Protein AF-0000000083255395 (afdb_homodimer)

Foldseek 3Di:
DAAEEEQEPCVDLQNVLLQVLVVVVVRHHYQAEYCDADVVSNYHYDQLLPLVVLLVRCAVHQEYEYDDADPCVQVLPPGLVNGLLNSLVSNLVSCLVRVHQEYEYAAAPQQQWAAFQVDADFQPPDGDHDGSNSVSSVSSLVVLVCCLVPRVRAYEYEHAYDEDNVQAAQAPLSQQRGAGSNLSNLVVVLRSQFDSVRSYYYDYRGAPEPNHSYDPPCVCVRRNRHHDDYNVVVVVVCVVVVNDHHYQDARTSNRPHHD/DAAEEEQEPCVDLQNVLLQVLVVVVVRHHYAAEYCDADVVSNYHYDQLLPLVVLLVRCAVHQEYEYPDADPCVQVLPPGLVNGLLNSLVSNLVSCLVRVHQEYEYAAAPQQQWAAFQVDADFQPPDGDHDGSNSVSSVSSLVVLVCCLVPRVRAYEYEHAYDEDNVQAAQAPLSQQRGAGSNLSNLVVVLVSQFDSVRSYYYDYRGAPEPNHSYDPPCVCVRRNRHHDDYNVVVVVVCVVVVNDHHYQDARTSNSPHDD

pLDDT: mean 96.07, std 6.2, range [46.38, 99.0]

Sequence (518 aa):
MKRKLLVTGASGVIGARVAEGLRELDRYEITAADLRPDERRGIVPLDVTDAERLLELTKGVDTVIHFAWAKDQDDFLGKVLPINVTGAYHLYEAARRNGVKRVVFASSNHATGYYKVGEHVEPASPYRPDSFYGLSKCYIELLGRLYADKHGISSFNIRIGNFPKDDRPHSDRAAHIWISERDMVQLAERCIEADPSIPFLSLYGTSANTDNYYDIGYLKDLIGYEPLDDAAQLMEAARRSHVPVKHDETDFQGGVPNSMKRKLLVTGASGVIGARVAEGLRELDRYEITAADLRPDERRGIVPLDVTDAERLLELTKGVDTVIHFAWAKDQDDFLGKVLPINVTGAYHLYEAARRNGVKRVVFASSNHATGYYKVGEHVEPASPYRPDSFYGLSKCYIELLGRLYADKHGISSFNIRIGNFPKDDRPHSDRAAHIWISERDMVQLAERCIEADPSIPFLSLYGTSANTDNYYDIGYLKDLIGYEPLDDAAQLMEAARRSHVPVKHDETDFQGGVPNS

Nearest PDB structures (foldseek):
  6mfh-assembly1_A  TM=8.570E-01  e=1.058E-23  Chromohalobacter israelensis
  3ay3-assembly2_D  TM=8.772E-01  e=2.194E-21  Chromohalobacter israelensis DSM 3043
  3ajr-assembly1_A  TM=7.574E-01  e=1.361E-13  Thermoplasma volcanium GSS1
  3a4v-assembly1_A  TM=7.232E-01  e=6.574E-14  Thermoplasma volcanium
  6wjb-assembly1_A  TM=6.384E-01  e=2.080E-13  Pseudomonas protegens Pf-5

InterPro domains:
  IPR001509 NAD-dependent epimerase/dehydratase [PF01370] (6-163)
  IPR036291 NAD(P)-binding domain superfamily [SSF51735] (1-237)

Solvent-accessible surface area (backbone atoms only — not comparable to full-atom values): 26575 Å² total; per-residue (Å²): 133,63,53,28,34,32,32,32,18,30,71,40,77,66,26,30,51,36,52,53,49,50,56,72,66,68,58,55,44,74,48,31,22,9,75,64,51,35,75,95,78,54,24,40,75,38,55,56,70,38,46,66,59,38,38,61,65,28,56,77,22,40,34,38,39,44,46,57,69,68,87,37,88,75,31,53,80,76,27,32,47,61,39,45,45,43,14,49,49,31,43,52,51,21,29,61,75,43,60,27,49,32,42,39,34,66,36,36,42,26,23,47,5,65,43,42,59,88,53,90,66,53,72,65,45,62,77,34,30,58,44,61,67,15,40,45,38,44,49,48,49,51,51,34,49,31,39,17,73,74,68,63,28,18,25,35,31,35,18,34,47,38,73,49,95,82,58,56,66,63,27,58,49,36,29,26,30,27,30,40,66,70,36,49,30,47,44,52,51,25,61,73,66,30,62,84,84,55,41,64,44,63,42,70,39,51,28,55,23,82,68,37,74,58,86,57,75,66,36,35,81,69,39,61,42,74,53,82,47,38,40,58,60,54,51,51,54,31,56,76,67,66,49,89,64,45,88,58,78,43,59,21,68,39,58,46,72,69,127,133,63,54,29,34,32,32,32,18,29,70,41,77,65,26,31,52,37,53,53,50,49,55,72,66,68,58,54,44,76,47,32,21,10,74,65,52,35,75,93,78,56,24,42,74,38,56,57,68,38,47,66,59,38,39,59,66,28,57,78,22,40,35,37,38,45,45,57,68,67,86,37,86,76,31,53,80,75,27,33,48,63,38,45,46,41,13,48,50,32,44,52,53,21,27,62,76,42,61,27,48,32,39,39,34,66,36,34,43,28,24,46,5,64,43,42,59,89,53,88,64,54,73,66,47,62,78,33,30,62,43,62,66,14,40,45,38,44,49,48,49,50,51,34,48,33,40,18,74,74,70,62,30,18,25,34,31,35,18,33,49,38,72,50,93,83,56,57,66,63,26,57,48,37,29,25,30,26,29,38,66,70,37,50,30,49,44,51,49,24,63,72,66,30,63,84,84,57,42,67,45,62,41,70,38,49,29,55,23,84,67,38,73,59,84,56,75,65,37,35,82,70,40,62,43,73,54,84,47,38,38,58,62,55,52,51,51,31,57,76,68,68,48,89,64,44,85,60,77,42,58,20,67,41,56,48,72,70,128

Structure (mmCIF, N/CA/C/O backbone):
data_AF-0000000083255395-model_v1
#
loop_
_entity.id
_entity.type
_entity.pdbx_description
1 polymer 'Uronate dehydrogenase'
#
loop_
_atom_site.group_PDB
_atom_site.id
_atom_site.type_symbol
_atom_site.label_atom_id
_atom_site.label_alt_id
_atom_site.label_comp_id
_atom_site.label_asym_id
_atom_site.label_entity_id
_atom_site.label_seq_id
_atom_site.pdbx_PDB_ins_code
_atom_site.Cartn_x
_atom_site.Cartn_y
_atom_site.Cartn_z
_atom_site.occupancy
_atom_site.B_iso_or_equiv
_atom_site.auth_seq_id
_atom_site.auth_comp_id
_atom_site.auth_asym_id
_atom_site.auth_atom_id
_atom_site.pdbx_PDB_model_num
ATOM 1 N N . MET A 1 1 ? 16.062 30.734 14.664 1 79.5 1 MET A N 1
ATOM 2 C CA . MET A 1 1 ? 15.469 30.828 13.336 1 79.5 1 MET A CA 1
ATOM 3 C C . MET A 1 1 ? 14.188 30 13.258 1 79.5 1 MET A C 1
ATOM 5 O O . MET A 1 1 ? 14.086 28.953 13.891 1 79.5 1 MET A O 1
ATOM 9 N N . LYS A 1 2 ? 13.086 30.609 12.641 1 93.75 2 LYS A N 1
ATOM 10 C CA . LYS A 1 2 ? 11.812 29.906 12.555 1 93.75 2 LYS A CA 1
ATOM 11 C C . LYS A 1 2 ? 11.906 28.688 11.633 1 93.75 2 LYS A C 1
ATOM 13 O O . LYS A 1 2 ? 12.625 28.719 10.633 1 93.75 2 LYS A O 1
ATOM 18 N N . ARG A 1 3 ? 11.258 27.672 12.047 1 96.88 3 ARG A N 1
ATOM 19 C CA . ARG A 1 3 ? 11.164 26.5 11.18 1 96.88 3 ARG A CA 1
ATOM 20 C C . ARG A 1 3 ? 10.43 26.844 9.883 1 96.88 3 ARG A C 1
ATOM 22 O O . ARG A 1 3 ? 9.422 27.562 9.906 1 96.88 3 ARG A O 1
ATOM 29 N N . LYS A 1 4 ? 10.945 26.453 8.734 1 98.69 4 LYS A N 1
ATOM 30 C CA . LYS A 1 4 ? 10.367 26.734 7.422 1 98.69 4 LYS A CA 1
ATOM 31 C C . LYS A 1 4 ? 9.453 25.594 6.969 1 98.69 4 LYS A C 1
ATOM 33 O O . LYS A 1 4 ? 9.891 24.453 6.871 1 98.69 4 LYS A O 1
ATOM 38 N N . LEU A 1 5 ? 8.211 25.938 6.672 1 98.88 5 LEU A N 1
ATOM 39 C CA . LEU A 1 5 ? 7.207 24.953 6.281 1 98.88 5 LEU A CA 1
ATOM 40 C C . LEU A 1 5 ? 6.738 25.203 4.852 1 98.88 5 LEU A C 1
ATOM 42 O O . LEU A 1 5 ? 6.625 26.344 4.414 1 98.88 5 LEU A O 1
ATOM 46 N N . LEU A 1 6 ? 6.539 24.156 4.133 1 98.94 6 LEU A N 1
ATOM 47 C CA . LEU A 1 6 ? 5.758 24.188 2.898 1 98.94 6 LEU A CA 1
ATOM 48 C C . LEU A 1 6 ? 4.414 23.5 3.092 1 98.94 6 LEU A C 1
ATOM 50 O O . LEU A 1 6 ? 4.363 22.328 3.496 1 98.94 6 LEU A O 1
ATOM 54 N N . VAL A 1 7 ? 3.332 24.188 2.881 1 98.94 7 VAL A N 1
ATOM 55 C CA . VAL A 1 7 ? 1.988 23.609 2.926 1 98.94 7 VAL A CA 1
ATOM 56 C C . VAL A 1 7 ? 1.415 23.531 1.513 1 98.94 7 VAL A C 1
ATOM 58 O O . VAL A 1 7 ? 1.172 24.562 0.875 1 98.94 7 VAL A O 1
ATOM 61 N N . THR A 1 8 ? 1.262 22.344 1.033 1 98.94 8 THR A N 1
ATOM 62 C CA . THR A 1 8 ? 0.6 22.188 -0.257 1 98.94 8 THR A CA 1
ATOM 63 C C . THR A 1 8 ? -0.904 22 -0.074 1 98.94 8 THR A C 1
ATOM 65 O O . THR A 1 8 ? -1.357 21.562 0.983 1 98.94 8 THR A O 1
ATOM 68 N N . GLY A 1 9 ? -1.666 22.297 -1.134 1 98.69 9 GLY A N 1
ATOM 69 C CA . GLY A 1 9 ? -3.113 22.25 -1.001 1 98.69 9 GLY A CA 1
ATOM 70 C C . GLY A 1 9 ? -3.668 23.359 -0.131 1 98.69 9 GLY A C 1
ATOM 71 O O . GLY A 1 9 ? -4.699 23.188 0.526 1 98.69 9 GLY A O 1
ATOM 72 N N . ALA A 1 10 ? -3.066 24.484 -0.118 1 98.69 10 ALA A N 1
ATOM 73 C CA . ALA A 1 10 ? -3.342 25.547 0.839 1 98.69 10 ALA A CA 1
ATOM 74 C C . ALA A 1 10 ? -4.637 26.281 0.491 1 98.69 10 ALA A C 1
ATOM 76 O O . ALA A 1 10 ? -5.16 27.047 1.302 1 98.69 10 ALA A O 1
ATOM 77 N N . SER A 1 11 ? -5.203 26.062 -0.674 1 97.75 11 SER A N 1
ATOM 78 C CA . SER A 1 11 ? -6.48 26.672 -1.036 1 97.75 11 SER A CA 1
ATOM 79 C C . SER A 1 11 ? -7.641 25.719 -0.779 1 97.75 11 SER A C 1
ATOM 81 O O . SER A 1 11 ? -8.805 26.078 -0.95 1 97.75 11 SER A O 1
ATOM 83 N N . GLY A 1 12 ? -7.32 24.5 -0.401 1 97.06 12 GLY A N 1
ATOM 84 C CA . GLY A 1 12 ? -8.352 23.516 -0.077 1 97.06 12 GLY A CA 1
ATOM 85 C C . GLY A 1 12 ? -8.961 23.734 1.296 1 97.06 12 GLY A C 1
ATOM 86 O O . GLY A 1 12 ? -8.516 24.594 2.053 1 97.06 12 GLY A O 1
ATOM 87 N N . VAL A 1 13 ? -9.898 22.891 1.669 1 96.62 13 VAL A N 1
ATOM 88 C CA . VAL A 1 13 ? -10.672 23.047 2.898 1 96.62 13 VAL A CA 1
ATOM 89 C C . VAL A 1 13 ? -9.758 22.844 4.105 1 96.62 13 VAL A C 1
ATOM 91 O O . VAL A 1 13 ? -9.641 23.734 4.949 1 96.62 13 VAL A O 1
ATOM 94 N N . ILE A 1 14 ? -9.062 21.734 4.16 1 98.25 14 ILE A N 1
ATOM 95 C CA . ILE A 1 14 ? -8.227 21.438 5.32 1 98.25 14 ILE A CA 1
ATOM 96 C C . ILE A 1 14 ? -6.934 22.234 5.25 1 98.25 14 ILE A C 1
ATOM 98 O O . ILE A 1 14 ? -6.512 22.844 6.242 1 98.25 14 ILE A O 1
ATOM 102 N N . GLY A 1 15 ? -6.293 22.266 4.051 1 98.19 15 GLY A N 1
ATOM 103 C CA . GLY A 1 15 ? -5.023 22.953 3.875 1 98.19 15 GLY A CA 1
ATOM 104 C C . GLY A 1 15 ? -5.086 24.438 4.223 1 98.19 15 GLY A C 1
ATOM 105 O O . GLY A 1 15 ? -4.16 24.969 4.832 1 98.19 15 GLY A O 1
ATOM 106 N N . ALA A 1 16 ? -6.215 25.062 3.875 1 97.5 16 ALA A N 1
ATOM 107 C CA . ALA A 1 16 ? -6.383 26.484 4.16 1 97.5 16 ALA A CA 1
ATOM 108 C C . ALA A 1 16 ? -6.457 26.734 5.664 1 97.5 16 ALA A C 1
ATOM 110 O O . ALA A 1 16 ? -5.828 27.672 6.18 1 97.5 16 ALA A O 1
ATOM 111 N N . ARG A 1 17 ? -7.207 25.906 6.355 1 97.88 17 ARG A N 1
ATOM 112 C CA . ARG A 1 17 ? -7.379 26.062 7.793 1 97.88 17 ARG A CA 1
ATOM 113 C C . ARG A 1 17 ? -6.07 25.812 8.539 1 97.88 17 ARG A C 1
ATOM 115 O O . ARG A 1 17 ? -5.73 26.547 9.469 1 97.88 17 ARG A O 1
ATOM 122 N N . VAL A 1 18 ? -5.348 24.797 8.141 1 98.56 18 VAL A N 1
ATOM 123 C CA . VAL A 1 18 ? -4.09 24.453 8.797 1 98.56 18 VAL A CA 1
ATOM 124 C C . VAL A 1 18 ? -3.057 25.547 8.547 1 98.56 18 VAL A C 1
ATOM 126 O O . VAL A 1 18 ? -2.371 25.984 9.469 1 98.56 18 VAL A O 1
ATOM 129 N N . ALA A 1 19 ? -2.967 26.016 7.277 1 98.25 19 ALA A N 1
ATOM 130 C CA . ALA A 1 19 ? -2.016 27.078 6.957 1 98.25 19 ALA A CA 1
ATOM 131 C C . ALA A 1 19 ? -2.303 28.344 7.773 1 98.25 19 ALA A C 1
ATOM 133 O O . ALA A 1 19 ? -1.392 28.922 8.359 1 98.25 19 ALA A O 1
ATOM 134 N N . GLU A 1 20 ? -3.566 28.734 7.816 1 97.31 20 GLU A N 1
ATOM 135 C CA . GLU A 1 20 ? -3.959 29.922 8.562 1 97.31 20 GLU A CA 1
ATOM 136 C C . GLU A 1 20 ? -3.695 29.75 10.055 1 97.31 20 GLU A C 1
ATOM 138 O O . GLU A 1 20 ? -3.154 30.656 10.703 1 97.31 20 GLU A O 1
ATOM 143 N N . GLY A 1 21 ? -4.105 28.625 10.602 1 98.12 21 GLY A N 1
ATOM 144 C CA . GLY A 1 21 ? -3.891 28.344 12.016 1 98.12 21 GLY A CA 1
ATOM 145 C C . GLY A 1 21 ? -2.424 28.344 12.406 1 98.12 21 GLY A C 1
ATOM 146 O O . GLY A 1 21 ? -2.061 28.875 13.453 1 98.12 21 GLY A O 1
ATOM 147 N N . LEU A 1 22 ? -1.56 27.75 11.594 1 98.12 22 LEU A N 1
ATOM 148 C CA . LEU A 1 22 ? -0.128 27.703 11.875 1 98.12 22 LEU A CA 1
ATOM 149 C C . LEU A 1 22 ? 0.478 29.109 11.789 1 98.12 22 LEU A C 1
ATOM 151 O O . LEU A 1 22 ? 1.392 29.438 12.547 1 98.12 22 LEU A O 1
ATOM 155 N N . ARG A 1 23 ? -0.016 29.938 10.844 1 97.25 23 ARG A N 1
ATOM 156 C CA . ARG A 1 23 ? 0.462 31.312 10.727 1 97.25 23 ARG A CA 1
ATOM 157 C C . ARG A 1 23 ? 0.184 32.094 12 1 97.25 23 ARG A C 1
ATOM 159 O O . ARG A 1 23 ? 1.001 32.938 12.414 1 97.25 23 ARG A O 1
ATOM 166 N N . GLU A 1 24 ? -0.903 31.844 12.578 1 96.94 24 GLU A N 1
ATOM 167 C CA . GLU A 1 24 ? -1.325 32.562 13.773 1 96.94 24 GLU A CA 1
ATOM 168 C C . GLU A 1 24 ? -0.406 32.281 14.953 1 96.94 24 GLU A C 1
ATOM 170 O O . GLU A 1 24 ? -0.295 33.094 15.883 1 96.94 24 GLU A O 1
ATOM 175 N N . LEU A 1 25 ? 0.217 31.125 14.969 1 95.62 25 LEU A N 1
ATOM 176 C CA . LEU A 1 25 ? 1.136 30.75 16.047 1 95.62 25 LEU A CA 1
ATOM 177 C C . LEU A 1 25 ? 2.396 31.609 16 1 95.62 25 LEU A C 1
ATOM 179 O O . LEU A 1 25 ? 3.115 31.719 16.984 1 95.62 25 LEU A O 1
ATOM 183 N N . ASP A 1 26 ? 2.791 32.156 14.867 1 94.12 26 ASP A N 1
ATOM 184 C CA . ASP A 1 26 ? 3.928 33.062 14.648 1 94.12 26 ASP A CA 1
ATOM 185 C C . ASP A 1 26 ? 5.238 32.375 15.031 1 94.12 26 ASP A C 1
ATOM 187 O O . ASP A 1 26 ? 6.082 32.969 15.703 1 94.12 26 ASP A O 1
ATOM 191 N N . ARG A 1 27 ? 5.367 31.109 14.742 1 95 27 ARG A N 1
ATOM 192 C CA . ARG A 1 27 ? 6.559 30.344 15.086 1 95 27 ARG A CA 1
ATOM 193 C C . ARG A 1 27 ? 7.195 29.734 13.836 1 95 27 ARG A C 1
ATOM 195 O O . ARG A 1 27 ? 8.305 29.203 13.891 1 95 27 ARG A O 1
ATOM 202 N N . TYR A 1 28 ? 6.52 29.906 12.734 1 98.12 28 TYR A N 1
ATOM 203 C CA . TYR A 1 28 ? 6.957 29.25 11.5 1 98.12 28 TYR A CA 1
ATOM 204 C C . TYR A 1 28 ? 7.082 30.266 10.367 1 98.12 28 TYR A C 1
ATOM 206 O O . TYR A 1 28 ? 6.414 31.297 10.375 1 98.12 28 TYR A O 1
ATOM 214 N N . GLU A 1 29 ? 7.996 30.062 9.461 1 98.19 29 GLU A N 1
ATOM 215 C CA . GLU A 1 29 ? 7.969 30.656 8.117 1 98.19 29 GLU A CA 1
ATOM 216 C C . GLU A 1 29 ? 7.246 29.734 7.137 1 98.19 29 GLU A C 1
ATOM 218 O O . GLU A 1 29 ? 7.727 28.641 6.828 1 98.19 29 GLU A O 1
ATOM 223 N N . ILE A 1 30 ? 6.109 30.203 6.656 1 98.31 30 ILE A N 1
ATOM 224 C CA . ILE A 1 30 ? 5.234 29.297 5.93 1 98.31 30 ILE A CA 1
ATOM 225 C C . ILE A 1 30 ? 5.141 29.719 4.469 1 98.31 30 ILE A C 1
ATOM 227 O O . ILE A 1 30 ? 4.785 30.859 4.172 1 98.31 30 ILE A O 1
ATOM 231 N N . THR A 1 31 ? 5.531 28.859 3.551 1 98.62 31 THR A N 1
ATOM 232 C CA . THR A 1 31 ? 5.16 28.938 2.143 1 98.62 31 THR A CA 1
ATOM 233 C C . THR A 1 31 ? 3.936 28.078 1.851 1 98.62 31 THR A C 1
ATOM 235 O O . THR A 1 31 ? 3.979 26.859 2.004 1 98.62 31 THR A O 1
ATOM 238 N N . ALA A 1 32 ? 2.865 28.703 1.482 1 98.81 32 ALA A N 1
ATOM 239 C CA . ALA A 1 32 ? 1.64 28.016 1.088 1 98.81 32 ALA A CA 1
ATOM 240 C C . ALA A 1 32 ? 1.525 27.922 -0.431 1 98.81 32 ALA A C 1
ATOM 242 O O . ALA A 1 32 ? 1.873 28.875 -1.143 1 98.81 32 ALA A O 1
ATOM 243 N N . ALA A 1 33 ? 1.129 26.766 -0.914 1 98.94 33 ALA A N 1
ATOM 244 C CA . ALA A 1 33 ? 1.085 26.562 -2.359 1 98.94 33 ALA A CA 1
ATOM 245 C C . ALA A 1 33 ? -0.158 25.766 -2.762 1 98.94 33 ALA A C 1
ATOM 247 O O . ALA A 1 33 ? -0.646 24.938 -1.996 1 98.94 33 ALA A O 1
ATOM 248 N N . ASP A 1 34 ? -0.622 26.016 -3.912 1 98.75 34 ASP A N 1
ATOM 249 C CA . ASP A 1 34 ? -1.804 25.344 -4.445 1 98.75 34 ASP A CA 1
ATOM 250 C C . ASP A 1 34 ? -1.88 25.484 -5.961 1 98.75 34 ASP A C 1
ATOM 252 O O . ASP A 1 34 ? -1.181 26.312 -6.551 1 98.75 34 ASP A O 1
ATOM 256 N N . LEU A 1 35 ? -2.717 24.547 -6.477 1 98.25 35 LEU A N 1
ATOM 257 C CA . LEU A 1 35 ? -3.027 24.688 -7.898 1 98.25 35 LEU A CA 1
ATOM 258 C C . LEU A 1 35 ? -3.721 26.016 -8.18 1 98.25 35 LEU A C 1
ATOM 260 O O . LEU A 1 35 ? -3.504 26.625 -9.227 1 98.25 35 LEU A O 1
ATOM 264 N N . ARG A 1 36 ? -4.633 26.578 -7.258 1 96.94 36 ARG A N 1
ATOM 265 C CA . ARG A 1 36 ? -5.301 27.875 -7.309 1 96.94 36 ARG A CA 1
ATOM 266 C C . ARG A 1 36 ? -4.602 28.891 -6.406 1 96.94 36 ARG A C 1
ATOM 268 O O . ARG A 1 36 ? -4.957 29.031 -5.234 1 96.94 36 ARG A O 1
ATOM 275 N N . PRO A 1 37 ? -3.645 29.531 -6.984 1 97.31 37 PRO A N 1
ATOM 276 C CA . PRO A 1 37 ? -2.922 30.5 -6.156 1 97.31 37 PRO A CA 1
ATOM 277 C C . PRO A 1 37 ? -3.814 31.641 -5.664 1 97.31 37 PRO A C 1
ATOM 279 O O . PRO A 1 37 ? -4.914 31.844 -6.188 1 97.31 37 PRO A O 1
ATOM 282 N N . ASP A 1 38 ? -3.432 32.25 -4.598 1 97.31 38 ASP A N 1
ATOM 283 C CA . ASP A 1 38 ? -4.102 33.406 -4.012 1 97.31 38 ASP A CA 1
ATOM 284 C C . ASP A 1 38 ? -3.088 34.406 -3.445 1 97.31 38 ASP A C 1
ATOM 286 O O . ASP A 1 38 ? -2.643 34.25 -2.305 1 97.31 38 ASP A O 1
ATOM 290 N N . GLU A 1 39 ? -2.775 35.438 -4.137 1 95.19 39 GLU A N 1
ATOM 291 C CA . GLU A 1 39 ? -1.751 36.406 -3.756 1 95.19 39 GLU A CA 1
ATOM 292 C C . GLU A 1 39 ? -2.09 37.062 -2.428 1 95.19 39 GLU A C 1
ATOM 294 O O . GLU A 1 39 ? -1.204 37.312 -1.609 1 95.19 39 GLU A O 1
ATOM 299 N N . ARG A 1 40 ? -3.371 37.406 -2.178 1 95.25 40 ARG A N 1
ATOM 300 C CA . ARG A 1 40 ? -3.807 38.094 -0.962 1 95.25 40 ARG A CA 1
ATOM 301 C C . ARG A 1 40 ? -3.539 37.219 0.271 1 95.25 40 ARG A C 1
ATOM 303 O O . ARG A 1 40 ? -3.246 37.75 1.347 1 95.25 40 ARG A O 1
ATOM 310 N N . ARG A 1 41 ? -3.561 35.938 0.081 1 94.56 41 ARG A N 1
ATOM 311 C CA . ARG A 1 41 ? -3.354 35 1.195 1 94.56 41 ARG A CA 1
ATOM 312 C C . ARG A 1 41 ? -1.925 34.469 1.204 1 94.56 41 ARG A C 1
ATOM 314 O O . ARG A 1 41 ? -1.582 33.625 2.023 1 94.56 41 ARG A O 1
ATOM 321 N N . GLY A 1 42 ? -1.14 34.938 0.184 1 95.44 42 GLY A N 1
ATOM 322 C CA . GLY A 1 42 ? 0.239 34.469 0.103 1 95.44 42 GLY A CA 1
ATOM 323 C C . GLY A 1 42 ? 0.366 33.031 -0.368 1 95.44 42 GLY A C 1
ATOM 324 O O . GLY A 1 42 ? 1.255 32.312 0.078 1 95.44 42 GLY A O 1
ATOM 325 N N . ILE A 1 43 ? -0.574 32.531 -1.192 1 98.44 43 ILE A N 1
ATOM 326 C CA . ILE A 1 43 ? -0.546 31.188 -1.741 1 98.44 43 ILE A CA 1
ATOM 327 C C . ILE A 1 43 ? 0.047 31.219 -3.148 1 98.44 43 ILE A C 1
ATOM 329 O O . ILE A 1 43 ? -0.508 31.844 -4.051 1 98.44 43 ILE A O 1
ATOM 333 N N . VAL A 1 44 ? 1.205 30.547 -3.377 1 98.75 44 VAL A N 1
ATOM 334 C CA . VAL A 1 44 ? 1.908 30.531 -4.652 1 98.75 44 VAL A CA 1
ATOM 335 C C . VAL A 1 44 ? 1.404 29.375 -5.508 1 98.75 44 VAL A C 1
ATOM 337 O O . VAL A 1 44 ? 0.823 28.422 -4.984 1 98.75 44 VAL A O 1
ATOM 340 N N . PRO A 1 45 ? 1.613 29.406 -6.797 1 98.75 45 PRO A N 1
ATOM 341 C CA . PRO A 1 45 ? 1.146 28.328 -7.68 1 98.75 45 PRO A CA 1
ATOM 342 C C . PRO A 1 45 ? 1.98 27.062 -7.559 1 98.75 45 PRO A C 1
ATOM 344 O O . PRO A 1 45 ? 3.211 27.125 -7.523 1 98.75 45 PRO A O 1
ATOM 347 N N . LEU A 1 46 ? 1.277 25.953 -7.496 1 98.88 46 LEU A N 1
ATOM 348 C CA . LEU A 1 46 ? 1.92 24.641 -7.492 1 98.88 46 LEU A CA 1
ATOM 349 C C . LEU A 1 46 ? 1.005 23.578 -8.102 1 98.88 46 LEU A C 1
ATOM 351 O O . LEU A 1 46 ? -0.122 23.391 -7.641 1 98.88 46 LEU A O 1
ATOM 355 N N . ASP A 1 47 ? 1.399 23.047 -9.172 1 98.81 47 ASP A N 1
ATOM 356 C CA . ASP A 1 47 ? 0.936 21.734 -9.641 1 98.81 47 ASP A CA 1
ATOM 357 C C . ASP A 1 47 ? 1.841 20.609 -9.141 1 98.81 47 ASP A C 1
ATOM 359 O O . ASP A 1 47 ? 3.023 20.562 -9.484 1 98.81 47 ASP A O 1
ATOM 363 N N . VAL A 1 48 ? 1.338 19.734 -8.32 1 98.69 48 VAL A N 1
ATOM 364 C CA . VAL A 1 48 ? 2.172 18.734 -7.66 1 98.69 48 VAL A CA 1
ATOM 365 C C . VAL A 1 48 ? 2.787 17.812 -8.703 1 98.69 48 VAL A C 1
ATOM 367 O O . VAL A 1 48 ? 3.725 17.062 -8.406 1 98.69 48 VAL A O 1
ATOM 370 N N . THR A 1 49 ? 2.264 17.766 -9.922 1 98.56 49 THR A N 1
ATOM 371 C CA . THR A 1 49 ? 2.854 16.938 -10.961 1 98.56 49 THR A CA 1
ATOM 372 C C . THR A 1 49 ? 4.051 17.641 -11.602 1 98.56 49 THR A C 1
ATOM 374 O O . THR A 1 49 ? 4.723 17.062 -12.461 1 98.56 49 THR A O 1
ATOM 377 N N . ASP A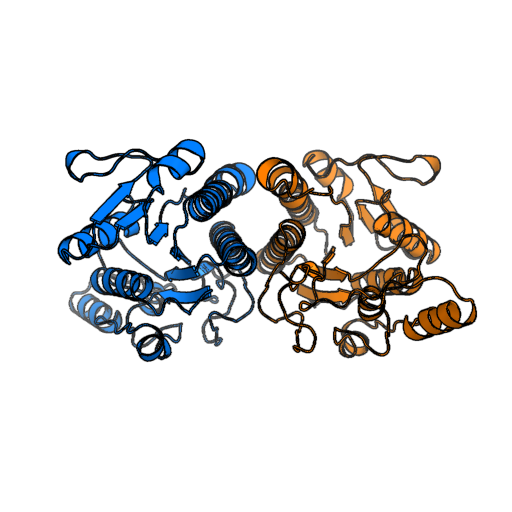 1 50 ? 4.309 18.891 -11.234 1 98.81 50 ASP A N 1
ATOM 378 C CA . ASP A 1 50 ? 5.48 19.641 -11.672 1 98.81 50 ASP A CA 1
ATOM 379 C C . ASP A 1 50 ? 6.676 19.391 -10.758 1 98.81 50 ASP A C 1
ATOM 381 O O . ASP A 1 50 ? 6.859 20.094 -9.766 1 98.81 50 ASP A O 1
ATOM 385 N N . ALA A 1 51 ? 7.512 18.469 -11.156 1 98.81 51 ALA A N 1
ATOM 386 C CA . ALA A 1 51 ? 8.641 18.047 -10.336 1 98.81 51 ALA A CA 1
ATOM 387 C C . ALA A 1 51 ? 9.602 19.219 -10.086 1 98.81 51 ALA A C 1
ATOM 389 O O . ALA A 1 51 ? 10.133 19.359 -8.984 1 98.81 51 ALA A O 1
ATOM 390 N N . GLU A 1 52 ? 9.82 19.969 -11.078 1 98.81 52 GLU A N 1
ATOM 391 C CA . GLU A 1 52 ? 10.758 21.094 -10.961 1 98.81 52 GLU A CA 1
ATOM 392 C C . GLU A 1 52 ? 10.242 22.141 -9.977 1 98.81 52 GLU A C 1
ATOM 394 O O . GLU A 1 52 ? 11.023 22.703 -9.203 1 98.81 52 GLU A O 1
ATOM 399 N N . ARG A 1 53 ? 8.992 22.438 -10.062 1 98.88 53 ARG A N 1
ATOM 400 C CA . ARG A 1 53 ? 8.406 23.406 -9.141 1 98.88 53 ARG A CA 1
ATOM 401 C C . ARG A 1 53 ? 8.5 22.922 -7.699 1 98.88 53 ARG A C 1
ATOM 403 O O . ARG A 1 53 ? 8.781 23.719 -6.789 1 98.88 53 ARG A O 1
ATOM 410 N N . LEU A 1 54 ? 8.289 21.672 -7.461 1 98.94 54 LEU A N 1
ATOM 411 C CA . LEU A 1 54 ? 8.406 21.094 -6.125 1 98.94 54 LEU A CA 1
ATOM 412 C C . LEU A 1 54 ? 9.844 21.172 -5.625 1 98.94 54 LEU A C 1
ATOM 414 O O . LEU A 1 54 ? 10.086 21.453 -4.449 1 98.94 54 LEU A O 1
ATOM 418 N N . LEU A 1 55 ? 10.734 20.844 -6.562 1 98.88 55 LEU A N 1
ATOM 419 C CA . LEU A 1 55 ? 12.141 20.953 -6.203 1 98.88 55 LEU A CA 1
ATOM 420 C C . LEU A 1 55 ? 12.484 22.359 -5.762 1 98.88 55 LEU A C 1
ATOM 422 O O . LEU A 1 55 ? 13.211 22.562 -4.785 1 98.88 55 LEU A O 1
ATOM 426 N N . GLU A 1 56 ? 11.953 23.344 -6.465 1 98.88 56 GLU A N 1
ATOM 427 C CA . GLU A 1 56 ? 12.164 24.734 -6.125 1 98.88 56 GLU A CA 1
ATOM 428 C C . GLU A 1 56 ? 11.562 25.078 -4.766 1 98.88 56 GLU A C 1
ATOM 430 O O . GLU A 1 56 ? 12.227 25.688 -3.922 1 98.88 56 GLU A O 1
ATOM 435 N N . LEU A 1 57 ? 10.367 24.672 -4.484 1 98.88 57 LEU A N 1
ATOM 436 C CA . LEU A 1 57 ? 9.602 25.094 -3.314 1 98.88 57 LEU A CA 1
ATOM 437 C C . LEU A 1 57 ? 10.102 24.391 -2.059 1 98.88 57 LEU A C 1
ATOM 439 O O . LEU A 1 57 ? 9.812 24.828 -0.94 1 98.88 57 LEU A O 1
ATOM 443 N N . THR A 1 58 ? 10.836 23.297 -2.203 1 98.88 58 THR A N 1
ATOM 444 C CA . THR A 1 58 ? 11.289 22.547 -1.032 1 98.88 58 THR A CA 1
ATOM 445 C C . THR A 1 58 ? 12.688 23 -0.612 1 98.88 58 THR A C 1
ATOM 447 O O . THR A 1 58 ? 13.219 22.516 0.389 1 98.88 58 THR A O 1
ATOM 450 N N . LYS A 1 59 ? 13.328 23.875 -1.396 1 98.81 59 LYS A N 1
ATOM 451 C CA . LYS A 1 59 ? 14.648 24.359 -1.013 1 98.81 59 LYS A CA 1
ATOM 452 C C . LYS A 1 59 ? 14.602 25.047 0.355 1 98.81 59 LYS A C 1
ATOM 454 O O . LYS A 1 59 ? 13.805 25.953 0.575 1 98.81 59 LYS A O 1
ATOM 459 N N . GLY A 1 60 ? 15.422 24.531 1.302 1 98.56 60 GLY A N 1
ATOM 460 C CA . GLY A 1 60 ? 15.547 25.125 2.625 1 98.56 60 GLY A CA 1
ATOM 461 C C . GLY A 1 60 ? 14.391 24.781 3.543 1 98.56 60 GLY A C 1
ATOM 462 O O . GLY A 1 60 ? 14.359 25.219 4.699 1 98.56 60 GLY A O 1
ATOM 463 N N . VAL A 1 61 ? 13.43 24.062 3.098 1 98.81 61 VAL A N 1
ATOM 464 C CA . VAL A 1 61 ? 12.25 23.688 3.869 1 98.81 61 VAL A CA 1
ATOM 465 C C . VAL A 1 61 ? 12.617 22.625 4.898 1 98.81 61 VAL A C 1
ATOM 467 O O . VAL A 1 61 ? 13.383 21.703 4.602 1 98.81 61 VAL A O 1
ATOM 470 N N . ASP A 1 62 ? 12.141 22.859 6.074 1 98.75 62 ASP A N 1
ATOM 471 C CA . ASP A 1 62 ? 12.344 21.891 7.152 1 98.75 62 ASP A CA 1
ATOM 472 C C . ASP A 1 62 ? 11.289 20.781 7.102 1 98.75 62 ASP A C 1
ATOM 474 O O . ASP A 1 62 ? 11.625 19.594 7.113 1 98.75 62 ASP A O 1
ATOM 478 N N . THR A 1 63 ? 10.039 21.172 7.035 1 98.88 63 THR A N 1
ATOM 479 C CA . THR A 1 63 ? 8.914 20.234 7.074 1 98.88 63 THR A CA 1
ATOM 480 C C . THR A 1 63 ? 7.902 20.578 5.984 1 98.88 63 THR A C 1
ATOM 482 O O . THR A 1 63 ? 7.594 21.75 5.762 1 98.88 63 THR A O 1
ATOM 485 N N . VAL A 1 64 ? 7.422 19.578 5.289 1 98.94 64 VAL A N 1
ATOM 486 C CA . VAL A 1 64 ? 6.332 19.719 4.328 1 98.94 64 VAL A CA 1
ATOM 487 C C . VAL A 1 64 ? 5.035 19.188 4.93 1 98.94 64 VAL A C 1
ATOM 489 O O . VAL A 1 64 ? 5.027 18.109 5.543 1 98.94 64 VAL A O 1
ATOM 492 N N . ILE A 1 65 ? 3.984 19.922 4.855 1 98.94 65 ILE A N 1
ATOM 493 C CA . ILE A 1 65 ? 2.621 19.484 5.129 1 98.94 65 ILE A CA 1
ATOM 494 C C . ILE A 1 65 ? 1.854 19.312 3.818 1 98.94 65 ILE A C 1
ATOM 496 O O . ILE A 1 65 ? 1.503 20.312 3.174 1 98.94 65 ILE A O 1
ATOM 500 N N . HIS A 1 66 ? 1.569 18.094 3.441 1 98.94 66 HIS A N 1
ATOM 501 C CA . HIS A 1 66 ? 1.051 17.766 2.117 1 98.94 66 HIS A CA 1
ATOM 502 C C . HIS A 1 66 ? -0.448 17.5 2.162 1 98.94 66 HIS A C 1
ATOM 504 O O . HIS A 1 66 ? -0.867 16.359 2.434 1 98.94 66 HIS A O 1
ATOM 510 N N . PHE A 1 67 ? -1.223 18.5 1.729 1 98.69 67 PHE A N 1
ATOM 511 C CA . PHE A 1 67 ? -2.678 18.391 1.711 1 98.69 67 PHE A CA 1
ATOM 512 C C . PHE A 1 67 ? -3.205 18.438 0.282 1 98.69 67 PHE A C 1
ATOM 514 O O . PHE A 1 67 ? -4.398 18.219 0.05 1 98.69 67 PHE A O 1
ATOM 521 N N . ALA A 1 68 ? -2.35 18.688 -0.691 1 98.5 68 ALA A N 1
ATOM 522 C CA . ALA A 1 68 ? -2.787 18.75 -2.084 1 98.5 68 ALA A CA 1
ATOM 523 C C .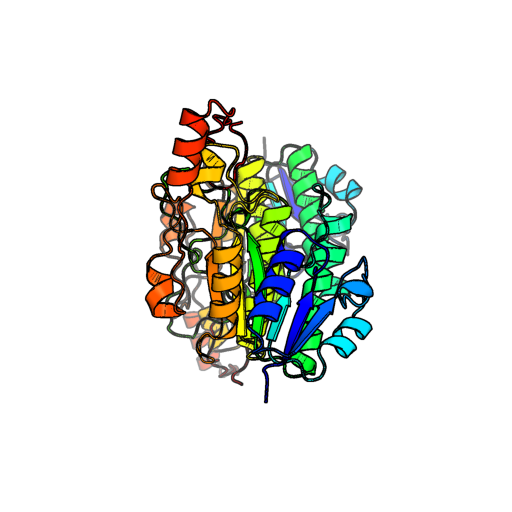 ALA A 1 68 ? -3.387 17.422 -2.529 1 98.5 68 ALA A C 1
ATOM 525 O O . ALA A 1 68 ? -2.779 16.359 -2.338 1 98.5 68 ALA A O 1
ATOM 526 N N . TRP A 1 69 ? -4.516 17.516 -3.035 1 97.12 69 TRP A N 1
ATOM 527 C CA . TRP A 1 69 ? -5.227 16.312 -3.463 1 97.12 69 TRP A CA 1
ATOM 528 C C . TRP A 1 69 ? -6.191 16.625 -4.602 1 97.12 69 TRP A C 1
ATOM 530 O O . TRP A 1 69 ? -6.961 17.578 -4.527 1 97.12 69 TRP A O 1
ATOM 540 N N . ALA A 1 70 ? -6.098 15.898 -5.633 1 97.38 70 ALA A N 1
ATOM 541 C CA . ALA A 1 70 ? -7.137 15.922 -6.66 1 97.38 70 ALA A CA 1
ATOM 542 C C . ALA A 1 70 ? -8.25 14.938 -6.336 1 97.38 70 ALA A C 1
ATOM 544 O O . ALA A 1 70 ? -8.008 13.734 -6.203 1 97.38 70 ALA A O 1
ATOM 545 N N . LYS A 1 71 ? -9.453 15.484 -6.137 1 96.31 71 LYS A N 1
ATOM 546 C CA . LYS A 1 71 ? -10.586 14.57 -5.953 1 96.31 71 LYS A CA 1
ATOM 547 C C . LYS A 1 71 ? -10.656 13.555 -7.086 1 96.31 71 LYS A C 1
ATOM 549 O O . LYS A 1 71 ? -10.797 13.922 -8.258 1 96.31 71 LYS A O 1
ATOM 554 N N . ASP A 1 72 ? -10.562 12.234 -6.77 1 94.12 72 ASP A N 1
ATOM 555 C CA . ASP A 1 72 ? -10.297 11.234 -7.797 1 94.12 72 ASP A CA 1
ATOM 556 C C . ASP A 1 72 ? -11.578 10.844 -8.531 1 94.12 72 ASP A C 1
ATOM 558 O O . ASP A 1 72 ? -11.531 10.398 -9.68 1 94.12 72 ASP A O 1
ATOM 562 N N . GLN A 1 73 ? -12.805 11.023 -7.918 1 95.69 73 GLN A N 1
ATOM 563 C CA . GLN A 1 73 ? -14.062 10.641 -8.539 1 95.69 73 GLN A CA 1
ATOM 564 C C . GLN A 1 73 ? -13.992 9.227 -9.109 1 95.69 73 GLN A C 1
ATOM 566 O O . GLN A 1 73 ? -14.438 8.984 -10.234 1 95.69 73 GLN A O 1
ATOM 571 N N . ASP A 1 74 ? -13.281 8.391 -8.484 1 95.31 74 ASP A N 1
ATOM 572 C CA . ASP A 1 74 ? -13.125 6.973 -8.797 1 95.31 74 ASP A CA 1
ATOM 573 C C . ASP A 1 74 ? -12.32 6.777 -10.078 1 95.31 74 ASP A C 1
ATOM 575 O O . ASP A 1 74 ? -12.352 5.703 -10.68 1 95.31 74 ASP A O 1
ATOM 579 N N . ASP A 1 75 ? -11.711 7.781 -10.547 1 98 75 ASP A N 1
ATOM 580 C CA . ASP A 1 75 ? -10.859 7.707 -11.734 1 98 75 ASP A CA 1
ATOM 581 C C . ASP A 1 75 ? -9.438 7.293 -11.367 1 98 75 ASP A C 1
ATOM 583 O O . ASP A 1 75 ? -8.562 8.141 -11.203 1 98 75 ASP A O 1
ATOM 587 N N . PHE A 1 76 ? -9.219 5.984 -11.328 1 98.44 76 PHE A N 1
ATOM 588 C CA . PHE A 1 76 ? -7.953 5.41 -10.875 1 98.44 76 PHE A CA 1
ATOM 589 C C . PHE A 1 76 ? -6.82 5.789 -11.82 1 98.44 76 PHE A C 1
ATOM 591 O O . PHE A 1 76 ? -5.754 6.223 -11.375 1 98.44 76 PHE A O 1
ATOM 598 N N . LEU A 1 77 ? -7.012 5.699 -13.125 1 98.5 77 LEU A N 1
ATOM 599 C CA . LEU A 1 77 ? -5.949 5.848 -14.117 1 98.5 77 LEU A CA 1
ATOM 600 C C . LEU A 1 77 ? -5.801 7.309 -14.539 1 98.5 77 LEU A C 1
ATOM 602 O O . LEU A 1 77 ? -4.754 7.707 -15.055 1 98.5 77 LEU A O 1
ATOM 606 N N . GLY A 1 78 ? -6.844 8.094 -14.305 1 98.12 78 GLY A N 1
ATOM 607 C CA . GLY A 1 78 ? -6.793 9.469 -14.773 1 98.12 78 GLY A CA 1
ATOM 608 C C . GLY A 1 78 ? -6.438 10.461 -13.688 1 98.12 78 GLY A C 1
ATOM 609 O O . GLY A 1 78 ? -5.957 11.555 -13.977 1 98.12 78 GLY A O 1
ATOM 610 N N . LYS A 1 79 ? -6.664 10.102 -12.422 1 98.12 79 LYS A N 1
ATOM 611 C CA . LYS A 1 79 ? -6.449 11.062 -11.344 1 98.12 79 LYS A CA 1
ATOM 612 C C . LYS A 1 79 ? -5.617 10.453 -10.219 1 98.12 79 LYS A C 1
ATOM 614 O O . LYS A 1 79 ? -4.617 11.031 -9.797 1 98.12 79 LYS A O 1
ATOM 619 N N . VAL A 1 80 ? -5.957 9.258 -9.758 1 98.31 80 VAL A N 1
ATOM 620 C CA . VAL A 1 80 ? -5.281 8.648 -8.609 1 98.31 80 VAL A CA 1
ATOM 621 C C . VAL A 1 80 ? -3.793 8.492 -8.914 1 98.31 80 VAL A C 1
ATOM 623 O O . VAL A 1 80 ? -2.945 9.023 -8.195 1 98.31 80 VAL A O 1
ATOM 626 N N . LEU A 1 81 ? -3.445 7.773 -10.008 1 98.69 81 LEU A N 1
ATOM 627 C CA . LEU A 1 81 ? -2.053 7.441 -10.289 1 98.69 81 LEU A CA 1
ATOM 628 C C . LEU A 1 81 ? -1.309 8.656 -10.844 1 98.69 81 LEU A C 1
ATOM 630 O O . LEU A 1 81 ? -0.27 9.047 -10.312 1 98.69 81 LEU A O 1
ATOM 634 N N . PRO A 1 82 ? -1.858 9.328 -11.828 1 98.25 82 PRO A N 1
ATOM 635 C CA . PRO A 1 82 ? -1.025 10.328 -12.5 1 98.25 82 PRO A CA 1
ATOM 636 C C . PRO A 1 82 ? -0.953 11.648 -11.727 1 98.25 82 PRO A C 1
ATOM 638 O O . PRO A 1 82 ? -0.069 12.469 -11.977 1 98.25 82 PRO A O 1
ATOM 641 N N . ILE A 1 83 ? -1.918 11.867 -10.797 1 98.5 83 ILE A N 1
ATOM 642 C CA . ILE A 1 83 ? -1.898 13.148 -10.102 1 98.5 83 ILE A CA 1
ATOM 643 C C . ILE A 1 83 ? -1.531 12.938 -8.641 1 98.5 83 ILE A C 1
ATOM 645 O O . ILE A 1 83 ? -0.468 13.367 -8.188 1 98.5 83 ILE A O 1
ATOM 649 N N . ASN A 1 84 ? -2.295 12.18 -7.906 1 98.75 84 ASN A N 1
ATOM 650 C CA . ASN A 1 84 ? -2.115 12.102 -6.461 1 98.75 84 ASN A CA 1
ATOM 651 C C . ASN A 1 84 ? -0.878 11.289 -6.094 1 98.75 84 ASN A C 1
ATOM 653 O O . ASN A 1 84 ? -0.04 11.742 -5.312 1 98.75 84 ASN A O 1
ATOM 657 N N . VAL A 1 85 ? -0.722 10.086 -6.715 1 98.88 85 VAL A N 1
ATOM 658 C CA . VAL A 1 85 ? 0.417 9.227 -6.398 1 98.88 85 VAL A CA 1
ATOM 659 C C . VAL A 1 85 ? 1.688 9.812 -7.012 1 98.88 85 VAL A C 1
ATOM 661 O O . VAL A 1 85 ? 2.719 9.914 -6.344 1 98.88 85 VAL A O 1
ATOM 664 N N . THR A 1 86 ? 1.59 10.219 -8.281 1 98.81 86 THR A N 1
ATOM 665 C CA . THR A 1 86 ? 2.723 10.82 -8.969 1 98.81 86 THR A CA 1
ATOM 666 C C . THR A 1 86 ? 3.164 12.102 -8.266 1 98.81 86 THR A C 1
ATOM 668 O O . THR A 1 86 ? 4.359 12.328 -8.07 1 98.81 86 THR A O 1
ATOM 671 N N . GLY A 1 87 ? 2.197 12.953 -7.895 1 98.88 87 GLY A N 1
ATOM 672 C CA . GLY A 1 87 ? 2.512 14.172 -7.172 1 98.88 87 GLY A CA 1
ATOM 673 C C . GLY A 1 87 ? 3.232 13.922 -5.863 1 98.88 87 GLY A C 1
ATOM 674 O O . GLY A 1 87 ? 4.191 14.625 -5.531 1 98.88 87 GLY A O 1
ATOM 675 N N . ALA A 1 88 ? 2.789 12.93 -5.109 1 98.94 88 ALA A N 1
ATOM 676 C CA . ALA A 1 88 ? 3.449 12.562 -3.859 1 98.94 88 ALA A CA 1
ATOM 677 C C . ALA A 1 88 ? 4.879 12.094 -4.109 1 98.94 88 ALA A C 1
ATOM 679 O O . ALA A 1 88 ? 5.797 12.453 -3.361 1 98.94 88 ALA A O 1
ATOM 680 N N . TYR A 1 89 ? 5.059 11.289 -5.148 1 98.94 89 TYR A N 1
ATOM 681 C CA . TYR A 1 89 ? 6.398 10.836 -5.5 1 98.94 89 TYR A CA 1
ATOM 682 C C . TYR A 1 89 ? 7.32 12.023 -5.766 1 98.94 89 TYR A C 1
ATOM 684 O O . TYR A 1 89 ? 8.438 12.078 -5.258 1 98.94 89 TYR A O 1
ATOM 692 N N . HIS A 1 90 ? 6.852 12.969 -6.625 1 98.94 90 HIS A N 1
ATOM 693 C CA . HIS A 1 90 ? 7.652 14.156 -6.91 1 98.94 90 HIS A CA 1
ATOM 694 C C . HIS A 1 90 ? 7.984 14.922 -5.633 1 98.94 90 HIS A C 1
ATOM 696 O O . HIS A 1 90 ? 9.102 15.414 -5.473 1 98.94 90 HIS A O 1
ATOM 702 N N . LEU A 1 91 ? 7.059 15 -4.762 1 98.94 91 LEU A N 1
ATOM 703 C CA . LEU A 1 91 ? 7.258 15.719 -3.508 1 98.94 91 LEU A CA 1
ATOM 704 C C . LEU A 1 91 ? 8.32 15.031 -2.652 1 98.94 91 LEU A C 1
ATOM 706 O O . LEU A 1 91 ? 9.227 15.688 -2.135 1 98.94 91 LEU A O 1
ATOM 710 N N . TYR A 1 92 ? 8.227 13.68 -2.459 1 98.94 92 TYR A N 1
ATOM 711 C CA . TYR A 1 92 ? 9.188 12.953 -1.645 1 98.94 92 TYR A CA 1
ATOM 712 C C . TYR A 1 92 ? 10.586 13.008 -2.266 1 98.94 92 TYR A C 1
ATOM 714 O O . TYR A 1 92 ? 11.586 13.109 -1.552 1 98.94 92 TYR A O 1
ATOM 722 N N . GLU A 1 93 ? 10.609 12.938 -3.639 1 98.88 93 GLU A N 1
ATOM 723 C CA . GLU A 1 93 ? 11.898 13.062 -4.316 1 98.88 93 GLU A CA 1
ATOM 724 C C . GLU A 1 93 ? 12.5 14.445 -4.098 1 98.88 93 GLU A C 1
ATOM 726 O O . GLU A 1 93 ? 13.695 14.57 -3.812 1 98.88 93 GLU A O 1
ATOM 731 N N . ALA A 1 94 ? 11.672 15.477 -4.246 1 98.94 94 ALA A N 1
ATOM 732 C CA . ALA A 1 94 ? 12.141 16.844 -4 1 98.94 94 ALA A CA 1
ATOM 733 C C . ALA A 1 94 ? 12.602 17 -2.557 1 98.94 94 ALA A C 1
ATOM 735 O O . ALA A 1 94 ? 13.641 17.625 -2.299 1 98.94 94 ALA A O 1
ATOM 736 N N . ALA A 1 95 ? 11.836 16.469 -1.605 1 98.94 95 ALA A N 1
ATOM 737 C CA . ALA A 1 95 ? 12.18 16.5 -0.186 1 98.94 95 ALA A CA 1
ATOM 738 C C . ALA A 1 95 ? 13.523 15.828 0.072 1 98.94 95 ALA A C 1
ATOM 740 O O . ALA A 1 95 ? 14.367 16.375 0.784 1 98.94 95 ALA A O 1
ATOM 741 N N . ARG A 1 96 ? 13.68 14.617 -0.508 1 98.81 96 ARG A N 1
ATOM 742 C CA . ARG A 1 96 ? 14.93 13.883 -0.366 1 98.81 96 ARG A CA 1
ATOM 743 C C . ARG A 1 96 ? 16.109 14.695 -0.878 1 98.81 96 ARG A C 1
ATOM 745 O O . ARG A 1 96 ? 17.125 14.836 -0.189 1 98.81 96 ARG A O 1
ATOM 752 N N . ARG A 1 97 ? 15.969 15.273 -2.014 1 98.75 97 ARG A N 1
ATOM 753 C CA . ARG A 1 97 ? 17.062 15.977 -2.688 1 98.75 97 ARG A CA 1
ATOM 754 C C . 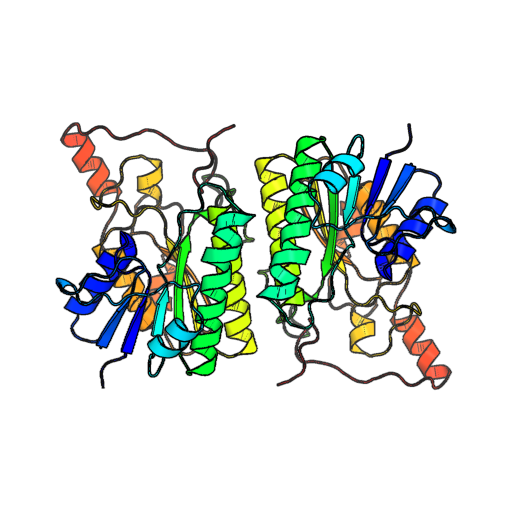ARG A 1 97 ? 17.422 17.25 -1.941 1 98.75 97 ARG A C 1
ATOM 756 O O . ARG A 1 97 ? 18.594 17.656 -1.939 1 98.75 97 ARG A O 1
ATOM 763 N N . ASN A 1 98 ? 16.469 17.891 -1.311 1 98.88 98 ASN A N 1
ATOM 764 C CA . ASN A 1 98 ? 16.719 19.188 -0.684 1 98.88 98 ASN A CA 1
ATOM 765 C C . ASN A 1 98 ? 16.844 19.062 0.832 1 98.88 98 ASN A C 1
ATOM 767 O O . ASN A 1 98 ? 16.922 20.062 1.538 1 98.88 98 ASN A O 1
ATOM 771 N N . GLY A 1 99 ? 16.781 17.844 1.368 1 98.62 99 GLY A N 1
ATOM 772 C CA . GLY A 1 99 ? 17.078 17.594 2.77 1 98.62 99 GLY A CA 1
ATOM 773 C C . GLY A 1 99 ? 15.93 17.938 3.697 1 98.62 99 GLY A C 1
ATOM 774 O O . GLY A 1 99 ? 16.141 18.328 4.844 1 98.62 99 GLY A O 1
ATOM 775 N N . VAL A 1 100 ? 14.688 17.984 3.223 1 98.88 100 VAL A N 1
ATOM 776 C CA . VAL A 1 100 ? 13.516 18.109 4.086 1 98.88 100 VAL A CA 1
ATOM 777 C C . VAL A 1 100 ? 13.547 17.031 5.16 1 98.88 100 VAL A C 1
ATOM 779 O O . VAL A 1 100 ? 13.844 15.859 4.871 1 98.88 100 VAL A O 1
ATOM 782 N N . LYS A 1 101 ? 13.234 17.359 6.395 1 98.75 101 LYS A N 1
ATOM 783 C CA . LYS A 1 101 ? 13.383 16.438 7.504 1 98.75 101 LYS A CA 1
ATOM 784 C C . LYS A 1 101 ? 12.125 15.586 7.676 1 98.75 101 LYS A C 1
ATOM 786 O O . LYS A 1 101 ? 12.203 14.406 8.047 1 98.75 101 LYS A O 1
ATOM 791 N N . ARG A 1 102 ? 10.938 16.25 7.441 1 98.94 102 ARG A N 1
ATOM 792 C CA . ARG A 1 102 ? 9.688 15.539 7.695 1 98.94 102 ARG A CA 1
ATOM 793 C C . ARG A 1 102 ? 8.625 15.922 6.672 1 98.94 102 ARG A C 1
ATOM 795 O O . ARG A 1 102 ? 8.516 17.094 6.293 1 98.94 102 ARG A O 1
ATOM 802 N N . VAL A 1 103 ? 7.922 14.953 6.246 1 98.94 103 VAL A N 1
ATOM 803 C CA . VAL A 1 103 ? 6.688 15.148 5.488 1 98.94 103 VAL A CA 1
ATOM 804 C C . VAL A 1 103 ? 5.496 14.68 6.32 1 98.94 103 VAL A C 1
ATOM 806 O O . VAL A 1 103 ? 5.488 13.555 6.832 1 98.94 103 VAL A O 1
ATOM 809 N N . VAL A 1 104 ? 4.555 15.57 6.574 1 99 104 VAL A N 1
ATOM 810 C CA . VAL A 1 104 ? 3.26 15.25 7.168 1 99 104 VAL A CA 1
ATOM 811 C C . VAL A 1 104 ? 2.191 15.188 6.078 1 99 104 VAL A C 1
ATOM 813 O O . VAL A 1 104 ? 1.915 16.188 5.414 1 99 104 VAL A O 1
ATOM 816 N N . PHE A 1 105 ? 1.622 14.031 5.922 1 98.94 105 PHE A N 1
ATOM 817 C CA . PHE A 1 105 ? 0.698 13.758 4.828 1 98.94 105 PHE A CA 1
ATOM 818 C C . PHE A 1 105 ? -0.732 13.648 5.344 1 98.94 105 PHE A C 1
ATOM 820 O O . PHE A 1 105 ? -0.985 12.961 6.34 1 98.94 105 PHE A O 1
ATOM 827 N N . ALA A 1 106 ? -1.652 14.375 4.641 1 98.88 106 ALA A N 1
ATOM 828 C CA . ALA A 1 106 ? -3.078 14.227 4.918 1 98.88 106 ALA A CA 1
ATOM 829 C C . ALA A 1 106 ? -3.605 12.898 4.371 1 98.88 106 ALA A C 1
ATOM 831 O O . ALA A 1 106 ? -4.086 12.836 3.236 1 98.88 106 ALA A O 1
ATOM 832 N N . SER A 1 107 ? -3.514 11.891 5.188 1 98.75 107 SER A N 1
ATOM 833 C CA . SER A 1 107 ? -4.129 10.609 4.852 1 98.75 107 SER A CA 1
ATOM 834 C C . SER A 1 107 ? -5.602 10.586 5.258 1 98.75 107 SER A C 1
ATOM 836 O O . SER A 1 107 ? -6.262 11.625 5.289 1 98.75 107 SER A O 1
ATOM 838 N N . SER A 1 108 ? -6.176 9.43 5.371 1 98.19 108 SER A N 1
ATOM 839 C CA . SER A 1 108 ? -7.617 9.32 5.586 1 98.19 108 SER A CA 1
ATOM 840 C C . SER A 1 108 ? -7.965 8.031 6.328 1 98.19 108 SER A C 1
ATOM 842 O O . SER A 1 108 ? -7.309 7.004 6.141 1 98.19 108 SER A O 1
ATOM 844 N N . ASN A 1 109 ? -9.07 8.141 7.082 1 97.56 109 ASN A N 1
ATOM 845 C CA . ASN A 1 109 ? -9.602 6.922 7.691 1 97.56 109 ASN A CA 1
ATOM 846 C C . ASN A 1 109 ? -10.039 5.91 6.641 1 97.56 109 ASN A C 1
ATOM 848 O O . ASN A 1 109 ? -10.219 4.73 6.945 1 97.56 109 ASN A O 1
ATOM 852 N N . HIS A 1 110 ? -10.156 6.305 5.414 1 97.31 110 HIS A N 1
ATOM 853 C CA . HIS A 1 110 ? -10.547 5.422 4.324 1 97.31 110 HIS A CA 1
ATOM 854 C C . HIS A 1 110 ? -9.445 4.422 3.998 1 97.31 110 HIS A C 1
ATOM 856 O O . HIS A 1 110 ? -9.68 3.438 3.291 1 97.31 110 HIS A O 1
ATOM 862 N N . ALA A 1 111 ? -8.219 4.59 4.508 1 98.19 111 ALA A N 1
ATOM 863 C CA . ALA A 1 111 ? -7.141 3.611 4.375 1 98.19 111 ALA A CA 1
ATOM 864 C C . ALA A 1 111 ? -7.48 2.314 5.102 1 98.19 111 ALA A C 1
ATOM 866 O O . ALA A 1 111 ? -6.93 1.255 4.785 1 98.19 111 ALA A O 1
ATOM 867 N N . THR A 1 112 ? -8.367 2.398 6.082 1 97.75 112 THR A N 1
ATOM 868 C CA . THR A 1 112 ? -8.867 1.266 6.855 1 97.75 112 THR A CA 1
ATOM 869 C C . THR A 1 112 ? -10.398 1.244 6.859 1 97.75 112 THR A C 1
ATOM 871 O O . THR A 1 112 ? -11.016 1.004 7.895 1 97.75 112 THR A O 1
ATOM 874 N N . GLY A 1 113 ? -10.969 1.472 5.734 1 96.5 113 GLY A N 1
ATOM 875 C CA . GLY A 1 113 ? -12.383 1.765 5.621 1 96.5 113 GLY A CA 1
ATOM 876 C C . GLY A 1 113 ? -13.258 0.521 5.645 1 96.5 113 GLY A C 1
ATOM 877 O O . GLY A 1 113 ? -14.469 0.609 5.844 1 96.5 113 GLY A O 1
ATOM 878 N N . TYR A 1 114 ? -12.711 -0.711 5.438 1 96.31 114 TYR A N 1
ATOM 879 C CA . TYR A 1 114 ? -13.516 -1.924 5.355 1 96.31 114 TYR A CA 1
ATOM 880 C C . TYR A 1 114 ? -13.461 -2.707 6.66 1 96.31 114 TYR A C 1
ATOM 882 O O . TYR A 1 114 ? -13.781 -3.898 6.691 1 96.31 114 TYR A O 1
ATOM 890 N N . TYR A 1 115 ? -13 -2.107 7.727 1 96.69 115 TYR A N 1
ATOM 891 C CA . TYR A 1 115 ? -13.234 -2.688 9.047 1 96.69 115 TYR A CA 1
ATOM 892 C C . TYR A 1 115 ? -14.633 -2.365 9.547 1 96.69 115 TYR A C 1
ATOM 894 O O . TYR A 1 115 ? -15.125 -1.247 9.367 1 96.69 115 TYR A O 1
ATOM 902 N N . LYS A 1 116 ? -15.305 -3.322 10.133 1 94.94 116 LYS A N 1
ATOM 903 C CA . LYS A 1 116 ? -16.672 -3.135 10.602 1 94.94 116 LYS A CA 1
ATOM 904 C C . LYS A 1 116 ? -16.719 -2.201 11.805 1 94.94 116 LYS A C 1
ATOM 906 O O . LYS A 1 116 ? -15.781 -2.158 12.602 1 94.94 116 LYS A O 1
ATOM 911 N N . VAL A 1 117 ? -17.812 -1.489 11.883 1 92.06 117 VAL A N 1
ATOM 912 C CA . VAL A 1 117 ? -18.062 -0.714 13.094 1 92.06 117 VAL A CA 1
ATOM 913 C C . VAL A 1 117 ? -18.016 -1.633 14.312 1 92.06 117 VAL A C 1
ATOM 915 O O . VAL A 1 117 ? -18.594 -2.721 14.297 1 92.06 117 VAL A O 1
ATOM 918 N N . GLY A 1 118 ? -17.297 -1.19 15.297 1 91.12 118 GLY A N 1
ATOM 919 C CA . GLY A 1 118 ? -17.156 -2.008 16.5 1 91.12 118 GLY A CA 1
ATOM 920 C C . GLY A 1 118 ? -15.867 -2.803 16.531 1 91.12 118 GLY A C 1
ATOM 921 O O . GLY A 1 118 ? -15.422 -3.215 17.609 1 91.12 118 GLY A O 1
ATOM 922 N N . GLU A 1 119 ? -15.289 -3.086 15.312 1 94.19 119 GLU A N 1
ATOM 923 C CA . GLU A 1 119 ? -13.984 -3.734 15.281 1 94.19 119 GLU A CA 1
ATOM 924 C C . GLU A 1 119 ? -12.883 -2.795 15.773 1 94.19 119 GLU A C 1
ATOM 926 O O . GLU A 1 119 ? -12.898 -1.601 15.461 1 94.19 119 GLU A O 1
ATOM 931 N N . HIS A 1 120 ? -12.023 -3.355 16.547 1 93.88 120 HIS A N 1
ATOM 932 C CA . HIS A 1 120 ? -10.867 -2.574 16.969 1 93.88 120 HIS A CA 1
ATOM 933 C C . HIS A 1 120 ? -9.836 -2.484 15.852 1 93.88 120 HIS A C 1
ATOM 935 O O . HIS A 1 120 ? -9.344 -3.508 15.367 1 93.88 120 HIS A O 1
ATOM 941 N N . VAL A 1 121 ? -9.523 -1.295 15.438 1 96 121 VAL A N 1
ATOM 942 C CA . VAL A 1 121 ? -8.547 -1.062 14.383 1 96 121 VAL A CA 1
ATOM 943 C C . VAL A 1 121 ? -7.504 -0.054 14.859 1 96 121 VAL A C 1
ATOM 945 O O . VAL A 1 121 ? -7.848 0.982 15.43 1 96 121 VAL A O 1
ATOM 948 N N . GLU A 1 122 ? -6.27 -0.399 14.734 1 96.44 122 GLU A N 1
ATOM 949 C CA . GLU A 1 122 ? -5.148 0.485 15.055 1 96.44 122 GLU A CA 1
ATOM 950 C C . GLU A 1 122 ? -4.383 0.871 13.789 1 96.44 122 GLU A C 1
ATOM 952 O O . GLU A 1 122 ? -4.484 0.194 12.766 1 96.44 122 GLU A O 1
ATOM 957 N N . PRO A 1 123 ? -3.625 1.954 13.891 1 96.5 123 PRO A N 1
ATOM 958 C CA . PRO A 1 123 ? -2.908 2.41 12.703 1 96.5 123 PRO A CA 1
ATOM 959 C C . PRO A 1 123 ? -1.986 1.339 12.117 1 96.5 123 PRO A C 1
ATOM 961 O O . PRO A 1 123 ? -1.725 1.331 10.914 1 96.5 123 PRO A O 1
ATOM 964 N N . ALA A 1 124 ? -1.576 0.384 12.945 1 96.19 124 ALA A N 1
ATOM 965 C CA . ALA A 1 124 ? -0.665 -0.658 12.477 1 96.19 124 ALA A CA 1
ATOM 966 C C . ALA A 1 124 ? -1.437 -1.857 11.93 1 96.19 124 ALA A C 1
ATOM 968 O O . ALA A 1 124 ? -0.846 -2.775 11.359 1 96.19 124 ALA A O 1
ATOM 969 N N . SER A 1 125 ? -2.758 -1.869 12.094 1 97.38 125 SER A N 1
ATOM 970 C CA . SER A 1 125 ? -3.555 -2.934 11.5 1 97.38 125 SER A CA 1
ATOM 971 C C . SER A 1 125 ? -3.395 -2.959 9.984 1 97.38 125 SER A C 1
ATOM 973 O O . SER A 1 125 ? -3.059 -1.941 9.375 1 97.38 125 SER A O 1
ATOM 975 N N . PRO A 1 126 ? -3.594 -4.145 9.367 1 97.94 126 PRO A N 1
ATOM 976 C CA . PRO A 1 126 ? -3.51 -4.207 7.906 1 97.94 126 PRO A CA 1
ATOM 977 C C . PRO A 1 126 ? -4.375 -3.15 7.223 1 97.94 126 PRO A C 1
ATOM 979 O O . PRO A 1 126 ? -5.484 -2.867 7.68 1 97.94 126 PRO A O 1
ATOM 982 N N . TYR A 1 127 ? -3.818 -2.533 6.172 1 98.5 127 TYR A N 1
ATOM 983 C CA . TYR A 1 127 ? -4.621 -1.659 5.32 1 98.5 127 TYR A CA 1
ATOM 984 C C . TYR A 1 127 ? -5.836 -2.396 4.777 1 98.5 127 TYR A C 1
ATOM 986 O O . TYR A 1 127 ? -5.754 -3.578 4.43 1 98.5 127 TYR A O 1
ATOM 994 N N . ARG A 1 128 ? -6.934 -1.738 4.691 1 98.12 128 ARG A N 1
ATOM 995 C CA . ARG A 1 128 ? -8.156 -2.248 4.074 1 98.12 128 ARG A CA 1
ATOM 996 C C . ARG A 1 128 ? -8.969 -1.116 3.465 1 98.12 128 ARG A C 1
ATOM 998 O O . ARG A 1 128 ? -10.047 -0.779 3.969 1 98.12 128 ARG A O 1
ATOM 1005 N N . PRO A 1 129 ? -8.406 -0.503 2.352 1 98.12 129 PRO A N 1
ATOM 1006 C CA . PRO A 1 129 ? -9.055 0.662 1.745 1 98.12 129 PRO A CA 1
ATOM 1007 C C . PRO A 1 129 ? -10.461 0.352 1.225 1 98.12 129 PRO A C 1
ATOM 1009 O O . PRO A 1 129 ? -10.727 -0.771 0.787 1 98.12 129 PRO A O 1
ATOM 1012 N N . ASP A 1 130 ? -11.328 1.368 1.202 1 97.31 130 ASP A N 1
ATOM 1013 C CA . ASP A 1 130 ? -12.727 1.115 0.861 1 97.31 130 ASP A CA 1
ATOM 1014 C C . ASP A 1 130 ? -13.102 1.81 -0.445 1 97.31 130 ASP A C 1
ATOM 1016 O O . ASP A 1 130 ? -14.266 1.789 -0.847 1 97.31 130 ASP A O 1
ATOM 1020 N N . SER A 1 131 ? -12.172 2.475 -1.078 1 97 131 SER A N 1
ATOM 1021 C CA . SER A 1 131 ? -12.336 3.219 -2.322 1 97 131 SER A CA 1
ATOM 1022 C C . SER A 1 131 ? -11 3.473 -3 1 97 131 SER A C 1
ATOM 1024 O O . SER A 1 131 ? -9.945 3.219 -2.414 1 97 131 SER A O 1
ATOM 1026 N N . PHE A 1 132 ? -11.023 3.934 -4.25 1 97.75 132 PHE A N 1
ATOM 1027 C CA . PHE A 1 132 ? -9.781 4.344 -4.891 1 97.75 132 PHE A CA 1
ATOM 1028 C C . PHE A 1 132 ? -9.164 5.527 -4.16 1 97.75 132 PHE A C 1
ATOM 1030 O O . PHE A 1 132 ? -7.938 5.656 -4.098 1 97.75 132 PHE A O 1
ATOM 1037 N N . TYR A 1 133 ? -10.039 6.359 -3.502 1 97.31 133 TYR A N 1
ATOM 1038 C CA . TYR A 1 133 ? -9.547 7.402 -2.613 1 97.31 133 TYR A CA 1
ATOM 1039 C C . TYR A 1 133 ? -8.742 6.809 -1.466 1 97.31 133 TYR A C 1
ATOM 1041 O O . TYR A 1 133 ? -7.574 7.156 -1.271 1 97.31 133 TYR A O 1
ATOM 1049 N N . GLY A 1 134 ? -9.32 5.852 -0.71 1 98 134 GLY A N 1
ATOM 1050 C CA . GLY A 1 134 ? -8.602 5.176 0.363 1 98 134 GLY A CA 1
ATOM 1051 C C . GLY A 1 134 ? -7.355 4.457 -0.11 1 98 134 GLY A C 1
ATOM 1052 O O . GLY A 1 134 ? -6.316 4.508 0.551 1 98 134 GLY A O 1
ATOM 1053 N N . LEU A 1 135 ? -7.5 3.838 -1.256 1 98.62 135 LEU A N 1
ATOM 1054 C CA . LEU A 1 135 ? -6.371 3.119 -1.838 1 98.62 135 LEU A CA 1
ATOM 1055 C C . LEU A 1 135 ? -5.219 4.074 -2.145 1 98.62 135 LEU A C 1
ATOM 1057 O O . LEU A 1 135 ? -4.062 3.768 -1.857 1 98.62 135 LEU A O 1
ATOM 1061 N N . SER A 1 136 ? -5.535 5.191 -2.721 1 98.25 136 SER A N 1
ATOM 1062 C CA . SER A 1 136 ? -4.523 6.195 -3.039 1 98.25 136 SER A CA 1
ATOM 1063 C C . SER A 1 136 ? -3.805 6.672 -1.783 1 98.25 136 SER A C 1
ATOM 1065 O O . SER A 1 136 ? -2.59 6.883 -1.798 1 98.25 136 SER A O 1
ATOM 1067 N N . LYS A 1 137 ? -4.555 6.891 -0.727 1 98.81 137 LYS A N 1
ATOM 1068 C CA . LYS A 1 137 ? -3.943 7.297 0.535 1 98.81 137 LYS A CA 1
ATOM 1069 C C . LYS A 1 137 ? -3.018 6.215 1.076 1 98.81 137 LYS A C 1
ATOM 1071 O O . LYS A 1 137 ? -1.906 6.504 1.523 1 98.81 137 LYS A O 1
ATOM 1076 N N . CYS A 1 138 ? -3.436 4.941 0.975 1 98.88 138 CYS A N 1
ATOM 1077 C CA . CYS A 1 138 ? -2.557 3.838 1.349 1 98.88 138 CYS A CA 1
ATOM 1078 C C . CYS A 1 138 ? -1.263 3.875 0.544 1 98.88 138 CYS A C 1
ATOM 1080 O O . CYS A 1 138 ? -0.175 3.717 1.103 1 98.88 138 CYS A O 1
ATOM 1082 N N . TYR A 1 139 ? -1.398 4.094 -0.782 1 98.88 139 TYR A N 1
ATOM 1083 C CA . TYR A 1 139 ? -0.234 4.117 -1.661 1 98.88 139 TYR A CA 1
ATOM 1084 C C . TYR A 1 139 ? 0.758 5.188 -1.224 1 98.88 139 TYR A C 1
ATOM 1086 O O . TYR A 1 139 ? 1.965 4.938 -1.168 1 98.88 139 TYR A O 1
ATOM 1094 N N . ILE A 1 140 ? 0.274 6.297 -0.819 1 98.94 140 ILE A N 1
ATOM 1095 C CA . ILE A 1 140 ? 1.151 7.414 -0.49 1 98.94 140 ILE A CA 1
ATOM 1096 C C . ILE A 1 140 ? 1.755 7.207 0.897 1 98.94 140 ILE A C 1
ATOM 1098 O O . ILE A 1 140 ? 2.916 7.551 1.135 1 98.94 140 ILE A O 1
ATOM 1102 N N . GLU A 1 141 ? 0.988 6.605 1.852 1 98.94 141 GLU A N 1
ATOM 1103 C CA . GLU A 1 141 ? 1.584 6.223 3.129 1 98.94 141 GLU A CA 1
ATOM 1104 C C . GLU A 1 141 ? 2.77 5.285 2.924 1 98.94 141 GLU A C 1
ATOM 1106 O O . GLU A 1 141 ? 3.814 5.449 3.557 1 98.94 141 GLU A O 1
ATOM 1111 N N . LEU A 1 142 ? 2.594 4.336 2.055 1 98.94 142 LEU A N 1
ATOM 1112 C CA . LEU A 1 142 ? 3.631 3.34 1.812 1 98.94 142 LEU A CA 1
ATOM 1113 C C . LEU A 1 142 ? 4.832 3.963 1.11 1 98.94 142 LEU A C 1
ATOM 1115 O O . LEU A 1 142 ? 5.973 3.564 1.353 1 98.94 142 LEU A O 1
ATOM 1119 N N . LEU A 1 143 ? 4.547 4.879 0.193 1 98.94 143 LEU A N 1
ATOM 1120 C CA . LEU A 1 143 ? 5.641 5.645 -0.397 1 98.94 143 LEU A CA 1
ATOM 1121 C C . LEU A 1 143 ? 6.453 6.352 0.682 1 98.94 143 LEU A C 1
ATOM 1123 O O . LEU A 1 143 ? 7.684 6.285 0.681 1 98.94 143 LEU A O 1
ATOM 1127 N N . GLY A 1 144 ? 5.754 6.98 1.611 1 98.94 144 GLY A N 1
ATOM 1128 C CA . GLY A 1 144 ? 6.422 7.629 2.729 1 98.94 144 GLY A CA 1
ATOM 1129 C C . GLY A 1 144 ? 7.23 6.668 3.578 1 98.94 144 GLY A C 1
ATOM 1130 O O . GLY A 1 144 ? 8.328 7.004 4.027 1 98.94 144 GLY A O 1
ATOM 1131 N N . ARG A 1 145 ? 6.672 5.504 3.83 1 98.88 145 ARG A N 1
ATOM 1132 C CA . ARG A 1 145 ? 7.387 4.48 4.586 1 98.88 145 ARG A CA 1
ATOM 1133 C C . ARG A 1 145 ? 8.711 4.125 3.914 1 98.88 145 ARG A C 1
ATOM 1135 O O . ARG A 1 145 ? 9.742 4.023 4.578 1 98.88 145 ARG A O 1
ATOM 1142 N N . LEU A 1 146 ? 8.656 3.943 2.594 1 98.62 146 LEU A N 1
ATOM 1143 C CA . LEU A 1 146 ? 9.859 3.609 1.845 1 98.62 146 LEU A CA 1
ATOM 1144 C C . LEU A 1 146 ? 10.906 4.719 1.969 1 98.62 146 LEU A C 1
ATOM 1146 O O . LEU A 1 146 ? 12.078 4.445 2.211 1 98.62 146 LEU A O 1
ATOM 1150 N N . TYR A 1 147 ? 10.492 5.965 1.872 1 98.69 147 TYR A N 1
ATOM 1151 C CA . TYR A 1 147 ? 11.43 7.078 1.929 1 98.69 147 TYR A CA 1
ATOM 1152 C C . TYR A 1 147 ? 11.977 7.258 3.34 1 98.69 147 TYR A C 1
ATOM 1154 O O . TYR A 1 147 ? 13.133 7.66 3.518 1 98.69 147 TYR A O 1
ATOM 1162 N N . ALA A 1 148 ? 11.164 6.977 4.312 1 98.62 148 ALA A N 1
ATOM 1163 C CA . ALA A 1 148 ? 11.641 7.012 5.691 1 98.62 148 ALA A CA 1
ATOM 1164 C C . ALA A 1 148 ? 12.758 5.992 5.914 1 98.62 148 ALA A C 1
ATOM 1166 O O . ALA A 1 148 ? 13.82 6.328 6.445 1 98.62 148 ALA A O 1
ATOM 1167 N N . ASP A 1 149 ? 12.531 4.793 5.457 1 97.56 149 ASP A N 1
ATOM 1168 C CA . ASP A 1 149 ? 13.477 3.705 5.688 1 97.56 149 ASP A CA 1
ATOM 1169 C C . ASP A 1 149 ? 14.727 3.875 4.836 1 97.56 149 ASP A C 1
ATOM 1171 O O . ASP A 1 149 ? 15.844 3.682 5.32 1 97.56 149 ASP A O 1
ATOM 1175 N N . LYS A 1 150 ? 14.523 4.277 3.604 1 96.56 150 LYS A N 1
ATOM 1176 C CA . LYS A 1 150 ? 15.617 4.254 2.637 1 96.56 150 LYS A CA 1
ATOM 1177 C C . LYS A 1 150 ? 16.438 5.539 2.701 1 96.56 150 LYS A C 1
ATOM 1179 O O . LYS A 1 150 ? 17.641 5.52 2.492 1 96.56 150 LYS A O 1
ATOM 1184 N N . HIS A 1 151 ? 15.734 6.672 3.004 1 97.06 151 HIS A N 1
ATOM 1185 C CA . HIS A 1 151 ? 16.422 7.949 2.836 1 97.06 151 HIS A CA 1
ATOM 1186 C C . HIS A 1 151 ? 16.406 8.758 4.129 1 97.06 151 HIS A C 1
ATOM 1188 O O . HIS A 1 151 ? 16.953 9.859 4.184 1 97.06 151 HIS A O 1
ATOM 1194 N N . GLY A 1 152 ? 15.695 8.281 5.133 1 97.88 152 GLY A N 1
ATOM 1195 C CA . GLY A 1 152 ? 15.75 8.914 6.441 1 97.88 152 GLY A CA 1
ATOM 1196 C C . GLY A 1 152 ? 14.797 10.094 6.566 1 97.88 152 GLY A C 1
ATOM 1197 O O . GLY A 1 152 ? 14.859 10.852 7.539 1 97.88 152 GLY A O 1
ATOM 1198 N N . ILE A 1 153 ? 13.891 10.328 5.609 1 98.25 153 ILE A N 1
ATOM 1199 C CA . ILE A 1 153 ? 12.859 11.352 5.719 1 98.25 153 ILE A CA 1
ATOM 1200 C C . ILE A 1 153 ? 11.758 10.867 6.664 1 98.25 153 ILE A C 1
ATOM 1202 O O . ILE A 1 153 ? 11.125 9.844 6.418 1 98.25 153 ILE A O 1
ATOM 1206 N N . SER A 1 154 ? 11.594 11.609 7.793 1 98.88 154 SER A N 1
ATOM 1207 C CA . SER A 1 154 ? 10.469 11.281 8.664 1 98.88 154 SER A CA 1
ATOM 1208 C C . SER A 1 154 ? 9.141 11.469 7.941 1 98.88 154 SER A C 1
ATOM 1210 O O . SER A 1 154 ? 8.93 12.484 7.273 1 98.88 154 SER A O 1
ATOM 1212 N N . SER A 1 155 ? 8.281 10.477 8 1 98.94 155 SER A N 1
ATOM 1213 C CA . SER A 1 155 ? 7 10.531 7.301 1 98.94 155 SER A CA 1
ATOM 1214 C C . SER A 1 155 ? 5.84 10.234 8.242 1 98.94 155 SER A C 1
ATOM 1216 O O . SER A 1 155 ? 5.738 9.125 8.781 1 98.94 155 SER A O 1
ATOM 1218 N N . PHE A 1 156 ? 4.984 11.234 8.477 1 98.94 156 PHE A N 1
ATOM 1219 C CA . PHE A 1 156 ? 3.797 11.086 9.312 1 98.94 156 PHE A CA 1
ATOM 1220 C C . PHE A 1 156 ? 2.531 11.109 8.461 1 98.94 156 PHE A C 1
ATOM 1222 O O . PHE A 1 156 ? 2.396 11.938 7.562 1 98.94 156 PHE A O 1
ATOM 1229 N N . ASN A 1 157 ? 1.665 10.18 8.695 1 98.94 157 ASN A N 1
ATOM 1230 C CA . ASN A 1 157 ? 0.383 10.078 8 1 98.94 157 ASN A CA 1
ATOM 1231 C C . ASN A 1 157 ? -0.786 10.32 8.953 1 98.94 157 ASN A C 1
ATOM 1233 O O . ASN A 1 157 ? -1.039 9.508 9.844 1 98.94 157 ASN A O 1
ATOM 1237 N N . ILE A 1 158 ? -1.465 11.414 8.781 1 98.94 158 ILE A N 1
ATOM 1238 C CA . ILE A 1 158 ? -2.668 11.664 9.57 1 98.94 158 ILE A CA 1
ATOM 1239 C C . ILE A 1 158 ? -3.885 11.094 8.844 1 98.94 158 ILE A C 1
ATOM 1241 O O . ILE A 1 158 ? -4.32 11.641 7.824 1 98.94 158 ILE A O 1
ATOM 1245 N N . ARG A 1 159 ? -4.383 10.031 9.344 1 98.88 159 ARG A N 1
ATOM 1246 C CA . ARG A 1 159 ? -5.645 9.508 8.82 1 98.88 159 ARG A CA 1
ATOM 1247 C C . ARG A 1 159 ? -6.828 10.305 9.352 1 98.88 159 ARG A C 1
ATOM 1249 O O . ARG A 1 159 ? -7.449 9.922 10.344 1 98.88 159 ARG A O 1
ATOM 1256 N N . ILE A 1 160 ? -7.129 11.344 8.633 1 98.75 160 ILE A N 1
ATOM 1257 C CA . ILE A 1 160 ? -8.141 12.32 9.031 1 98.75 160 ILE A CA 1
ATOM 1258 C C . ILE A 1 160 ? -9.531 11.711 8.875 1 98.75 160 ILE A C 1
ATOM 1260 O O . ILE A 1 160 ? -9.844 11.102 7.848 1 98.75 160 ILE A O 1
ATOM 1264 N N . GLY A 1 161 ? -10.289 11.875 9.922 1 97.62 161 GLY A N 1
ATOM 1265 C CA . GLY A 1 161 ? -11.672 11.438 9.844 1 97.62 161 GLY A CA 1
ATOM 1266 C C . GLY A 1 161 ? -12.562 12.391 9.07 1 97.62 161 GLY A C 1
ATOM 1267 O O . GLY A 1 161 ? -12.297 12.688 7.906 1 97.62 161 GLY A O 1
ATOM 1268 N N . ASN A 1 162 ? -13.547 12.977 9.727 1 97 162 ASN A N 1
ATOM 1269 C CA . ASN A 1 162 ? -14.477 13.914 9.109 1 97 162 ASN A CA 1
ATOM 1270 C C . ASN A 1 162 ? -14.117 15.359 9.43 1 97 162 ASN A C 1
ATOM 1272 O O . ASN A 1 162 ? -14.07 15.75 10.602 1 97 162 ASN A O 1
ATOM 1276 N N . PHE A 1 163 ? -13.789 16.125 8.391 1 98.06 163 PHE A N 1
ATOM 1277 C CA . PHE A 1 163 ? -13.469 17.531 8.516 1 98.06 163 PHE A CA 1
ATOM 1278 C C . PHE A 1 163 ? -14.398 18.375 7.664 1 98.06 163 PHE A C 1
ATOM 1280 O O . PHE A 1 163 ? -14.047 18.766 6.543 1 98.06 163 PHE A O 1
ATOM 1287 N N . PRO A 1 164 ? -15.562 18.75 8.211 1 95.25 164 PRO A N 1
ATOM 1288 C CA . PRO A 1 164 ? -16.516 19.531 7.445 1 95.25 164 PRO A CA 1
ATOM 1289 C C . PRO A 1 164 ? -16.156 21.016 7.402 1 95.25 164 PRO A C 1
ATOM 1291 O O . PRO A 1 164 ? -15.57 21.547 8.352 1 95.25 164 PRO A O 1
ATOM 1294 N N . LYS A 1 165 ? -16.578 21.688 6.418 1 93.38 165 LYS A N 1
ATOM 1295 C CA . LYS A 1 165 ? -16.281 23.094 6.184 1 93.38 165 LYS A CA 1
ATOM 1296 C C . LYS A 1 165 ? -16.844 23.984 7.297 1 93.38 165 LYS A C 1
ATOM 1298 O O . LYS A 1 165 ? -16.266 25.016 7.633 1 93.38 165 LYS A O 1
ATOM 1303 N N . ASP A 1 166 ? -18 23.516 7.883 1 93.31 166 ASP A N 1
ATOM 1304 C CA . ASP A 1 166 ? -18.641 24.375 8.875 1 93.31 166 ASP A CA 1
ATOM 1305 C C . ASP A 1 166 ? -18.281 23.953 10.289 1 93.31 166 ASP A C 1
ATOM 1307 O O . ASP A 1 166 ? -18.922 24.344 11.258 1 93.31 166 ASP A O 1
ATOM 1311 N N . ASP A 1 167 ? -17.344 23.031 10.438 1 95.25 167 ASP A N 1
ATOM 1312 C CA . ASP A 1 167 ? -16.719 22.641 11.688 1 95.25 167 ASP A CA 1
ATOM 1313 C C . ASP A 1 167 ? -17.719 22.016 12.641 1 95.25 167 ASP A C 1
ATOM 1315 O O . ASP A 1 167 ? -17.672 22.25 13.852 1 95.25 167 ASP A O 1
ATOM 1319 N N . ARG A 1 168 ? -18.688 21.312 12.031 1 93.62 168 ARG A N 1
ATOM 1320 C CA . ARG A 1 168 ? -19.641 20.531 12.828 1 93.62 168 ARG A CA 1
ATOM 1321 C C . ARG A 1 168 ? -19.984 19.219 12.141 1 93.62 168 ARG A C 1
ATOM 1323 O O . ARG A 1 168 ? -20.094 19.156 10.914 1 93.62 168 ARG A O 1
ATOM 1330 N N . PRO A 1 169 ? -20.141 18.172 12.969 1 93.69 169 PRO A N 1
ATOM 1331 C CA . PRO A 1 169 ? -20.578 16.906 12.359 1 93.69 169 PRO A CA 1
ATOM 1332 C C . PRO A 1 169 ? -22.016 16.969 11.859 1 93.69 169 PRO A C 1
ATOM 1334 O O . PRO A 1 169 ? -22.875 17.609 12.492 1 93.69 169 PRO A O 1
ATOM 1337 N N . HIS A 1 170 ? -22.281 16.219 10.742 1 91.5 170 HIS A N 1
ATOM 1338 C CA . HIS A 1 170 ? -23.594 16.328 10.125 1 91.5 170 HIS A CA 1
ATOM 1339 C C . HIS A 1 170 ? -24.344 14.992 10.188 1 91.5 170 HIS A C 1
ATOM 1341 O O . HIS A 1 170 ? -25.422 14.852 9.602 1 91.5 170 HIS A O 1
ATOM 1347 N N . SER A 1 171 ? -23.781 14.031 10.766 1 89.94 171 SER A N 1
ATOM 1348 C CA . SER A 1 171 ? -24.391 12.711 10.906 1 89.94 171 SER A CA 1
ATOM 1349 C C . SER A 1 171 ? -23.859 11.977 12.125 1 89.94 171 SER A C 1
ATOM 1351 O O . SER A 1 171 ? -22.844 12.383 12.711 1 89.94 171 SER A O 1
ATOM 1353 N N . ASP A 1 172 ? -24.594 10.953 12.484 1 89.19 172 ASP A N 1
ATOM 1354 C CA . ASP A 1 172 ? -24.125 10.117 13.586 1 89.19 172 ASP A CA 1
ATOM 1355 C C . ASP A 1 172 ? -22.75 9.523 13.281 1 89.19 172 ASP A C 1
ATOM 1357 O O . ASP A 1 172 ? -21.859 9.516 14.133 1 89.19 172 ASP A O 1
ATOM 1361 N N . ARG A 1 173 ? -22.562 9.086 12.148 1 90.19 173 ARG A N 1
ATOM 1362 C CA . ARG A 1 173 ? -21.281 8.508 11.758 1 90.19 173 ARG A CA 1
ATOM 1363 C C . ARG A 1 173 ? -20.172 9.555 11.805 1 90.19 173 ARG A C 1
ATOM 1365 O O . ARG A 1 173 ? -19.094 9.305 12.352 1 90.19 173 ARG A O 1
ATOM 1372 N N . ALA A 1 174 ? -20.516 10.641 11.188 1 93.12 174 ALA A N 1
ATOM 1373 C CA . ALA A 1 174 ? -19.531 11.719 11.148 1 93.12 174 ALA A CA 1
ATOM 1374 C C . ALA A 1 174 ? -19.094 12.117 12.562 1 93.12 174 ALA A C 1
ATOM 1376 O O . ALA A 1 174 ? -17.938 12.484 12.781 1 93.12 174 ALA A O 1
ATOM 1377 N N . ALA A 1 175 ? -20.031 12.031 13.5 1 94.94 175 ALA A N 1
ATOM 1378 C CA . ALA A 1 175 ? -19.75 12.43 14.875 1 94.94 175 ALA A CA 1
ATOM 1379 C C . ALA A 1 175 ? -18.688 11.523 15.5 1 94.94 175 ALA A C 1
ATOM 1381 O O . ALA A 1 175 ? -17.875 11.977 16.312 1 94.94 175 ALA A O 1
ATOM 1382 N N . HIS A 1 176 ? -18.656 10.289 15.07 1 95.5 176 HIS A N 1
ATOM 1383 C CA . HIS A 1 176 ? -17.703 9.328 15.633 1 95.5 176 HIS A CA 1
ATOM 1384 C C . HIS A 1 176 ? -16.281 9.633 15.188 1 95.5 176 HIS A C 1
ATOM 1386 O O . HIS A 1 176 ? -15.32 9.25 15.859 1 95.5 176 HIS A O 1
ATOM 1392 N N . ILE A 1 177 ? -16.109 10.344 14.07 1 97.12 177 ILE A N 1
ATOM 1393 C CA . ILE A 1 177 ? -14.789 10.477 13.484 1 97.12 177 ILE A CA 1
ATOM 1394 C C . ILE A 1 177 ? -14.5 11.945 13.195 1 97.12 177 ILE A C 1
ATOM 1396 O O . ILE A 1 177 ? -13.586 12.266 12.43 1 97.12 177 ILE A O 1
ATOM 1400 N N . TRP A 1 178 ? -15.219 12.844 13.758 1 98 178 TRP A N 1
ATOM 1401 C CA . TRP A 1 178 ? -15.109 14.281 13.523 1 98 178 TRP A CA 1
ATOM 1402 C C . TRP A 1 178 ? -13.828 14.836 14.133 1 98 178 TRP A C 1
ATOM 1404 O O . TRP A 1 178 ? -13.398 14.406 15.203 1 98 178 TRP A O 1
ATOM 1414 N N . ILE A 1 179 ? -13.211 15.781 13.445 1 98.81 179 ILE A N 1
ATOM 1415 C CA . ILE A 1 179 ? -12.141 16.594 14.023 1 98.81 179 ILE A CA 1
ATOM 1416 C C . ILE A 1 179 ? -12.438 18.078 13.781 1 98.81 179 ILE A C 1
ATOM 1418 O O . ILE A 1 179 ? -12.773 18.469 12.672 1 98.81 179 ILE A O 1
ATOM 1422 N N . SER A 1 180 ? -12.305 18.859 14.82 1 98.75 180 SER A N 1
ATOM 1423 C CA . SER A 1 180 ? -12.562 20.281 14.727 1 98.75 180 SER A CA 1
ATOM 1424 C C . SER A 1 180 ? -11.398 21.016 14.055 1 98.75 180 SER A C 1
ATOM 1426 O O . SER A 1 180 ? -10.289 20.484 13.969 1 98.75 180 SER A O 1
ATOM 1428 N N . GLU A 1 181 ? -11.68 22.172 13.633 1 98.38 181 GLU A N 1
ATOM 1429 C CA . GLU A 1 181 ? -10.648 23 13.008 1 98.38 181 GLU A CA 1
ATOM 1430 C C . GLU A 1 181 ? -9.484 23.234 13.961 1 98.38 181 GLU A C 1
ATOM 1432 O O . GLU A 1 181 ? -8.32 23.109 13.57 1 98.38 181 GLU A O 1
ATOM 1437 N N . ARG A 1 182 ? -9.797 23.641 15.203 1 98 182 ARG A N 1
ATOM 1438 C CA . ARG A 1 182 ? -8.727 23.953 16.141 1 98 182 ARG A CA 1
ATOM 1439 C C . ARG A 1 182 ? -7.922 22.703 16.484 1 98 182 ARG A C 1
ATOM 1441 O O . ARG A 1 182 ? -6.699 22.781 16.625 1 98 182 ARG A O 1
ATOM 1448 N N . ASP A 1 183 ? -8.617 21.547 16.625 1 98.81 183 ASP A N 1
ATOM 1449 C CA . ASP A 1 183 ? -7.902 20.297 16.906 1 98.81 183 ASP A CA 1
ATOM 1450 C C . ASP A 1 183 ? -7.055 19.875 15.719 1 98.81 183 ASP A C 1
ATOM 1452 O O . ASP A 1 183 ? -5.969 19.312 15.891 1 98.81 183 ASP A O 1
ATOM 1456 N N . MET A 1 184 ? -7.512 20.062 14.5 1 98.88 184 MET A N 1
ATOM 1457 C CA . MET A 1 184 ? -6.73 19.75 13.305 1 98.88 184 MET A CA 1
ATOM 1458 C C . MET A 1 184 ? -5.445 20.578 13.258 1 98.88 184 MET A C 1
ATOM 1460 O O . MET A 1 184 ? -4.383 20.047 12.922 1 98.88 184 MET A O 1
ATOM 1464 N N . VAL A 1 185 ? -5.523 21.859 13.594 1 98.81 185 VAL A N 1
ATOM 1465 C CA . VAL A 1 185 ? -4.355 22.734 13.617 1 98.81 185 VAL A CA 1
ATOM 1466 C C . VAL A 1 185 ? -3.383 22.25 14.695 1 98.81 185 VAL A C 1
ATOM 1468 O O . VAL A 1 185 ? -2.176 22.172 14.461 1 98.81 185 VAL A O 1
ATOM 1471 N N . GLN A 1 186 ? -3.955 21.953 15.891 1 98.88 186 GLN A N 1
ATOM 1472 C CA . GLN A 1 186 ? -3.096 21.453 16.953 1 98.88 186 GLN A CA 1
ATOM 1473 C C . GLN A 1 186 ? -2.381 20.172 16.516 1 98.88 186 GLN A C 1
ATOM 1475 O O . GLN A 1 186 ? -1.183 20.016 16.75 1 98.88 186 GLN A O 1
ATOM 1480 N N . LEU A 1 187 ? -3.156 19.266 15.93 1 98.94 187 LEU A N 1
ATOM 1481 C CA . LEU A 1 187 ? -2.582 17.984 15.516 1 98.94 187 LEU A CA 1
ATOM 1482 C C . LEU A 1 187 ? -1.454 18.203 14.508 1 98.94 187 LEU A C 1
ATOM 1484 O O . LEU A 1 187 ? -0.398 17.578 14.609 1 98.94 187 LEU A O 1
ATOM 1488 N N . ALA A 1 188 ? -1.659 19.047 13.523 1 98.88 188 ALA A N 1
ATOM 1489 C CA . ALA A 1 188 ? -0.611 19.375 12.562 1 98.88 188 ALA A CA 1
ATOM 1490 C C . ALA A 1 188 ? 0.631 19.922 13.266 1 98.88 188 ALA A C 1
ATOM 1492 O O . ALA A 1 188 ? 1.751 19.5 12.969 1 98.88 188 ALA A O 1
ATOM 1493 N N . GLU A 1 189 ? 0.424 20.812 14.188 1 98.88 189 GLU A N 1
ATOM 1494 C CA . GLU A 1 189 ? 1.527 21.391 14.953 1 98.88 189 GLU A CA 1
ATOM 1495 C C . GLU A 1 189 ? 2.293 20.312 15.711 1 98.88 189 GLU A C 1
ATOM 1497 O O . GLU A 1 189 ? 3.525 20.312 15.734 1 98.88 189 GLU A O 1
ATOM 1502 N N . ARG A 1 190 ? 1.548 19.422 16.359 1 98.88 190 ARG A N 1
ATOM 1503 C CA . ARG A 1 190 ? 2.186 18.375 17.141 1 98.88 190 ARG A CA 1
ATOM 1504 C C . ARG A 1 190 ? 2.988 17.438 16.25 1 98.88 190 ARG A C 1
ATOM 1506 O O . ARG A 1 190 ? 4.043 16.938 16.641 1 98.88 190 ARG A O 1
ATOM 1513 N N . CYS A 1 191 ? 2.477 17.172 15.07 1 98.94 191 CYS A N 1
ATOM 1514 C CA . CYS A 1 191 ? 3.227 16.359 14.117 1 98.94 191 CYS A CA 1
ATOM 1515 C C . CYS A 1 191 ? 4.512 17.062 13.695 1 98.94 191 CYS A C 1
ATOM 1517 O O . CYS A 1 191 ? 5.566 16.438 13.602 1 98.94 191 CYS A O 1
ATOM 1519 N N . ILE A 1 192 ? 4.445 18.359 13.438 1 98.81 192 ILE A N 1
ATOM 1520 C CA . ILE A 1 192 ? 5.602 19.141 13.031 1 98.81 192 ILE A CA 1
ATOM 1521 C C . ILE A 1 192 ? 6.664 19.094 14.133 1 98.81 192 ILE A C 1
ATOM 1523 O O . ILE A 1 192 ? 7.852 18.922 13.844 1 98.81 192 ILE A O 1
ATOM 1527 N N . GLU A 1 193 ? 6.227 19.172 15.375 1 98.62 193 GLU A N 1
ATOM 1528 C CA . GLU A 1 193 ? 7.129 19.344 16.5 1 98.62 193 GLU A CA 1
ATOM 1529 C C . GLU A 1 193 ? 7.547 18 17.094 1 98.62 193 GLU A C 1
ATOM 1531 O O . GLU A 1 193 ? 8.367 17.953 18.016 1 98.62 193 GLU A O 1
ATOM 1536 N N . ALA A 1 194 ? 6.973 16.953 16.609 1 98.81 194 ALA A N 1
ATOM 1537 C CA . ALA A 1 194 ? 7.23 15.625 17.172 1 98.81 194 ALA A CA 1
ATOM 1538 C C . ALA A 1 194 ? 8.727 15.328 17.219 1 98.81 194 ALA A C 1
ATOM 1540 O O . ALA A 1 194 ? 9.5 15.883 16.438 1 98.81 194 ALA A O 1
ATOM 1541 N N . ASP A 1 195 ? 9.102 14.438 18.078 1 98.56 195 ASP A N 1
ATOM 1542 C CA . ASP A 1 195 ? 10.492 14.016 18.234 1 98.56 195 ASP A CA 1
ATOM 1543 C C . ASP A 1 195 ? 11.102 13.625 16.891 1 98.56 195 ASP A C 1
ATOM 1545 O O . ASP A 1 195 ? 10.531 12.812 16.156 1 98.56 195 ASP A O 1
ATOM 1549 N N . PRO A 1 196 ? 12.242 14.242 16.578 1 96.75 196 PRO A N 1
ATOM 1550 C CA . PRO A 1 196 ? 12.867 13.984 15.281 1 96.75 196 PRO A CA 1
ATOM 1551 C C . PRO A 1 196 ? 13.281 12.523 15.102 1 96.75 196 PRO A C 1
ATOM 1553 O O . PRO A 1 196 ? 13.516 12.078 13.977 1 96.75 196 PRO A O 1
ATOM 1556 N N . SER A 1 197 ? 13.32 11.758 16.156 1 97.56 197 SER A N 1
ATOM 1557 C CA . SER A 1 197 ? 13.766 10.367 16.078 1 97.56 197 SER A CA 1
ATOM 1558 C C . SER A 1 197 ? 12.641 9.453 15.594 1 97.56 197 SER A C 1
ATOM 1560 O O . SER A 1 197 ? 12.883 8.297 15.25 1 97.56 197 SER A O 1
ATOM 1562 N N . ILE A 1 198 ? 11.414 9.961 15.508 1 98.5 198 ILE A N 1
ATOM 1563 C CA . ILE A 1 198 ? 10.312 9.164 14.984 1 98.5 198 ILE A CA 1
ATOM 1564 C C . ILE A 1 198 ? 10.352 9.156 13.461 1 98.5 198 ILE A C 1
ATOM 1566 O O . ILE A 1 198 ? 10.055 10.172 12.82 1 98.5 198 ILE A O 1
ATOM 1570 N N . PRO A 1 199 ? 10.711 8.086 12.859 1 98.38 199 PRO A N 1
ATOM 1571 C CA . PRO A 1 199 ? 10.922 8.086 11.406 1 98.38 199 PRO A CA 1
ATOM 1572 C C . PRO A 1 199 ? 9.617 7.98 10.625 1 98.38 199 PRO A C 1
ATOM 1574 O O . PRO A 1 199 ? 9.523 8.477 9.5 1 98.38 199 PRO A O 1
ATOM 1577 N N . PHE A 1 200 ? 8.688 7.246 11.18 1 98.81 200 PHE A N 1
ATOM 1578 C CA . PHE A 1 200 ? 7.434 6.953 10.5 1 98.81 200 PHE A CA 1
ATOM 1579 C C . PHE A 1 200 ? 6.297 6.809 11.508 1 98.81 200 PHE A C 1
ATOM 1581 O O . PHE A 1 200 ? 6.453 6.16 12.547 1 98.81 200 PHE A O 1
ATOM 1588 N N . LEU A 1 201 ? 5.133 7.418 11.211 1 98.81 201 LEU A N 1
ATOM 1589 C CA . LEU A 1 201 ? 3.982 7.352 12.109 1 98.81 201 LEU A CA 1
ATOM 1590 C C . LEU A 1 201 ? 2.678 7.484 11.336 1 98.81 201 LEU A C 1
ATOM 1592 O O . LEU A 1 201 ? 2.496 8.445 10.578 1 98.81 201 LEU A O 1
ATOM 1596 N N . SER A 1 202 ? 1.845 6.523 11.422 1 98.75 202 SER A N 1
ATOM 1597 C CA . SER A 1 202 ? 0.442 6.656 11.047 1 98.75 202 SER A CA 1
ATOM 1598 C C . SER A 1 202 ? -0.447 6.844 12.273 1 98.75 202 SER A C 1
ATOM 1600 O O . SER A 1 202 ? -0.243 6.191 13.297 1 98.75 202 SER A O 1
ATOM 1602 N N . LEU A 1 203 ? -1.363 7.734 12.172 1 98.88 203 LEU A N 1
ATOM 1603 C CA . LEU A 1 203 ? -2.262 8.008 13.289 1 98.88 203 LEU A CA 1
ATOM 1604 C C . LEU A 1 203 ? -3.631 8.453 12.789 1 98.88 203 LEU A C 1
ATOM 1606 O O . LEU A 1 203 ? -3.758 8.93 11.656 1 98.88 203 LEU A O 1
ATOM 1610 N N . TYR A 1 204 ? -4.645 8.289 13.609 1 98.75 204 TYR A N 1
ATOM 1611 C CA . TYR A 1 204 ? -5.969 8.812 13.297 1 98.75 204 TYR A CA 1
ATOM 1612 C C . TYR A 1 204 ? -6.117 10.242 13.781 1 98.75 204 TYR A C 1
ATOM 1614 O O . TYR A 1 204 ? -5.699 10.578 14.898 1 98.75 204 TYR A O 1
ATOM 1622 N N . GLY A 1 205 ? -6.629 11.102 12.922 1 98.81 205 GLY A N 1
ATOM 1623 C CA . GLY A 1 205 ? -6.887 12.492 13.242 1 98.81 205 GLY A CA 1
ATOM 1624 C C . GLY A 1 205 ? -8.344 12.773 13.555 1 98.81 205 GLY A C 1
ATOM 1625 O O . GLY A 1 205 ? -9.117 13.133 12.672 1 98.81 205 GLY A O 1
ATOM 1626 N N . THR A 1 206 ? -8.703 12.641 14.773 1 98.75 206 THR A N 1
ATOM 1627 C CA . THR A 1 206 ? -10.039 12.953 15.281 1 98.75 206 THR A CA 1
ATOM 1628 C C . THR A 1 206 ? -9.945 13.82 16.531 1 98.75 206 THR A C 1
ATOM 1630 O O . THR A 1 206 ? -8.875 13.945 17.125 1 98.75 206 THR A O 1
ATOM 1633 N N . SER A 1 207 ? -11.062 14.477 16.828 1 98.81 207 SER A N 1
ATOM 1634 C CA . SER A 1 207 ? -11.164 15.148 18.125 1 98.81 207 SER A CA 1
ATOM 1635 C C . SER A 1 207 ? 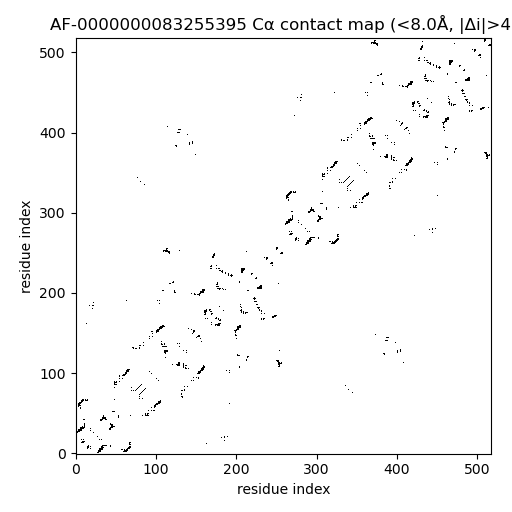-11.438 14.156 19.25 1 98.81 207 SER A C 1
ATOM 1637 O O . SER A 1 207 ? -11.422 12.945 19.031 1 98.81 207 SER A O 1
ATOM 1639 N N . ALA A 1 208 ? -11.539 14.656 20.516 1 98.38 208 ALA A N 1
ATOM 1640 C CA . ALA A 1 208 ? -11.797 13.805 21.672 1 98.38 208 ALA A CA 1
ATOM 1641 C C . ALA A 1 208 ? -13.266 13.383 21.734 1 98.38 208 ALA A C 1
ATOM 1643 O O . ALA A 1 208 ? -13.922 13.555 22.766 1 98.38 208 ALA A O 1
ATOM 1644 N N . ASN A 1 209 ? -13.664 12.758 20.672 1 98 209 ASN A N 1
ATOM 1645 C CA . ASN A 1 209 ? -15.07 12.391 20.547 1 98 209 ASN A CA 1
ATOM 1646 C C . ASN A 1 209 ? -15.445 11.273 21.516 1 98 209 ASN A C 1
ATOM 1648 O O . ASN A 1 209 ? -14.711 10.297 21.656 1 98 209 ASN A O 1
ATOM 1652 N N . THR A 1 210 ? -16.562 11.328 22.281 1 94.44 210 THR A N 1
ATOM 1653 C CA . THR A 1 210 ? -17.047 10.344 23.25 1 94.44 210 THR A CA 1
ATOM 1654 C C . THR A 1 210 ? -17.203 8.977 22.594 1 94.44 210 THR A C 1
ATOM 1656 O O . THR A 1 210 ? -16.828 7.957 23.188 1 94.44 210 THR A O 1
ATOM 1659 N N . ASP A 1 211 ? -17.719 8.805 21.453 1 92.5 211 ASP A N 1
ATOM 1660 C CA . ASP A 1 211 ? -17.922 7.547 20.734 1 92.5 211 ASP A CA 1
ATOM 1661 C C . ASP A 1 211 ? -17.016 7.469 19.5 1 92.5 211 ASP A C 1
ATOM 1663 O O . ASP A 1 211 ? -17.5 7.172 18.406 1 92.5 211 ASP A O 1
ATOM 1667 N N . ASN A 1 212 ? -15.742 7.734 19.875 1 95.75 212 ASN A N 1
ATOM 1668 C CA . ASN A 1 212 ? -14.758 7.738 18.797 1 95.75 212 ASN A CA 1
ATOM 1669 C C . ASN A 1 212 ? -14.508 6.332 18.25 1 95.75 212 ASN A C 1
ATOM 1671 O O . ASN A 1 212 ? -14.297 5.395 19.031 1 95.75 212 ASN A O 1
ATOM 1675 N N . TYR A 1 213 ? -14.531 6.195 16.953 1 95.69 213 TYR A N 1
ATOM 1676 C CA . TYR A 1 213 ? -14.234 4.895 16.359 1 95.69 213 TYR A CA 1
ATOM 1677 C C . TYR A 1 213 ? -12.797 4.48 16.656 1 95.69 213 TYR A C 1
ATOM 1679 O O . TYR A 1 213 ? -12.492 3.287 16.75 1 95.69 213 TYR A O 1
ATOM 1687 N N . TYR A 1 214 ? -11.93 5.48 16.828 1 97.06 214 TYR A N 1
ATOM 1688 C CA . TYR A 1 214 ? -10.5 5.195 16.859 1 97.06 214 TYR A CA 1
ATOM 1689 C C . TYR A 1 214 ? -9.891 5.574 18.203 1 97.06 214 TYR A C 1
ATOM 1691 O O . TYR A 1 214 ? -10.273 6.59 18.797 1 97.06 214 TYR A O 1
ATOM 1699 N N . ASP A 1 215 ? -8.969 4.801 18.656 1 96.38 215 ASP A N 1
ATOM 1700 C CA . ASP A 1 215 ? -8.188 5.152 19.844 1 96.38 215 ASP A CA 1
ATOM 1701 C C . ASP A 1 215 ? -7.125 6.195 19.5 1 96.38 215 ASP A C 1
ATOM 1703 O O . ASP A 1 215 ? -6.281 5.973 18.641 1 96.38 215 ASP A O 1
ATOM 1707 N N . ILE A 1 216 ? -7.18 7.301 20.188 1 98.25 216 ILE A N 1
ATOM 1708 C CA . ILE A 1 216 ? -6.176 8.336 19.953 1 98.25 216 ILE A CA 1
ATOM 1709 C C . ILE A 1 216 ? -5.5 8.711 21.281 1 98.25 216 ILE A C 1
ATOM 1711 O O . ILE A 1 216 ? -4.754 9.688 21.344 1 98.25 216 ILE A O 1
ATOM 1715 N N . GLY A 1 217 ? -5.738 7.988 22.312 1 97.5 217 GLY A N 1
ATOM 1716 C CA . GLY A 1 217 ? -5.25 8.289 23.641 1 97.5 217 GLY A CA 1
ATOM 1717 C C . GLY A 1 217 ? -3.738 8.266 23.75 1 97.5 217 GLY A C 1
ATOM 1718 O O . GLY A 1 217 ? -3.156 9.016 24.531 1 97.5 217 GLY A O 1
ATOM 1719 N N . TYR A 1 218 ? -3.08 7.484 22.953 1 97.81 218 TYR A N 1
ATOM 1720 C CA . TYR A 1 218 ? -1.632 7.324 23.016 1 97.81 218 TYR A CA 1
ATOM 1721 C C . TYR A 1 218 ? -0.923 8.547 22.438 1 97.81 218 TYR A C 1
ATOM 1723 O O . TYR A 1 218 ? 0.273 8.742 22.672 1 97.81 218 TYR A O 1
ATOM 1731 N N . LEU A 1 219 ? -1.6 9.375 21.734 1 98.69 219 LEU A N 1
ATOM 1732 C CA . LEU A 1 219 ? -0.972 10.461 20.984 1 98.69 219 LEU A CA 1
ATOM 1733 C C . LEU A 1 219 ? -0.505 11.57 21.922 1 98.69 219 LEU A C 1
ATOM 1735 O O . LEU A 1 219 ? 0.427 12.305 21.594 1 98.69 219 LEU A O 1
ATOM 1739 N N . LYS A 1 220 ? -1.169 11.695 23.094 1 98.69 220 LYS A N 1
ATOM 1740 C CA . LYS A 1 220 ? -0.704 12.68 24.062 1 98.69 220 LYS A CA 1
ATOM 1741 C C . LYS A 1 220 ? 0.75 12.422 24.453 1 98.69 220 LYS A C 1
ATOM 1743 O O . LYS A 1 220 ? 1.583 13.328 24.391 1 98.69 220 LYS A O 1
ATOM 1748 N N . ASP A 1 221 ? 1.009 11.219 24.781 1 98.56 221 ASP A N 1
ATOM 1749 C CA . ASP A 1 221 ? 2.355 10.867 25.219 1 98.56 221 ASP A CA 1
ATOM 1750 C C . ASP A 1 221 ? 3.332 10.852 24.047 1 98.56 221 ASP A C 1
ATOM 1752 O O . ASP A 1 221 ? 4.5 11.211 24.203 1 98.56 221 ASP A O 1
ATOM 1756 N N . LEU A 1 222 ? 2.895 10.445 22.891 1 98.62 222 LEU A N 1
ATOM 1757 C CA . LEU A 1 222 ? 3.781 10.219 21.75 1 98.62 222 LEU A CA 1
ATOM 1758 C C . LEU A 1 222 ? 4.184 11.539 21.094 1 98.62 222 LEU A C 1
ATOM 1760 O O . LEU A 1 222 ? 5.352 11.742 20.766 1 98.62 222 LEU A O 1
ATOM 1764 N N . ILE A 1 223 ? 3.164 12.453 20.906 1 98.81 223 ILE A N 1
ATOM 1765 C CA . ILE A 1 223 ? 3.51 13.664 20.172 1 98.81 223 ILE A CA 1
ATOM 1766 C C . ILE A 1 223 ? 2.883 14.883 20.844 1 98.81 223 ILE A C 1
ATOM 1768 O O . ILE A 1 223 ? 2.99 16 20.328 1 98.81 223 ILE A O 1
ATOM 1772 N N . GLY A 1 224 ? 2.156 14.742 21.938 1 98.81 224 GLY A N 1
ATOM 1773 C CA . GLY A 1 224 ? 1.613 15.859 22.688 1 98.81 224 GLY A CA 1
ATOM 1774 C C . GLY A 1 224 ? 0.26 16.328 22.188 1 98.81 224 GLY A C 1
ATOM 1775 O O . GLY A 1 224 ? -0.142 17.469 22.422 1 98.81 224 GLY A O 1
ATOM 1776 N N . TYR A 1 225 ? -0.457 15.461 21.469 1 98.88 225 TYR A N 1
ATOM 1777 C CA . TYR A 1 225 ? -1.774 15.82 20.953 1 98.88 225 TYR A CA 1
ATOM 1778 C C . TYR A 1 225 ? -2.836 15.695 22.047 1 98.88 225 TYR A C 1
ATOM 1780 O O . TYR A 1 225 ? -3.035 14.617 22.609 1 98.88 225 TYR A O 1
ATOM 1788 N N . GLU A 1 226 ? -3.5 16.781 22.344 1 98.5 226 GLU A N 1
ATOM 1789 C CA . GLU A 1 226 ? -4.559 16.875 23.344 1 98.5 226 GLU A CA 1
ATOM 1790 C C . GLU A 1 226 ? -5.781 17.594 22.797 1 98.5 226 GLU A C 1
ATOM 1792 O O . GLU A 1 226 ? -5.996 18.781 23.094 1 98.5 226 GLU A O 1
ATOM 1797 N N . PRO A 1 227 ? -6.543 16.859 22.016 1 98.69 227 PRO A N 1
ATOM 1798 C CA . PRO A 1 227 ? -7.699 17.531 21.406 1 98.69 227 PRO A CA 1
ATOM 1799 C C . PRO A 1 227 ? -8.641 18.141 22.453 1 98.69 227 PRO A C 1
ATOM 1801 O O . PRO A 1 227 ? -8.734 17.641 23.578 1 98.69 227 PRO A O 1
ATOM 1804 N N . LEU A 1 228 ? -9.367 19.203 22 1 98.19 228 LEU A N 1
ATOM 1805 C CA . LEU A 1 228 ? -10.133 20 22.938 1 98.19 228 LEU A CA 1
ATOM 1806 C C . LEU A 1 228 ? -11.625 19.828 22.719 1 98.19 228 LEU A C 1
ATOM 1808 O O . LEU A 1 228 ? -12.438 20.188 23.578 1 98.19 228 LEU A O 1
ATOM 1812 N N . ASP A 1 229 ? -11.977 19.281 21.578 1 98.31 229 ASP A N 1
ATOM 1813 C CA . ASP A 1 229 ? -13.391 19.281 21.234 1 98.31 229 ASP A CA 1
ATOM 1814 C C . ASP A 1 229 ? -13.953 17.859 21.203 1 98.31 229 ASP A C 1
ATOM 1816 O O . ASP A 1 229 ? -13.195 16.891 21.125 1 98.31 229 ASP A O 1
ATOM 1820 N N . ASP A 1 230 ? -15.266 17.75 21.344 1 98.12 230 ASP A N 1
ATOM 1821 C CA . ASP A 1 230 ? -16.047 16.516 21.344 1 98.12 230 ASP A CA 1
ATOM 1822 C C . ASP A 1 230 ? -17.312 16.672 20.531 1 98.12 230 ASP A C 1
ATOM 1824 O O . ASP A 1 230 ? -18.188 17.484 20.859 1 98.12 230 ASP A O 1
ATOM 1828 N N . ALA A 1 231 ? -17.438 15.875 19.547 1 97.12 231 ALA A N 1
ATOM 1829 C CA . ALA A 1 231 ? -18.594 15.953 18.641 1 97.12 231 ALA A CA 1
ATOM 1830 C C . ALA A 1 231 ? -19.891 15.781 19.406 1 97.12 231 ALA A C 1
ATOM 1832 O O . ALA A 1 231 ? -20.922 16.328 19.031 1 97.12 231 ALA A O 1
ATOM 1833 N N . ALA A 1 232 ? -19.875 15.016 20.531 1 95.38 232 ALA A N 1
ATOM 1834 C CA . ALA A 1 232 ? -21.094 14.742 21.312 1 95.38 232 ALA A CA 1
ATOM 1835 C C . ALA A 1 232 ? -21.719 16.031 21.812 1 95.38 232 ALA A C 1
ATOM 1837 O O . ALA A 1 232 ? -22.938 16.156 21.891 1 95.38 232 ALA A O 1
ATOM 1838 N N . GLN A 1 233 ? -20.891 16.969 22.172 1 95.06 233 GLN A N 1
ATOM 1839 C CA . GLN A 1 233 ? -21.375 18.25 22.641 1 95.06 233 GLN A CA 1
ATOM 1840 C C . GLN A 1 233 ? -22.125 19 21.547 1 95.06 233 GLN A C 1
ATOM 1842 O O . GLN A 1 233 ? -23.172 19.594 21.781 1 95.06 233 GLN A O 1
ATOM 1847 N N . LEU A 1 234 ? -21.594 18.922 20.344 1 93.75 234 LEU A N 1
ATOM 1848 C CA . LEU A 1 234 ? -22.188 19.609 19.203 1 93.75 234 LEU A CA 1
ATOM 1849 C C . LEU A 1 234 ? -23.484 18.906 18.781 1 93.75 234 LEU A C 1
ATOM 1851 O O . LEU A 1 234 ? -24.453 19.578 18.391 1 93.75 234 LEU A O 1
ATOM 1855 N N . MET A 1 235 ? -23.438 17.609 18.844 1 92.56 235 MET A N 1
ATOM 1856 C CA . MET A 1 235 ? -24.625 16.844 18.484 1 92.56 235 MET A CA 1
ATOM 1857 C C . MET A 1 235 ? -25.766 17.125 19.453 1 92.56 235 MET A C 1
ATOM 1859 O O . MET A 1 235 ? -26.922 17.219 19.047 1 92.56 235 MET A O 1
ATOM 1863 N N . GLU A 1 236 ? -25.484 17.188 20.703 1 92 236 GLU A N 1
ATOM 1864 C CA . GLU A 1 236 ? -26.484 17.516 21.703 1 92 236 GLU A CA 1
ATOM 1865 C C . GLU A 1 236 ? -27.062 18.906 21.484 1 92 236 GLU A C 1
ATOM 1867 O O . GLU A 1 236 ? -28.281 19.109 21.609 1 92 236 GLU A O 1
ATOM 1872 N N . ALA A 1 237 ? -26.172 19.828 21.219 1 91.62 237 ALA A N 1
ATOM 1873 C CA . ALA A 1 237 ? -26.625 21.203 20.938 1 91.62 237 ALA A CA 1
ATOM 1874 C C . ALA A 1 237 ? -27.531 21.234 19.719 1 91.62 237 ALA A C 1
ATOM 1876 O O . ALA A 1 237 ? -28.516 21.984 19.703 1 91.62 237 ALA A O 1
ATOM 1877 N N . ALA A 1 238 ? -27.188 20.484 18.719 1 89.44 238 ALA A N 1
ATOM 1878 C CA . ALA A 1 238 ? -28 20.422 17.516 1 89.44 238 ALA A CA 1
ATOM 1879 C C . ALA A 1 238 ? -29.391 19.828 17.812 1 89.44 238 ALA A C 1
ATOM 1881 O O . ALA A 1 238 ? -30.391 20.312 17.281 1 89.44 238 ALA A O 1
ATOM 1882 N N . ARG A 1 239 ? -29.391 18.797 18.562 1 87.88 239 ARG A N 1
ATOM 1883 C CA . ARG A 1 239 ? -30.656 18.188 18.938 1 87.88 239 ARG A CA 1
ATOM 1884 C C . ARG A 1 239 ? -31.547 19.172 19.688 1 87.88 239 ARG A C 1
ATOM 1886 O O . ARG A 1 239 ? -32.75 19.25 19.422 1 87.88 239 ARG A O 1
ATOM 1893 N N . ARG A 1 240 ? -31 19.922 20.562 1 91.12 240 ARG A N 1
ATOM 1894 C CA . ARG A 1 240 ? -31.734 20.891 21.359 1 91.12 240 ARG A CA 1
ATOM 1895 C C . ARG A 1 240 ? -32.281 22.016 20.484 1 91.12 240 ARG A C 1
ATOM 1897 O O . ARG A 1 240 ? -33.375 22.547 20.766 1 91.12 240 ARG A O 1
ATOM 1904 N N . SER A 1 241 ? -31.578 22.266 19.453 1 91.25 241 SER A N 1
ATOM 1905 C CA . SER A 1 241 ? -31.969 23.359 18.578 1 91.25 241 SER A CA 1
ATOM 1906 C C . SER A 1 241 ? -32.781 22.844 17.375 1 91.25 241 SER A C 1
ATOM 1908 O O . SER A 1 241 ? -33.062 23.594 16.453 1 91.25 241 SER A O 1
ATOM 1910 N N . HIS A 1 242 ? -33.031 21.547 17.266 1 86 242 HIS A N 1
ATOM 1911 C CA . HIS A 1 242 ? -33.812 20.859 16.234 1 86 242 HIS A CA 1
ATOM 1912 C C . HIS A 1 242 ? -33.156 21 14.867 1 86 242 HIS A C 1
ATOM 1914 O O . HIS A 1 242 ? -33.844 21.188 13.859 1 86 242 HIS A O 1
ATOM 1920 N N . VAL A 1 243 ? -31.984 21.109 14.898 1 85.38 243 VAL A N 1
ATOM 1921 C CA . VAL A 1 243 ? -31.234 21.031 13.648 1 85.38 243 VAL A CA 1
ATOM 1922 C C . VAL A 1 243 ? -31.188 19.594 13.156 1 85.38 243 VAL A C 1
ATOM 1924 O O . VAL A 1 243 ? -30.859 18.688 13.922 1 85.38 243 VAL A O 1
ATOM 1927 N N . PRO A 1 244 ? -31.484 19.281 11.938 1 80.5 244 PRO A N 1
ATOM 1928 C CA . PRO A 1 244 ? -31.516 17.906 11.43 1 80.5 244 PRO A CA 1
ATOM 1929 C C . PRO A 1 244 ? -30.141 17.25 11.422 1 80.5 244 PRO A C 1
ATOM 1931 O O . PRO A 1 244 ? -29.141 17.891 11.062 1 80.5 244 PRO A O 1
ATOM 1934 N N . VAL A 1 245 ? -30.016 16.109 11.961 1 80.62 245 VAL A N 1
ATOM 1935 C CA . VAL A 1 245 ? -28.828 15.242 11.922 1 80.62 245 VAL A CA 1
ATOM 1936 C C . VAL A 1 245 ? -29.172 13.938 11.195 1 80.62 245 VAL A C 1
ATOM 1938 O O . VAL A 1 245 ? -30.188 13.312 11.477 1 80.62 245 VAL A O 1
ATOM 1941 N N . LYS A 1 246 ? -28.328 13.547 10.242 1 83.25 246 LYS A N 1
ATOM 1942 C CA . LYS A 1 246 ? -28.562 12.312 9.5 1 83.25 246 LYS A CA 1
ATOM 1943 C C . LYS A 1 246 ? -28.219 11.094 10.344 1 83.25 246 LYS A C 1
ATOM 1945 O O . LYS A 1 246 ? -27.203 11.086 11.055 1 83.25 246 LYS A O 1
ATOM 1950 N N . HIS A 1 247 ? -29.094 10.086 10.258 1 81.56 247 HIS A N 1
ATOM 1951 C CA . HIS A 1 247 ? -28.828 8.805 10.898 1 81.56 247 HIS A CA 1
ATOM 1952 C C . HIS A 1 247 ? -28.328 7.77 9.898 1 81.56 247 HIS A C 1
ATOM 1954 O O . HIS A 1 247 ? -29.141 7.039 9.305 1 81.56 247 HIS A O 1
ATOM 1960 N N . ASP A 1 248 ? -27 7.762 9.641 1 76 248 ASP A N 1
ATOM 1961 C CA . ASP A 1 248 ? -26.406 7.004 8.539 1 76 248 ASP A CA 1
ATOM 1962 C C . ASP A 1 248 ? -25.359 6.02 9.062 1 76 248 ASP A C 1
ATOM 1964 O O . ASP A 1 248 ? -24.312 5.832 8.445 1 76 248 ASP A O 1
ATOM 1968 N N . GLU A 1 249 ? -25.719 5.312 10.031 1 76.12 249 GLU A N 1
ATOM 1969 C CA . GLU A 1 249 ? -24.766 4.309 10.484 1 76.12 249 GLU A CA 1
ATOM 1970 C C . GLU A 1 249 ? -24.531 3.246 9.422 1 76.12 249 GLU A C 1
ATOM 1972 O O . GLU A 1 249 ? -25.453 2.844 8.719 1 76.12 249 GLU A O 1
ATOM 1977 N N . THR A 1 250 ? -23.234 3.119 9.117 1 80.06 250 THR A N 1
ATOM 1978 C CA . THR A 1 250 ? -22.844 2.105 8.148 1 80.06 250 THR A CA 1
ATOM 1979 C C . THR A 1 250 ? -22.266 0.88 8.844 1 80.06 250 THR A C 1
ATOM 1981 O O . THR A 1 250 ? -21.984 0.914 10.047 1 80.06 250 THR A O 1
ATOM 1984 N N . ASP A 1 251 ? -22.125 -0.202 8.047 1 88.44 251 ASP A N 1
ATOM 1985 C CA . ASP A 1 251 ? -21.547 -1.424 8.586 1 88.44 251 ASP A CA 1
ATOM 1986 C C . ASP A 1 251 ? -20.031 -1.274 8.758 1 88.44 251 ASP A C 1
ATOM 1988 O O . ASP A 1 251 ? -19.422 -1.965 9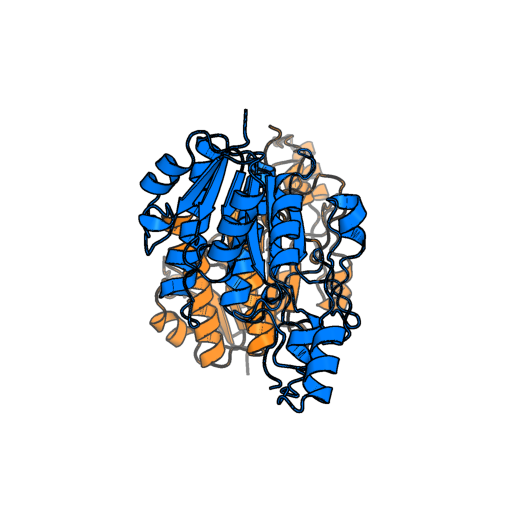.578 1 88.44 251 ASP A O 1
ATOM 1992 N N . PHE A 1 252 ? -19.484 -0.298 7.996 1 92 252 PHE A N 1
ATOM 1993 C CA . PHE A 1 252 ? -18.031 -0.181 7.98 1 92 252 PHE A CA 1
ATOM 1994 C C . PHE A 1 252 ? -17.594 1.197 8.461 1 92 252 PHE A C 1
ATOM 1996 O O . PHE A 1 252 ? -18.297 2.186 8.258 1 92 252 PHE A O 1
ATOM 2003 N N . GLN A 1 253 ? -16.375 1.304 8.992 1 89.12 253 GLN A N 1
ATOM 2004 C CA . GLN A 1 253 ? -15.867 2.516 9.625 1 89.12 253 GLN A CA 1
ATOM 2005 C C . GLN A 1 253 ? -15.461 3.553 8.586 1 89.12 253 GLN A C 1
ATOM 2007 O O . GLN A 1 253 ? -15.328 4.738 8.898 1 89.12 253 GLN A O 1
ATOM 2012 N N . GLY A 1 254 ? -15.125 3.117 7.297 1 85.69 254 GLY A N 1
ATOM 2013 C CA . GLY A 1 254 ? -14.719 4.02 6.23 1 85.69 254 GLY A CA 1
ATOM 2014 C C . GLY A 1 254 ? -15.891 4.727 5.574 1 85.69 254 GLY A C 1
ATOM 2015 O O . GLY A 1 254 ? -15.703 5.727 4.875 1 85.69 254 GLY A O 1
ATOM 2016 N N . GLY A 1 255 ? -17.078 4.223 5.758 1 75.5 255 GLY A N 1
ATOM 2017 C CA . GLY A 1 255 ? -18.25 4.891 5.242 1 75.5 255 GLY A CA 1
ATOM 2018 C C . GLY A 1 255 ? -18.844 4.207 4.016 1 75.5 255 GLY A C 1
ATOM 2019 O O . GLY A 1 255 ? -19.672 4.789 3.311 1 75.5 255 GLY A O 1
ATOM 2020 N N . VAL A 1 256 ? -18.156 3.1 3.557 1 75.94 256 VAL A N 1
ATOM 2021 C CA . VAL A 1 256 ? -18.75 2.352 2.455 1 75.94 256 VAL A CA 1
ATOM 2022 C C . VAL A 1 256 ? -20.203 2.012 2.787 1 75.94 256 VAL A C 1
ATOM 2024 O O . VAL A 1 256 ? -20.516 1.58 3.902 1 75.94 256 VAL A O 1
ATOM 2027 N N . PRO A 1 257 ? -21.016 2.455 1.812 1 65.62 257 PRO A N 1
ATOM 2028 C CA . PRO A 1 257 ? -22.422 2.182 2.1 1 65.62 257 PRO A CA 1
ATOM 2029 C C . PRO A 1 257 ? -22.719 0.691 2.248 1 65.62 257 PRO A C 1
ATOM 2031 O O . PRO A 1 257 ? -21.953 -0.144 1.761 1 65.62 257 PRO A O 1
ATOM 2034 N N . ASN A 1 258 ? -23.688 0.4 3.225 1 54.03 258 ASN A N 1
ATOM 2035 C CA . ASN A 1 258 ? -24.188 -0.963 3.396 1 54.03 258 ASN A CA 1
ATOM 2036 C C . ASN A 1 258 ? -24.672 -1.557 2.078 1 54.03 258 ASN A C 1
ATOM 2038 O O . ASN A 1 258 ? -25.219 -0.843 1.234 1 54.03 258 ASN A O 1
ATOM 2042 N N . SER A 1 259 ? -23.906 -2.631 1.515 1 46.59 259 SER A N 1
ATOM 2043 C CA . SER A 1 259 ? -24.422 -3.301 0.329 1 46.59 259 SER A CA 1
ATOM 2044 C C . SER A 1 259 ? -25.906 -3.654 0.5 1 46.59 259 SER A C 1
ATOM 2046 O O . SER A 1 259 ? -26.375 -3.859 1.621 1 46.59 259 SER A O 1
ATOM 2048 N N . MET B 1 1 ? -16.25 -30.516 -15.656 1 79.31 1 MET B N 1
ATOM 2049 C CA . MET B 1 1 ? -15.57 -29.562 -16.516 1 79.31 1 MET B CA 1
ATOM 2050 C C . MET B 1 1 ? -14.305 -29.031 -15.852 1 79.31 1 MET B C 1
ATOM 2052 O O . MET B 1 1 ? -14.273 -28.859 -14.633 1 79.31 1 MET B O 1
ATOM 2056 N N . LYS B 1 2 ? -13.141 -28.953 -16.641 1 93.69 2 LYS B N 1
ATOM 2057 C CA . LYS B 1 2 ? -11.883 -28.484 -16.078 1 93.69 2 LYS B CA 1
ATOM 2058 C C . LYS B 1 2 ? -11.945 -27 -15.727 1 93.69 2 LYS B C 1
ATOM 2060 O O . LYS B 1 2 ? -12.602 -26.219 -16.422 1 93.69 2 LYS B O 1
ATOM 2065 N N . ARG B 1 3 ? -11.352 -26.688 -14.633 1 96.88 3 ARG B N 1
ATOM 2066 C CA . ARG B 1 3 ? -11.227 -25.281 -14.273 1 96.88 3 ARG B CA 1
ATOM 2067 C C . ARG B 1 3 ? -10.398 -24.531 -15.305 1 96.88 3 ARG B C 1
ATOM 2069 O O . ARG B 1 3 ? -9.383 -25.031 -15.781 1 96.88 3 ARG B O 1
ATOM 2076 N N . LYS B 1 4 ? -10.852 -23.375 -15.758 1 98.69 4 LYS B N 1
ATOM 2077 C CA . LYS B 1 4 ? -10.18 -22.547 -16.766 1 98.69 4 LYS B CA 1
ATOM 2078 C C . LYS B 1 4 ? -9.273 -21.516 -16.125 1 98.69 4 LYS B C 1
ATOM 2080 O O . LYS B 1 4 ? -9.734 -20.688 -15.328 1 98.69 4 LYS B O 1
ATOM 2085 N N . LEU B 1 5 ? -8.008 -21.531 -16.5 1 98.88 5 LEU B N 1
ATOM 2086 C CA . LEU B 1 5 ? -7.008 -20.641 -15.914 1 98.88 5 LEU B CA 1
ATOM 2087 C C . LEU B 1 5 ? -6.441 -19.703 -16.969 1 98.88 5 LEU B C 1
ATOM 2089 O O . LEU B 1 5 ? -6.262 -20.094 -18.125 1 98.88 5 LEU B O 1
ATOM 2093 N N . LEU B 1 6 ? -6.223 -18.5 -16.609 1 98.94 6 LEU B N 1
ATOM 2094 C CA . LEU B 1 6 ? -5.363 -17.578 -17.359 1 98.94 6 LEU B CA 1
ATOM 2095 C C . LEU B 1 6 ? -4.055 -17.328 -16.609 1 98.94 6 LEU B C 1
ATOM 2097 O O . LEU B 1 6 ? -4.066 -16.906 -15.461 1 98.94 6 LEU B O 1
ATOM 2101 N N . VAL B 1 7 ? -2.938 -17.641 -17.203 1 98.94 7 VAL B N 1
ATOM 2102 C CA . VAL B 1 7 ? -1.617 -17.359 -16.656 1 98.94 7 VAL B CA 1
ATOM 2103 C C . VAL B 1 7 ? -0.952 -16.234 -17.453 1 98.94 7 VAL B C 1
ATOM 2105 O O . VAL B 1 7 ? -0.632 -16.406 -18.625 1 98.94 7 VAL B O 1
ATOM 2108 N N . THR B 1 8 ? -0.805 -15.117 -16.828 1 98.94 8 THR B N 1
ATOM 2109 C CA . THR B 1 8 ? -0.064 -14.039 -17.469 1 98.94 8 THR B CA 1
ATOM 2110 C C . THR B 1 8 ? 1.418 -14.109 -17.109 1 98.94 8 THR B C 1
ATOM 2112 O O . THR B 1 8 ? 1.787 -14.664 -16.078 1 98.94 8 THR B O 1
ATOM 2115 N N . GLY B 1 9 ? 2.258 -13.5 -17.969 1 98.69 9 GLY B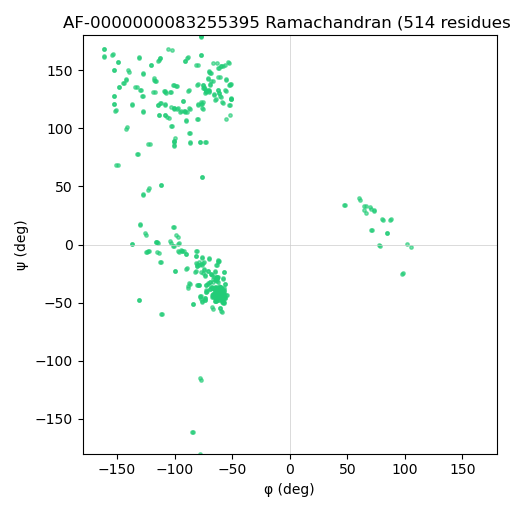 N 1
ATOM 2116 C CA . GLY B 1 9 ? 3.691 -13.617 -17.75 1 98.69 9 GLY B CA 1
ATOM 2117 C C . GLY B 1 9 ? 4.227 -15.008 -18.031 1 98.69 9 GLY B C 1
ATOM 2118 O O . GLY B 1 9 ? 5.199 -15.438 -17.406 1 98.69 9 GLY B O 1
ATOM 2119 N N . ALA B 1 10 ? 3.662 -15.719 -18.922 1 98.69 10 ALA B N 1
ATOM 2120 C CA . ALA B 1 10 ? 3.908 -17.141 -19.125 1 98.69 10 ALA B CA 1
ATOM 2121 C C . ALA B 1 10 ? 5.242 -17.375 -19.828 1 98.69 10 ALA B C 1
ATOM 2123 O O . ALA B 1 10 ? 5.738 -18.5 -19.875 1 98.69 10 ALA B O 1
ATOM 2124 N N . SER B 1 11 ? 5.887 -16.344 -20.359 1 97.75 11 SER B N 1
ATOM 2125 C CA . SER B 1 11 ? 7.203 -16.484 -20.969 1 97.75 11 SER B CA 1
ATOM 2126 C C . SER B 1 11 ? 8.312 -16.125 -19.984 1 97.75 11 SER B C 1
ATOM 2128 O O . SER B 1 11 ? 9.5 -16.266 -20.312 1 97.75 11 SER B O 1
ATOM 2130 N N . GLY B 1 12 ? 7.926 -15.633 -18.828 1 97.19 12 GLY B N 1
ATOM 2131 C CA . GLY B 1 12 ? 8.898 -15.305 -17.797 1 97.19 12 GLY B CA 1
ATOM 2132 C C . GLY B 1 12 ? 9.43 -16.516 -17.062 1 97.19 12 GLY B C 1
ATOM 2133 O O . GLY B 1 12 ? 8.961 -17.641 -17.281 1 97.19 12 GLY B O 1
ATOM 2134 N N . VAL B 1 13 ? 10.312 -16.312 -16.125 1 96.81 13 VAL B N 1
ATOM 2135 C CA . VAL B 1 13 ? 11.008 -17.375 -15.406 1 96.81 13 VAL B CA 1
ATOM 2136 C C . VAL B 1 13 ? 10.008 -18.156 -14.555 1 96.81 13 VAL B C 1
ATOM 2138 O O . VAL B 1 13 ? 9.867 -19.375 -14.727 1 96.81 13 VAL B O 1
ATOM 2141 N N . ILE B 1 14 ? 9.273 -17.484 -13.703 1 98.31 14 ILE B N 1
ATOM 2142 C CA . ILE B 1 14 ? 8.359 -18.156 -12.797 1 98.31 14 ILE B CA 1
ATOM 2143 C C . ILE B 1 14 ? 7.094 -18.578 -13.547 1 98.31 14 ILE B C 1
ATOM 2145 O O . ILE B 1 14 ? 6.629 -19.703 -13.414 1 98.31 14 ILE B O 1
ATOM 2149 N N . GLY B 1 15 ? 6.523 -17.641 -14.352 1 98.25 15 GLY B N 1
ATOM 2150 C CA . GLY B 1 15 ? 5.285 -17.891 -15.078 1 98.25 15 GLY B CA 1
ATOM 2151 C C . GLY B 1 15 ? 5.371 -19.094 -16 1 98.25 15 GLY B C 1
ATOM 2152 O O . GLY B 1 15 ? 4.426 -19.875 -16.094 1 98.25 15 GLY B O 1
ATOM 2153 N N . ALA B 1 16 ? 6.551 -19.266 -16.641 1 97.56 16 ALA B N 1
ATOM 2154 C CA . ALA B 1 16 ? 6.738 -20.391 -17.562 1 97.56 16 ALA B CA 1
ATOM 2155 C C . ALA B 1 16 ? 6.719 -21.703 -16.797 1 97.56 16 ALA B C 1
ATOM 2157 O O . ALA B 1 16 ? 6.082 -22.672 -17.234 1 97.56 16 ALA B O 1
ATOM 2158 N N . ARG B 1 17 ? 7.391 -21.75 -15.664 1 97.94 17 ARG B N 1
ATOM 2159 C CA . ARG B 1 17 ? 7.477 -22.969 -14.867 1 97.94 17 ARG B CA 1
ATOM 2160 C C . ARG B 1 17 ? 6.113 -23.344 -14.289 1 97.94 17 ARG B C 1
ATOM 2162 O O . ARG B 1 17 ? 5.734 -24.516 -14.289 1 97.94 17 ARG B O 1
ATOM 2169 N N . VAL B 1 18 ? 5.387 -22.375 -13.805 1 98.56 18 VAL B N 1
ATOM 2170 C CA . VAL B 1 18 ? 4.078 -22.609 -13.203 1 98.56 18 VAL B CA 1
ATOM 2171 C C . VAL B 1 18 ? 3.098 -23.078 -14.273 1 98.56 18 VAL B C 1
ATOM 2173 O O . VAL B 1 18 ? 2.367 -24.047 -14.078 1 98.56 18 VAL B O 1
ATOM 2176 N N . ALA B 1 19 ? 3.104 -22.391 -15.445 1 98.25 19 ALA B N 1
ATOM 2177 C CA . ALA B 1 19 ? 2.211 -22.781 -16.531 1 98.25 19 ALA B CA 1
ATOM 2178 C C . ALA B 1 19 ? 2.484 -24.219 -16.969 1 98.25 19 ALA B C 1
ATOM 2180 O O . ALA B 1 19 ? 1.557 -25.016 -17.109 1 98.25 19 ALA B O 1
ATOM 2181 N N . GLU B 1 20 ? 3.752 -24.562 -17.172 1 97.38 20 GLU B N 1
ATOM 2182 C CA . GLU B 1 20 ? 4.133 -25.906 -17.594 1 97.38 20 GLU B CA 1
ATOM 2183 C C . GLU B 1 20 ? 3.77 -26.938 -16.531 1 97.38 20 GLU B C 1
ATOM 2185 O O . GLU B 1 20 ? 3.213 -28 -16.844 1 97.38 20 GLU B O 1
ATOM 2190 N N . GLY B 1 21 ? 4.102 -26.656 -15.281 1 98.19 21 GLY B N 1
ATOM 2191 C CA . GLY B 1 21 ? 3.787 -27.562 -14.188 1 98.19 21 GLY B CA 1
ATOM 2192 C C . GLY B 1 21 ? 2.301 -27.828 -14.039 1 98.19 21 GLY B C 1
ATOM 2193 O O . GLY B 1 21 ? 1.886 -28.969 -13.812 1 98.19 21 GLY B O 1
ATOM 2194 N N . LEU B 1 22 ? 1.469 -26.797 -14.133 1 98.12 22 LEU B N 1
ATOM 2195 C CA . LEU B 1 22 ? 0.022 -26.938 -14.023 1 98.12 22 LEU B CA 1
ATOM 2196 C C . LEU B 1 22 ? -0.536 -27.75 -15.195 1 98.12 22 LEU B C 1
ATOM 2198 O O . LEU B 1 22 ? -1.487 -28.516 -15.031 1 98.12 22 LEU B O 1
ATOM 2202 N N . ARG B 1 23 ? 0.046 -27.547 -16.406 1 97.25 23 ARG B N 1
ATOM 2203 C CA . ARG B 1 23 ? -0.383 -28.312 -17.578 1 97.25 23 ARG B CA 1
ATOM 2204 C C . ARG B 1 23 ? -0.163 -29.812 -17.359 1 97.25 23 ARG B C 1
ATOM 2206 O O . ARG B 1 23 ? -0.98 -30.625 -17.781 1 97.25 23 ARG B O 1
ATOM 2213 N N . GLU B 1 24 ? 0.874 -30.125 -16.719 1 97 24 GLU B N 1
ATOM 2214 C CA . GLU B 1 24 ? 1.239 -31.531 -16.5 1 97 24 GLU B CA 1
ATOM 2215 C C . GLU B 1 24 ? 0.236 -32.219 -15.578 1 97 24 GLU B C 1
ATOM 2217 O O . GLU B 1 24 ? 0.088 -33.438 -15.633 1 97 24 GLU B O 1
ATOM 2222 N N . LEU B 1 25 ? -0.424 -31.484 -14.719 1 95.56 25 LEU B N 1
ATOM 2223 C CA . LEU B 1 25 ? -1.422 -32.062 -13.82 1 95.56 25 LEU B CA 1
ATOM 2224 C C . LEU B 1 25 ? -2.648 -32.531 -14.602 1 95.56 25 LEU B C 1
ATOM 2226 O O . LEU B 1 25 ? -3.43 -33.344 -14.102 1 95.56 25 LEU B O 1
ATOM 2230 N N . ASP B 1 26 ? -2.955 -31.984 -15.758 1 94 26 ASP B N 1
ATOM 2231 C CA . ASP B 1 26 ? -4.043 -32.344 -16.672 1 94 26 ASP B CA 1
ATOM 2232 C C . ASP B 1 26 ? -5.402 -32.188 -15.984 1 94 26 ASP B C 1
ATOM 2234 O O . ASP B 1 26 ? -6.266 -33.062 -16.094 1 94 26 ASP B O 1
ATOM 2238 N N . ARG B 1 27 ? -5.551 -31.141 -15.203 1 94.94 27 ARG B N 1
ATOM 2239 C CA . ARG B 1 27 ? -6.785 -30.891 -14.477 1 94.94 27 ARG B CA 1
ATOM 2240 C C . ARG B 1 27 ? -7.352 -29.516 -14.836 1 94.94 27 ARG B C 1
ATOM 2242 O O . ARG B 1 27 ? -8.477 -29.188 -14.461 1 94.94 27 ARG B O 1
ATOM 2249 N N . TYR B 1 28 ? -6.598 -28.797 -15.617 1 98.19 28 TYR B N 1
ATOM 2250 C CA . TYR B 1 28 ? -6.969 -27.406 -15.922 1 98.19 28 TYR B CA 1
ATOM 2251 C C . TYR B 1 28 ? -6.984 -27.172 -17.422 1 98.19 28 TYR B C 1
ATOM 2253 O O . TYR B 1 28 ? -6.281 -27.859 -18.172 1 98.19 28 TYR B O 1
ATOM 2261 N N . GLU B 1 29 ? -7.848 -26.328 -17.906 1 98.19 29 GLU B N 1
ATOM 2262 C CA . GLU B 1 29 ? -7.715 -25.656 -19.203 1 98.19 29 GLU B CA 1
ATOM 2263 C C . GLU B 1 29 ? -6.953 -24.344 -19.062 1 98.19 29 GLU B C 1
ATOM 2265 O O . GLU B 1 29 ? -7.445 -23.391 -18.438 1 98.19 29 GLU B O 1
ATOM 2270 N N . ILE B 1 30 ? -5.773 -24.297 -19.656 1 98.38 30 ILE B N 1
ATOM 2271 C CA . ILE B 1 30 ? -4.879 -23.188 -19.344 1 98.38 30 ILE B CA 1
ATOM 2272 C C . ILE B 1 30 ? -4.676 -22.328 -20.594 1 98.38 30 ILE B C 1
ATOM 2274 O O . ILE B 1 30 ? -4.266 -22.844 -21.641 1 98.38 30 ILE B O 1
ATOM 2278 N N . THR B 1 31 ? -5.031 -21.062 -20.531 1 98.62 31 THR B N 1
ATOM 2279 C CA . THR B 1 31 ? -4.57 -20.031 -21.469 1 98.62 31 THR B CA 1
ATOM 2280 C C . THR B 1 31 ? -3.354 -19.297 -20.906 1 98.62 31 THR B C 1
ATOM 2282 O O . THR B 1 31 ? -3.439 -18.641 -19.859 1 98.62 31 THR B O 1
ATOM 2285 N N . ALA B 1 32 ? -2.23 -19.453 -21.547 1 98.81 32 ALA B N 1
ATOM 2286 C CA . ALA B 1 32 ? -1.003 -18.75 -21.188 1 98.81 32 ALA B CA 1
ATOM 2287 C C . ALA B 1 32 ? -0.795 -17.516 -22.078 1 98.81 32 ALA B C 1
ATOM 2289 O O . ALA B 1 32 ? -1.068 -17.562 -23.281 1 98.81 32 ALA B O 1
ATOM 2290 N N . ALA B 1 33 ? -0.407 -16.422 -21.469 1 98.94 33 ALA B N 1
ATOM 2291 C CA . ALA B 1 33 ? -0.278 -15.172 -22.203 1 98.94 33 ALA B CA 1
ATOM 2292 C C . ALA B 1 33 ? 0.964 -14.398 -21.781 1 98.94 33 ALA B C 1
ATOM 2294 O O . ALA B 1 33 ? 1.37 -14.477 -20.609 1 98.94 33 ALA B O 1
ATOM 2295 N N . ASP B 1 34 ? 1.516 -13.688 -22.672 1 98.75 34 ASP B N 1
ATOM 2296 C CA . ASP B 1 34 ? 2.709 -12.891 -22.406 1 98.75 34 ASP B CA 1
ATOM 2297 C C . ASP B 1 34 ? 2.891 -11.812 -23.469 1 98.75 34 ASP B C 1
ATOM 2299 O O . ASP B 1 34 ? 2.26 -11.867 -24.531 1 98.75 34 ASP B O 1
ATOM 2303 N N . LEU B 1 35 ? 3.715 -10.859 -23.047 1 98.38 35 LEU B N 1
ATOM 2304 C CA . LEU B 1 35 ? 4.121 -9.852 -24.016 1 98.38 35 LEU B CA 1
ATOM 2305 C C . LEU B 1 35 ? 4.875 -10.492 -25.172 1 98.38 35 LEU B C 1
ATOM 2307 O O . LEU B 1 35 ? 4.762 -10.047 -26.312 1 98.38 35 LEU B O 1
ATOM 2311 N N . ARG B 1 36 ? 5.738 -11.539 -24.938 1 97.75 36 ARG B N 1
ATOM 2312 C CA . ARG B 1 36 ? 6.453 -12.336 -25.922 1 97.75 36 ARG B CA 1
ATOM 2313 C C . ARG B 1 36 ? 5.738 -13.656 -26.172 1 97.75 36 ARG B C 1
ATOM 2315 O O . ARG B 1 36 ? 6.035 -14.664 -25.531 1 97.75 36 ARG B O 1
ATOM 2322 N N . PRO B 1 37 ? 4.879 -13.641 -27.141 1 97.31 37 PRO B N 1
ATOM 2323 C CA . PRO B 1 37 ? 4.141 -14.875 -27.406 1 97.31 37 PRO B CA 1
ATOM 2324 C C . PRO B 1 37 ? 5.039 -16 -27.922 1 97.31 37 PRO B C 1
ATOM 2326 O O . PRO B 1 37 ? 6.168 -15.75 -28.344 1 97.31 37 PRO B O 1
ATOM 2329 N N . ASP B 1 38 ? 4.598 -17.203 -27.719 1 97.38 38 ASP B N 1
ATOM 2330 C CA . ASP B 1 38 ? 5.266 -18.406 -28.203 1 97.38 38 ASP B CA 1
ATOM 2331 C C . ASP B 1 38 ? 4.25 -19.438 -28.672 1 97.38 38 ASP B C 1
ATOM 2333 O O . ASP B 1 38 ? 3.725 -20.219 -27.875 1 97.38 38 ASP B O 1
ATOM 2337 N N . GLU B 1 39 ? 4.043 -19.547 -29.938 1 95.31 39 GLU B N 1
ATOM 2338 C CA . GLU B 1 39 ? 3.027 -20.422 -30.516 1 95.31 39 GLU B CA 1
ATOM 2339 C C . GLU B 1 39 ? 3.299 -21.875 -30.156 1 95.31 39 GLU B C 1
ATOM 2341 O O . GLU B 1 39 ? 2.367 -22.641 -29.906 1 95.31 39 GLU B O 1
ATOM 2346 N N . ARG B 1 40 ? 4.566 -22.328 -30.156 1 95.31 40 ARG B N 1
ATOM 2347 C CA . ARG B 1 40 ? 4.945 -23.719 -29.875 1 95.31 40 ARG B CA 1
ATOM 2348 C C . ARG B 1 40 ? 4.566 -24.109 -28.453 1 95.31 40 ARG B C 1
ATOM 2350 O O . ARG B 1 40 ? 4.219 -25.266 -28.203 1 95.31 40 ARG B O 1
ATOM 2357 N N . ARG B 1 41 ? 4.543 -23.141 -27.578 1 94.69 41 ARG B N 1
ATOM 2358 C CA . ARG B 1 41 ? 4.234 -23.406 -26.172 1 94.69 41 ARG B CA 1
ATOM 2359 C C . ARG B 1 41 ? 2.791 -23.031 -25.859 1 94.69 41 ARG B C 1
ATOM 2361 O O . ARG B 1 41 ? 2.367 -23.109 -24.703 1 94.69 41 ARG B O 1
ATOM 2368 N N . GLY B 1 42 ? 2.08 -22.516 -26.906 1 95.5 42 GLY B N 1
ATOM 2369 C CA . GLY B 1 42 ? 0.695 -22.125 -26.703 1 95.5 42 GLY B CA 1
ATOM 2370 C C . GLY B 1 42 ? 0.552 -20.844 -25.906 1 95.5 42 GLY B C 1
ATOM 2371 O O . GLY B 1 42 ? -0.381 -20.703 -25.109 1 95.5 42 GLY B O 1
ATOM 2372 N N . ILE B 1 43 ? 1.514 -19.922 -25.984 1 98.44 43 ILE B N 1
ATOM 2373 C CA . ILE B 1 43 ? 1.477 -18.625 -25.281 1 98.44 43 ILE B CA 1
ATOM 2374 C C . ILE B 1 43 ? 0.977 -17.547 -26.234 1 98.44 43 ILE B C 1
ATOM 2376 O O . ILE B 1 43 ? 1.611 -17.266 -27.25 1 98.44 43 ILE B O 1
ATOM 2380 N N . VAL B 1 44 ? -0.189 -16.922 -25.953 1 98.81 44 VAL B N 1
ATOM 2381 C CA . VAL B 1 44 ? -0.807 -15.898 -26.797 1 98.81 44 VAL B CA 1
ATOM 2382 C C . VAL B 1 44 ? -0.286 -14.516 -26.406 1 98.81 44 VAL B C 1
ATOM 2384 O O . VAL B 1 44 ? 0.23 -14.336 -25.297 1 98.81 44 VAL B O 1
ATOM 2387 N N . PRO B 1 45 ? -0.412 -13.531 -27.25 1 98.75 45 PRO B N 1
ATOM 2388 C CA . PRO B 1 45 ? 0.076 -12.18 -26.953 1 98.75 45 PRO B CA 1
ATOM 2389 C C . PRO B 1 45 ? -0.804 -11.445 -25.953 1 98.75 45 PRO B C 1
ATOM 2391 O O . PRO B 1 45 ? -2.031 -11.477 -26.062 1 98.75 45 PRO B O 1
ATOM 2394 N N . LEU B 1 46 ? -0.144 -10.812 -25 1 98.88 46 LEU B N 1
ATOM 2395 C CA . LEU B 1 46 ? -0.825 -9.969 -24.016 1 98.88 46 LEU B CA 1
ATOM 2396 C C . LEU B 1 46 ? 0.095 -8.859 -23.531 1 98.88 46 LEU B C 1
ATOM 2398 O O . LEU B 1 46 ? 1.185 -9.125 -23.016 1 98.88 46 LEU B O 1
ATOM 2402 N N . ASP B 1 47 ? -0.256 -7.672 -23.812 1 98.81 47 ASP B N 1
ATOM 2403 C CA . ASP B 1 47 ? 0.199 -6.496 -23.078 1 98.81 47 ASP B CA 1
ATOM 2404 C C . ASP B 1 47 ? -0.771 -6.148 -21.938 1 98.81 47 ASP B C 1
ATOM 2406 O O . ASP B 1 47 ? -1.929 -5.809 -22.203 1 98.81 47 ASP B O 1
ATOM 2410 N N . VAL B 1 48 ? -0.362 -6.242 -20.719 1 98.69 48 VAL B N 1
ATOM 2411 C CA . VAL B 1 48 ? -1.269 -6.09 -19.578 1 98.69 48 VAL B CA 1
ATOM 2412 C C . VAL B 1 48 ? -1.838 -4.672 -19.562 1 98.69 48 VAL B C 1
ATOM 2414 O O . VAL B 1 48 ? -2.816 -4.398 -18.859 1 98.69 48 VAL B O 1
ATOM 2417 N N . THR B 1 49 ? -1.229 -3.729 -20.266 1 98.56 49 THR B N 1
ATOM 2418 C CA . THR B 1 49 ? -1.771 -2.375 -20.328 1 98.56 49 THR B CA 1
ATOM 2419 C C . THR B 1 49 ? -2.902 -2.287 -21.344 1 98.56 49 THR B C 1
ATOM 2421 O O . THR B 1 49 ? -3.531 -1.237 -21.484 1 98.56 49 THR B O 1
ATOM 2424 N N . ASP B 1 50 ? -3.158 -3.352 -22.094 1 98.81 50 ASP B N 1
ATOM 2425 C CA . ASP B 1 50 ? -4.277 -3.443 -23.031 1 98.81 50 ASP B CA 1
ATOM 2426 C C . ASP B 1 50 ? -5.535 -3.957 -22.328 1 98.81 50 ASP B C 1
ATOM 2428 O O . ASP B 1 50 ? -5.758 -5.168 -22.266 1 98.81 50 ASP B O 1
ATOM 2432 N N . ALA B 1 51 ? -6.359 -3.049 -21.922 1 98.81 51 ALA B N 1
ATOM 2433 C CA . ALA B 1 51 ? -7.555 -3.387 -21.156 1 98.81 51 ALA B CA 1
ATOM 2434 C C . ALA B 1 51 ? -8.484 -4.289 -21.969 1 98.81 51 ALA B C 1
ATOM 2436 O O . ALA B 1 51 ? -9.078 -5.223 -21.422 1 98.81 51 ALA B O 1
ATOM 2437 N N . GLU B 1 52 ? -8.625 -3.99 -23.203 1 98.81 52 GLU B N 1
ATOM 2438 C CA . GLU B 1 52 ? -9.531 -4.762 -24.047 1 98.81 52 GLU B CA 1
ATOM 2439 C C . GLU B 1 52 ? -9.047 -6.199 -24.203 1 98.81 52 GLU B C 1
ATOM 2441 O O . GLU B 1 52 ? -9.859 -7.133 -24.203 1 98.81 52 GLU B O 1
ATOM 2446 N N . ARG B 1 53 ? -7.793 -6.359 -24.406 1 98.88 53 ARG B N 1
ATOM 2447 C CA . ARG B 1 53 ? -7.238 -7.703 -24.531 1 98.88 53 ARG B CA 1
ATOM 2448 C C . ARG B 1 53 ? -7.438 -8.508 -23.25 1 98.88 53 ARG B C 1
ATOM 2450 O O . ARG B 1 53 ? -7.75 -9.695 -23.312 1 98.88 53 ARG B O 1
ATOM 2457 N N . LEU B 1 54 ? -7.285 -7.906 -22.125 1 98.94 54 LEU B N 1
ATOM 2458 C CA . LEU B 1 54 ? -7.508 -8.578 -20.844 1 98.94 54 LEU B CA 1
ATOM 2459 C C . LEU B 1 54 ? -8.977 -8.961 -20.688 1 98.94 54 LEU B C 1
ATOM 2461 O O . LEU B 1 54 ? -9.281 -10.039 -20.172 1 98.94 54 LEU B O 1
ATOM 2465 N N . LEU B 1 55 ? -9.805 -8 -21.078 1 98.88 55 LEU B N 1
ATOM 2466 C CA . LEU B 1 55 ? -11.227 -8.305 -21.031 1 98.88 55 LEU B CA 1
ATOM 2467 C C . LEU B 1 55 ? -11.547 -9.531 -21.875 1 98.88 55 LEU B C 1
ATOM 2469 O O . LEU B 1 55 ? -12.336 -10.391 -21.453 1 98.88 55 LEU B O 1
ATOM 2473 N N . GLU B 1 56 ? -10.945 -9.625 -23.031 1 98.88 56 GLU B N 1
ATOM 2474 C CA . GLU B 1 56 ? -11.133 -10.766 -23.906 1 98.88 56 GLU B CA 1
ATOM 2475 C C . GLU B 1 56 ? -10.609 -12.055 -23.281 1 98.88 56 GLU B C 1
ATOM 2477 O O . GLU B 1 56 ? -11.305 -13.07 -23.266 1 98.88 56 GLU B O 1
ATOM 2482 N N . LEU B 1 57 ? -9.445 -12.047 -22.703 1 98.88 57 LEU B N 1
ATOM 2483 C CA . LEU B 1 57 ? -8.758 -13.242 -22.25 1 98.88 57 LEU B CA 1
ATOM 2484 C C . LEU B 1 57 ? -9.352 -13.75 -20.938 1 98.88 57 LEU B C 1
ATOM 2486 O O . LEU B 1 57 ? -9.125 -14.898 -20.547 1 98.88 57 LEU B O 1
ATOM 2490 N N . THR B 1 58 ? -10.117 -12.922 -20.234 1 98.88 58 THR B N 1
ATOM 2491 C CA . THR B 1 58 ? -10.664 -13.344 -18.953 1 98.88 58 THR B CA 1
ATOM 2492 C C . THR B 1 58 ? -12.078 -13.906 -19.125 1 98.88 58 THR B C 1
ATOM 2494 O O . THR B 1 58 ? -12.688 -14.359 -18.156 1 98.88 58 THR B O 1
ATOM 2497 N N . LYS B 1 59 ? -12.633 -13.844 -20.344 1 98.81 59 LYS B N 1
ATOM 2498 C CA . LYS B 1 59 ? -13.953 -14.414 -20.578 1 98.81 59 LYS B CA 1
ATOM 2499 C C . LYS B 1 59 ? -13.977 -15.898 -20.234 1 98.81 59 LYS B C 1
ATOM 2501 O O . LYS B 1 59 ? -13.172 -16.672 -20.75 1 98.81 59 LYS B O 1
ATOM 2506 N N . GLY B 1 60 ? -14.875 -16.297 -19.297 1 98.56 60 GLY B N 1
ATOM 2507 C CA . GLY B 1 60 ? -15.07 -17.688 -18.922 1 98.56 60 GLY B CA 1
ATOM 2508 C C . GLY B 1 60 ? -13.984 -18.203 -18 1 98.56 60 GLY B C 1
ATOM 2509 O O . GLY B 1 60 ? -14.016 -19.375 -17.594 1 98.56 60 GLY B O 1
ATOM 2510 N N . VAL B 1 61 ? -13.031 -17.422 -17.656 1 98.81 61 VAL B N 1
ATOM 2511 C CA . VAL B 1 61 ? -11.914 -17.828 -16.812 1 98.81 61 VAL B CA 1
ATOM 2512 C C . VAL B 1 61 ? -12.383 -17.938 -15.359 1 98.81 61 VAL B C 1
ATOM 2514 O O . VAL B 1 61 ? -13.156 -17.094 -14.883 1 98.81 61 VAL B O 1
ATOM 2517 N N . ASP B 1 62 ? -11.977 -19 -14.758 1 98.75 62 ASP B N 1
ATOM 2518 C CA . ASP B 1 62 ? -12.281 -19.219 -13.344 1 98.75 62 ASP B CA 1
ATOM 2519 C C . ASP B 1 62 ? -11.258 -18.516 -12.453 1 98.75 62 ASP B C 1
ATOM 2521 O O . ASP B 1 62 ? -11.633 -17.766 -11.539 1 98.75 62 ASP B O 1
ATOM 2525 N N . THR B 1 63 ? -10.008 -18.75 -12.703 1 98.88 63 THR B N 1
ATOM 2526 C CA . THR B 1 63 ? -8.914 -18.234 -11.891 1 98.88 63 THR B CA 1
ATOM 2527 C C . THR B 1 63 ? -7.816 -17.625 -12.773 1 98.88 63 THR B C 1
ATOM 2529 O O . THR B 1 63 ? -7.457 -18.203 -13.797 1 98.88 63 THR B O 1
ATOM 2532 N N . VAL B 1 64 ? -7.32 -16.469 -12.391 1 98.94 64 VAL B N 1
ATOM 2533 C CA . VAL B 1 64 ? -6.164 -15.844 -13.031 1 98.94 64 VAL B CA 1
ATOM 2534 C C . VAL B 1 64 ? -4.93 -16.016 -12.148 1 98.94 64 VAL B C 1
ATOM 2536 O O . VAL B 1 64 ? -4.996 -15.82 -10.938 1 98.94 64 VAL B O 1
ATOM 2539 N N . ILE B 1 65 ? -3.848 -16.453 -12.703 1 98.94 65 ILE B N 1
ATOM 2540 C CA . ILE B 1 65 ? -2.52 -16.422 -12.094 1 98.94 65 ILE B CA 1
ATOM 2541 C C . ILE B 1 65 ? -1.673 -15.336 -12.758 1 98.94 65 ILE B C 1
ATOM 2543 O O . ILE B 1 65 ? -1.252 -15.477 -13.906 1 98.94 65 ILE B O 1
ATOM 2547 N N . HIS B 1 66 ? -1.4 -14.273 -12.023 1 98.94 66 HIS B N 1
ATOM 2548 C CA . HIS B 1 66 ? -0.806 -13.07 -12.578 1 98.94 66 HIS B CA 1
ATOM 2549 C C . HIS B 1 66 ? 0.678 -12.977 -12.242 1 98.94 66 HIS B C 1
ATOM 2551 O O . HIS B 1 66 ? 1.044 -12.484 -11.164 1 98.94 66 HIS B O 1
ATOM 2557 N N . PHE B 1 67 ? 1.507 -13.312 -13.242 1 98.69 67 PHE B N 1
ATOM 2558 C CA . PHE B 1 67 ? 2.955 -13.273 -13.078 1 98.69 67 PHE B CA 1
ATOM 2559 C C . PHE B 1 67 ? 3.568 -12.195 -13.969 1 98.69 67 PHE B C 1
ATOM 2561 O O . PHE B 1 67 ? 4.766 -11.914 -13.875 1 98.69 67 PHE B O 1
ATOM 2568 N N . ALA B 1 68 ? 2.795 -11.578 -14.844 1 98.5 68 ALA B N 1
ATOM 2569 C CA . ALA B 1 68 ? 3.32 -10.555 -15.742 1 98.5 68 ALA B CA 1
ATOM 2570 C C . ALA B 1 68 ? 3.906 -9.383 -14.953 1 98.5 68 ALA B C 1
ATOM 2572 O O . ALA B 1 68 ? 3.258 -8.852 -14.055 1 98.5 68 ALA B O 1
ATOM 2573 N N . TRP B 1 69 ? 5.066 -9.094 -15.273 1 97.12 69 TRP B N 1
ATOM 2574 C CA . TRP B 1 69 ? 5.77 -8.023 -14.562 1 97.12 69 TRP B CA 1
ATOM 2575 C C . TRP B 1 69 ? 6.816 -7.375 -15.469 1 97.12 69 TRP B C 1
ATOM 2577 O O . TRP B 1 69 ? 7.609 -8.062 -16.109 1 97.12 69 TRP B O 1
ATOM 2587 N N . ALA B 1 70 ? 6.762 -6.109 -15.57 1 97.5 70 ALA B N 1
ATOM 2588 C CA . ALA B 1 70 ? 7.867 -5.363 -16.156 1 97.5 70 ALA B CA 1
ATOM 2589 C C . ALA B 1 70 ? 8.93 -5.027 -15.117 1 97.5 70 ALA B C 1
ATOM 2591 O O . ALA B 1 70 ? 8.633 -4.359 -14.125 1 97.5 70 ALA B O 1
ATOM 2592 N N . LYS B 1 71 ? 10.133 -5.574 -15.328 1 96.31 71 LYS B N 1
ATOM 2593 C CA . LYS B 1 71 ? 11.211 -5.18 -14.43 1 96.31 71 LYS B CA 1
ATOM 2594 C C . LYS B 1 71 ? 11.328 -3.658 -14.352 1 96.31 71 LYS B C 1
ATOM 2596 O O . LYS B 1 71 ? 11.57 -2.994 -15.359 1 96.31 71 LYS B O 1
ATOM 2601 N N . ASP B 1 72 ? 11.164 -3.07 -13.133 1 94.12 72 ASP B N 1
ATOM 2602 C CA . ASP B 1 72 ? 10.938 -1.633 -13.023 1 94.12 72 ASP B CA 1
ATOM 2603 C C . ASP B 1 72 ? 12.258 -0.86 -13.102 1 94.12 72 ASP B C 1
ATOM 2605 O O . ASP B 1 72 ? 12.266 0.316 -13.469 1 94.12 72 ASP B O 1
ATOM 2609 N N . GLN B 1 73 ? 13.445 -1.489 -12.781 1 95.75 73 GLN B N 1
ATOM 2610 C CA . GLN B 1 73 ? 14.734 -0.806 -12.797 1 95.75 73 GLN B CA 1
ATOM 2611 C C . GLN B 1 73 ? 14.656 0.532 -12.07 1 95.75 73 GLN B C 1
ATOM 2613 O O . GLN B 1 73 ? 15.164 1.544 -12.562 1 95.75 73 GLN B O 1
ATOM 2618 N N . ASP B 1 74 ? 13.875 0.6 -11.07 1 95.44 74 ASP B N 1
ATOM 2619 C CA . ASP B 1 74 ? 13.711 1.747 -10.18 1 95.44 74 ASP B CA 1
ATOM 2620 C C . ASP B 1 74 ? 12.984 2.887 -10.891 1 95.44 74 ASP B C 1
ATOM 2622 O O . ASP B 1 74 ? 13.031 4.035 -10.445 1 95.44 74 ASP B O 1
ATOM 2626 N N . ASP B 1 75 ? 12.422 2.635 -12.008 1 98.06 75 ASP B N 1
ATOM 2627 C CA . ASP B 1 75 ? 11.648 3.625 -12.75 1 98.06 75 ASP B CA 1
ATOM 2628 C C . ASP B 1 75 ? 10.195 3.648 -12.289 1 98.06 75 ASP B C 1
ATOM 2630 O O . ASP B 1 75 ? 9.336 3.008 -12.898 1 98.06 75 ASP B O 1
ATOM 2634 N N . PHE B 1 76 ? 9.938 4.453 -11.273 1 98.44 76 PHE B N 1
ATOM 2635 C CA . PHE B 1 76 ? 8.633 4.508 -10.625 1 98.44 76 PHE B CA 1
ATOM 2636 C C . PHE B 1 76 ? 7.578 5.043 -11.586 1 98.44 76 PHE B C 1
ATOM 2638 O O . PHE B 1 76 ? 6.496 4.465 -11.711 1 98.44 76 PHE B O 1
ATOM 2645 N N . LEU B 1 77 ? 7.859 6.098 -12.336 1 98.5 77 LEU B N 1
ATOM 2646 C CA . LEU B 1 77 ? 6.875 6.805 -13.141 1 98.5 77 LEU B CA 1
ATOM 2647 C C . LEU B 1 77 ? 6.789 6.207 -14.547 1 98.5 77 LEU B C 1
ATOM 2649 O O . LEU B 1 77 ? 5.789 6.383 -15.242 1 98.5 77 LEU B O 1
ATOM 2653 N N . GLY B 1 78 ? 7.836 5.508 -14.938 1 98.12 78 GLY B N 1
ATOM 2654 C CA . GLY B 1 78 ? 7.855 5.004 -16.297 1 98.12 78 GLY B CA 1
ATOM 2655 C C . GLY B 1 78 ? 7.457 3.545 -16.406 1 98.12 78 GLY B C 1
ATOM 2656 O O . GLY B 1 78 ? 7.035 3.086 -17.469 1 98.12 78 GLY B O 1
ATOM 2657 N N . LYS B 1 79 ? 7.59 2.783 -15.32 1 98.19 79 LYS B N 1
ATOM 2658 C CA . LYS B 1 79 ? 7.332 1.348 -15.398 1 98.19 79 LYS B CA 1
ATOM 2659 C C . LYS B 1 79 ? 6.414 0.889 -14.273 1 98.19 79 LYS B C 1
ATOM 2661 O O . LYS B 1 79 ? 5.406 0.22 -14.516 1 98.19 79 LYS B O 1
ATOM 2666 N N . VAL B 1 80 ? 6.68 1.273 -13.023 1 98.31 80 VAL B N 1
ATOM 2667 C CA . VAL B 1 80 ? 5.906 0.801 -11.875 1 98.31 80 VAL B CA 1
ATOM 2668 C C . VAL B 1 80 ? 4.438 1.186 -12.055 1 98.31 80 VAL B C 1
ATOM 2670 O O . VAL B 1 80 ? 3.561 0.319 -12.062 1 98.31 80 VAL B O 1
ATOM 2673 N N . LEU B 1 81 ? 4.156 2.492 -12.211 1 98.69 81 LEU B N 1
ATOM 2674 C CA . LEU B 1 81 ? 2.777 2.969 -12.227 1 98.69 81 LEU B CA 1
ATOM 2675 C C . LEU B 1 81 ? 2.111 2.652 -13.562 1 98.69 81 LEU B C 1
ATOM 2677 O O . LEU B 1 81 ? 1.052 2.02 -13.602 1 98.69 81 LEU B O 1
ATOM 2681 N N . PRO B 1 82 ? 2.746 2.969 -14.672 1 98.31 82 PRO B N 1
ATOM 2682 C CA . PRO B 1 82 ? 1.99 2.875 -15.922 1 98.31 82 PRO B CA 1
ATOM 2683 C C . PRO B 1 82 ? 1.906 1.445 -16.453 1 98.31 82 PRO B C 1
ATOM 2685 O O . PRO B 1 82 ? 1.063 1.147 -17.297 1 98.31 82 PRO B O 1
ATOM 2688 N N . ILE B 1 83 ? 2.812 0.564 -15.977 1 98.5 83 ILE B N 1
ATOM 2689 C CA . ILE B 1 83 ? 2.785 -0.785 -16.531 1 98.5 83 ILE B CA 1
ATOM 2690 C C . ILE B 1 83 ? 2.314 -1.771 -15.469 1 98.5 83 ILE B C 1
ATOM 2692 O O . ILE B 1 83 ? 1.236 -2.357 -15.586 1 98.5 83 ILE B O 1
ATOM 2696 N N . ASN B 1 84 ? 3.012 -1.874 -14.383 1 98.81 84 ASN B N 1
ATOM 2697 C CA . ASN B 1 84 ? 2.734 -2.938 -13.422 1 98.81 84 ASN B CA 1
ATOM 2698 C C . ASN B 1 84 ? 1.451 -2.668 -12.641 1 98.81 84 ASN B C 1
ATOM 2700 O O . ASN B 1 84 ? 0.581 -3.535 -12.547 1 98.81 84 ASN B O 1
ATOM 2704 N N . VAL B 1 85 ? 1.293 -1.427 -12.109 1 98.88 85 VAL B N 1
ATOM 2705 C CA . VAL B 1 85 ? 0.107 -1.097 -11.32 1 98.88 85 VAL B CA 1
ATOM 2706 C C . VAL B 1 85 ? -1.101 -0.953 -12.25 1 98.88 85 VAL B C 1
ATOM 2708 O O . VAL B 1 85 ? -2.17 -1.501 -11.969 1 98.88 85 VAL B O 1
ATOM 2711 N N . THR B 1 86 ? -0.899 -0.234 -13.359 1 98.81 86 THR B N 1
ATOM 2712 C CA . THR B 1 86 ? -1.966 -0.052 -14.336 1 98.81 86 THR B CA 1
ATOM 2713 C C . THR B 1 86 ? -2.41 -1.396 -14.906 1 98.81 86 THR B C 1
ATOM 2715 O O . THR B 1 86 ? -3.609 -1.652 -15.039 1 98.81 86 THR B O 1
ATOM 2718 N N . GLY B 1 87 ? -1.445 -2.248 -15.266 1 98.88 87 GLY B N 1
ATOM 2719 C CA . GLY B 1 87 ? -1.771 -3.572 -15.773 1 98.88 87 GLY B CA 1
ATOM 2720 C C . GLY B 1 87 ? -2.584 -4.398 -14.797 1 98.88 87 GLY B C 1
ATOM 2721 O O . GLY B 1 87 ? -3.539 -5.07 -15.188 1 98.88 87 GLY B O 1
ATOM 2722 N N . ALA B 1 88 ? -2.227 -4.367 -13.523 1 98.94 88 ALA B N 1
ATOM 2723 C CA . ALA B 1 88 ? -2.979 -5.078 -12.5 1 98.94 88 ALA B CA 1
ATOM 2724 C C . ALA B 1 88 ? -4.402 -4.543 -12.391 1 98.94 88 ALA B C 1
ATOM 2726 O O . ALA B 1 88 ? -5.352 -5.316 -12.25 1 98.94 88 ALA B O 1
ATOM 2727 N N . TYR B 1 89 ? -4.535 -3.223 -12.43 1 98.94 89 TYR B N 1
ATOM 2728 C CA . TYR B 1 89 ? -5.867 -2.625 -12.391 1 98.94 89 TYR B CA 1
ATOM 2729 C C . TYR B 1 89 ? -6.727 -3.143 -13.539 1 98.94 89 TYR B C 1
ATOM 2731 O O . TYR B 1 89 ? -7.879 -3.533 -13.328 1 98.94 89 TYR B O 1
ATOM 2739 N N . HIS B 1 90 ? -6.176 -3.096 -14.789 1 98.94 90 HIS B N 1
ATOM 2740 C CA . HIS B 1 90 ? -6.914 -3.604 -15.938 1 98.94 90 HIS B CA 1
ATOM 2741 C C . HIS B 1 90 ? -7.309 -5.062 -15.742 1 98.94 90 HIS B C 1
ATOM 2743 O O . HIS B 1 90 ? -8.414 -5.469 -16.094 1 98.94 90 HIS B O 1
ATOM 2749 N N . LEU B 1 91 ? -6.438 -5.812 -15.188 1 98.94 91 LEU B N 1
ATOM 2750 C CA . LEU B 1 91 ? -6.695 -7.23 -14.961 1 98.94 91 LEU B CA 1
ATOM 2751 C C . LEU B 1 91 ? -7.832 -7.422 -13.961 1 98.94 91 LEU B C 1
ATOM 2753 O O . LEU B 1 91 ? -8.75 -8.211 -14.203 1 98.94 91 LEU B O 1
ATOM 2757 N N . TYR B 1 92 ? -7.801 -6.719 -12.797 1 98.94 92 TYR B N 1
ATOM 2758 C CA . TYR B 1 92 ? -8.836 -6.852 -11.781 1 98.94 92 TYR B CA 1
ATOM 2759 C C . TYR B 1 92 ? -10.18 -6.367 -12.305 1 98.94 92 TYR B C 1
ATOM 2761 O O . TYR B 1 92 ? -11.227 -6.949 -12 1 98.94 92 TYR B O 1
ATOM 2769 N N . GLU B 1 93 ? -10.125 -5.262 -13.125 1 98.88 93 GLU B N 1
ATOM 2770 C CA . GLU B 1 93 ? -11.359 -4.781 -13.727 1 98.88 93 GLU B CA 1
ATOM 2771 C C . GLU B 1 93 ? -11.938 -5.805 -14.703 1 98.88 93 GLU B C 1
ATOM 2773 O O . GLU B 1 93 ? -13.141 -6.07 -14.695 1 98.88 93 GLU B O 1
ATOM 2778 N N . ALA B 1 94 ? -11.07 -6.375 -15.531 1 98.94 94 ALA B N 1
ATOM 2779 C CA . ALA B 1 94 ? -11.508 -7.414 -16.453 1 98.94 94 ALA B CA 1
ATOM 2780 C C . ALA B 1 94 ? -12.062 -8.617 -15.703 1 98.94 94 ALA B C 1
ATOM 2782 O O . ALA B 1 94 ? -13.094 -9.172 -16.078 1 98.94 94 ALA B O 1
ATOM 2783 N N . ALA B 1 95 ? -11.375 -9.039 -14.641 1 98.94 95 ALA B N 1
ATOM 2784 C CA . ALA B 1 95 ? -11.805 -10.148 -13.797 1 98.94 95 ALA B CA 1
ATOM 2785 C C . ALA B 1 95 ? -13.188 -9.875 -13.203 1 98.94 95 ALA B C 1
ATOM 2787 O O . ALA B 1 95 ? -14.062 -10.742 -13.227 1 98.94 95 ALA B O 1
ATOM 2788 N N . ARG B 1 96 ? -13.344 -8.648 -12.641 1 98.75 96 ARG B N 1
ATOM 2789 C CA . ARG B 1 96 ? -14.625 -8.25 -12.062 1 98.75 96 ARG B CA 1
ATOM 2790 C C . ARG B 1 96 ? -15.742 -8.336 -13.094 1 98.75 96 ARG B C 1
ATOM 2792 O O . ARG B 1 96 ? -16.797 -8.922 -12.828 1 98.75 96 ARG B O 1
ATOM 2799 N N . ARG B 1 97 ? -15.5 -7.832 -14.258 1 98.75 97 ARG B N 1
ATOM 2800 C CA . ARG B 1 97 ? -16.516 -7.727 -15.297 1 98.75 97 ARG B CA 1
ATOM 2801 C C . ARG B 1 97 ? -16.906 -9.102 -15.836 1 98.75 97 ARG B C 1
ATOM 2803 O O . ARG B 1 97 ? -18.047 -9.328 -16.219 1 98.75 97 ARG B O 1
ATOM 2810 N N . ASN B 1 98 ? -15.961 -10.023 -15.859 1 98.88 98 ASN B N 1
ATOM 2811 C CA . ASN B 1 98 ? -16.203 -11.32 -16.484 1 98.88 98 ASN B CA 1
ATOM 2812 C C . ASN B 1 98 ? -16.453 -12.406 -15.438 1 98.88 98 ASN B C 1
ATOM 2814 O O . ASN B 1 98 ? -16.547 -13.586 -15.773 1 98.88 98 ASN B O 1
ATOM 2818 N N . GLY B 1 99 ? -16.453 -12.047 -14.156 1 98.62 99 GLY B N 1
ATOM 2819 C CA . GLY B 1 99 ? -16.859 -12.969 -13.102 1 98.62 99 GLY B CA 1
ATOM 2820 C C . GLY B 1 99 ? -15.75 -13.93 -12.703 1 98.62 99 GLY B C 1
ATOM 2821 O O . GLY B 1 99 ? -16.031 -15.062 -12.289 1 98.62 99 GLY B O 1
ATOM 2822 N N . VAL B 1 100 ? -14.484 -13.641 -12.961 1 98.88 100 VAL B N 1
ATOM 2823 C CA . VAL B 1 100 ? -13.375 -14.414 -12.43 1 98.88 100 VAL B CA 1
ATOM 2824 C C . VAL B 1 100 ? -13.516 -14.555 -10.922 1 98.88 100 VAL B C 1
ATOM 2826 O O . VAL B 1 100 ? -13.82 -13.586 -10.219 1 98.88 100 VAL B O 1
ATOM 2829 N N . LYS B 1 101 ? -13.266 -15.742 -10.375 1 98.75 101 LYS B N 1
ATOM 2830 C CA . LYS B 1 101 ? -13.516 -16 -8.961 1 98.75 101 LYS B CA 1
ATOM 2831 C C . LYS B 1 101 ? -12.297 -15.641 -8.109 1 98.75 101 LYS B C 1
ATOM 2833 O O . LYS B 1 101 ? -12.438 -15.18 -6.973 1 98.75 101 LYS B O 1
ATOM 2838 N N . ARG B 1 102 ? -11.086 -15.906 -8.703 1 98.94 102 ARG B N 1
ATOM 2839 C CA . ARG B 1 102 ? -9.875 -15.688 -7.91 1 98.94 102 ARG B CA 1
ATOM 2840 C C . ARG B 1 102 ? -8.734 -15.18 -8.781 1 98.94 102 ARG B C 1
ATOM 2842 O O . ARG B 1 102 ? -8.57 -15.625 -9.922 1 98.94 102 ARG B O 1
ATOM 2849 N N . VAL B 1 103 ? -8.031 -14.258 -8.258 1 98.94 103 VAL B N 1
ATOM 2850 C CA . VAL B 1 103 ? -6.742 -13.836 -8.797 1 98.94 103 VAL B CA 1
ATOM 2851 C C . VAL B 1 103 ? -5.625 -14.227 -7.832 1 98.94 103 VAL B C 1
ATOM 2853 O O . VAL B 1 103 ? -5.688 -13.906 -6.645 1 98.94 103 VAL B O 1
ATOM 2856 N N . VAL B 1 104 ? -4.668 -15.016 -8.289 1 99 104 VAL B N 1
ATOM 2857 C CA . VAL B 1 104 ? -3.432 -15.312 -7.578 1 99 104 VAL B CA 1
ATOM 2858 C C . VAL B 1 104 ? -2.293 -14.469 -8.141 1 99 104 VAL B C 1
ATOM 2860 O O . VAL B 1 104 ? -1.937 -14.594 -9.312 1 99 104 VAL B O 1
ATOM 2863 N N . PHE B 1 105 ? -1.761 -13.617 -7.301 1 98.94 105 PHE B N 1
ATOM 2864 C CA . PHE B 1 105 ? -0.774 -12.633 -7.723 1 98.94 105 PHE B CA 1
ATOM 2865 C C . PHE B 1 105 ? 0.615 -13 -7.215 1 98.94 105 PHE B C 1
ATOM 2867 O O . PHE B 1 105 ? 0.784 -13.336 -6.043 1 98.94 105 PHE B O 1
ATOM 2874 N N . ALA B 1 106 ? 1.592 -12.969 -8.18 1 98.88 106 ALA B N 1
ATOM 2875 C CA . ALA B 1 106 ? 2.992 -13.141 -7.801 1 98.88 106 ALA B CA 1
ATOM 2876 C C . ALA B 1 106 ? 3.529 -11.898 -7.098 1 98.88 106 ALA B C 1
ATOM 2878 O O . ALA B 1 106 ? 4.094 -11.008 -7.738 1 98.88 106 ALA B O 1
ATOM 2879 N N . SER B 1 107 ? 3.355 -11.867 -5.809 1 98.75 107 SER B N 1
ATOM 2880 C CA . SER B 1 107 ? 3.953 -10.82 -4.996 1 98.75 107 SER B CA 1
ATOM 2881 C C . SER B 1 107 ? 5.391 -11.156 -4.621 1 98.75 107 SER B C 1
ATOM 2883 O O . SER B 1 107 ? 6.078 -11.867 -5.359 1 98.75 107 SER B O 1
ATOM 2885 N N . SER B 1 108 ? 5.922 -10.523 -3.623 1 98.25 108 SER B N 1
ATOM 2886 C CA . SER B 1 108 ? 7.336 -10.672 -3.301 1 98.25 108 SER B CA 1
ATOM 2887 C C . SER B 1 108 ? 7.594 -10.438 -1.814 1 98.25 108 SER B C 1
ATOM 2889 O O . SER B 1 108 ? 6.914 -9.633 -1.181 1 98.25 108 SER B O 1
ATOM 2891 N N . ASN B 1 109 ? 8.648 -11.133 -1.34 1 97.75 109 ASN B N 1
ATOM 2892 C CA . ASN B 1 109 ? 9.094 -10.852 0.021 1 97.75 109 ASN B CA 1
ATOM 2893 C C . ASN B 1 109 ? 9.562 -9.414 0.171 1 97.75 109 ASN B C 1
ATOM 2895 O O . ASN B 1 109 ? 9.688 -8.906 1.289 1 97.75 109 ASN B O 1
ATOM 2899 N N . HIS B 1 110 ? 9.781 -8.711 -0.903 1 97.5 110 HIS B N 1
ATOM 2900 C CA . HIS B 1 110 ? 10.227 -7.32 -0.877 1 97.5 110 HIS B CA 1
ATOM 2901 C C . HIS B 1 110 ? 9.117 -6.398 -0.385 1 97.5 110 HIS B C 1
ATOM 2903 O O . HIS B 1 110 ? 9.367 -5.238 -0.053 1 97.5 110 HIS B O 1
ATOM 2909 N N . ALA B 1 111 ? 7.863 -6.859 -0.269 1 98.25 111 ALA B N 1
ATOM 2910 C CA . ALA B 1 111 ? 6.77 -6.102 0.333 1 98.25 111 ALA B CA 1
ATOM 2911 C C . ALA B 1 111 ? 7.023 -5.859 1.818 1 98.25 111 ALA B C 1
ATOM 2913 O O . ALA B 1 111 ? 6.461 -4.93 2.406 1 98.25 111 ALA B O 1
ATOM 2914 N N . THR B 1 112 ? 7.848 -6.703 2.43 1 97.88 112 THR B N 1
ATOM 2915 C CA . THR B 1 112 ? 8.258 -6.602 3.826 1 97.88 112 THR B CA 1
ATOM 2916 C C . THR B 1 112 ? 9.773 -6.645 3.947 1 97.88 112 THR B C 1
ATOM 2918 O O . THR B 1 112 ? 10.312 -7.312 4.832 1 97.88 112 THR B O 1
ATOM 2921 N N . GLY B 1 113 ? 10.445 -5.949 3.086 1 96.69 113 GLY B N 1
ATOM 2922 C CA . GLY B 1 113 ? 11.875 -6.09 2.893 1 96.69 113 GLY B CA 1
ATOM 2923 C C . GLY B 1 113 ? 12.695 -5.352 3.934 1 96.69 113 GLY B C 1
ATOM 2924 O O . GLY B 1 113 ? 13.891 -5.605 4.086 1 96.69 113 GLY B O 1
ATOM 2925 N N . TYR B 1 114 ? 12.117 -4.383 4.699 1 96.56 114 TYR B N 1
ATOM 2926 C CA . TYR B 1 114 ? 12.883 -3.576 5.645 1 96.56 114 TYR B CA 1
ATOM 2927 C C . TYR B 1 114 ? 12.703 -4.082 7.066 1 96.56 114 TYR B C 1
ATOM 2929 O O . TYR B 1 114 ? 12.977 -3.363 8.031 1 96.56 114 TYR B O 1
ATOM 2937 N N . TYR B 1 115 ? 12.195 -5.273 7.25 1 96.81 115 TYR B N 1
ATOM 2938 C CA . TYR B 1 115 ? 12.32 -5.934 8.539 1 96.81 115 TYR B CA 1
ATOM 2939 C C . TYR B 1 115 ? 13.695 -6.57 8.703 1 96.81 115 TYR B C 1
ATOM 2941 O O . TYR B 1 115 ? 14.234 -7.148 7.758 1 96.81 115 TYR B O 1
ATOM 2949 N N . LYS B 1 116 ? 14.273 -6.449 9.859 1 95.19 116 LYS B N 1
ATOM 2950 C CA . LYS B 1 116 ? 15.617 -6.973 10.102 1 95.19 116 LYS B CA 1
ATOM 2951 C C . LYS B 1 116 ? 15.617 -8.5 10.133 1 95.19 116 LYS B C 1
ATOM 2953 O O . LYS B 1 116 ? 14.625 -9.117 10.531 1 95.19 116 LYS B O 1
ATOM 2958 N N . VAL B 1 117 ? 16.734 -9.039 9.719 1 92.19 117 VAL B N 1
ATOM 2959 C CA . VAL B 1 117 ? 16.922 -10.477 9.891 1 92.19 117 VAL B CA 1
ATOM 2960 C C . VAL B 1 117 ? 16.75 -10.844 11.367 1 92.19 117 VAL B C 1
ATOM 2962 O O . VAL B 1 117 ? 17.297 -10.156 12.242 1 92.19 117 VAL B O 1
ATOM 2965 N N . GLY B 1 118 ? 15.992 -11.867 11.602 1 91.12 118 GLY B N 1
ATOM 2966 C CA . GLY B 1 118 ? 15.742 -12.273 12.977 1 91.12 118 GLY B CA 1
ATOM 2967 C C . GLY B 1 118 ? 14.43 -11.758 13.531 1 91.12 118 GLY B C 1
ATOM 2968 O O . GLY B 1 118 ? 13.898 -12.305 14.5 1 91.12 118 GLY B O 1
ATOM 2969 N N . GLU B 1 119 ? 13.938 -10.609 12.938 1 94.19 119 GLU B N 1
ATOM 2970 C CA . GLU B 1 119 ? 12.617 -10.125 13.328 1 94.19 119 GLU B CA 1
ATOM 2971 C C . GLU B 1 119 ? 11.516 -11.055 12.836 1 94.19 119 GLU B C 1
ATOM 2973 O O . GLU B 1 119 ? 11.586 -11.57 11.719 1 94.19 119 GLU B O 1
ATOM 2978 N N . HIS B 1 120 ? 10.586 -11.281 13.719 1 93.88 120 HIS B N 1
ATOM 2979 C CA . HIS B 1 120 ? 9.43 -12.055 13.297 1 93.88 120 HIS B CA 1
ATOM 2980 C C . HIS B 1 120 ? 8.477 -11.211 12.453 1 93.88 120 HIS B C 1
ATOM 2982 O O . HIS B 1 120 ? 7.992 -10.18 12.906 1 93.88 120 HIS B O 1
ATOM 2988 N N . VAL B 1 121 ? 8.242 -11.633 11.25 1 96.06 121 VAL B N 1
ATOM 2989 C CA . VAL B 1 121 ? 7.344 -10.938 10.336 1 96.06 121 VAL B CA 1
ATOM 2990 C C . VAL B 1 121 ? 6.305 -11.914 9.789 1 96.06 121 VAL B C 1
ATOM 2992 O O . VAL B 1 121 ? 6.645 -13.023 9.367 1 96.06 121 VAL B O 1
ATOM 2995 N N . GLU B 1 122 ? 5.066 -11.555 9.898 1 96.56 122 GLU B N 1
ATOM 2996 C CA . GLU B 1 122 ? 3.959 -12.32 9.344 1 96.56 122 GLU B CA 1
ATOM 2997 C C . GLU B 1 122 ? 3.283 -11.57 8.195 1 96.56 122 GLU B C 1
ATOM 2999 O O . GLU B 1 122 ? 3.43 -10.352 8.078 1 96.56 122 GLU B O 1
ATOM 3004 N N . PRO B 1 123 ? 2.553 -12.312 7.379 1 96.69 123 PRO B N 1
ATOM 3005 C CA . PRO B 1 123 ? 1.927 -11.664 6.23 1 96.69 123 PRO B CA 1
ATOM 3006 C C . PRO B 1 123 ? 1.017 -10.5 6.629 1 96.69 123 PRO B C 1
ATOM 3008 O O . PRO B 1 123 ? 0.833 -9.562 5.855 1 96.69 123 PRO B O 1
ATOM 3011 N N . ALA B 1 124 ? 0.524 -10.516 7.867 1 96.25 124 ALA B N 1
ATOM 3012 C CA . ALA B 1 124 ? -0.382 -9.461 8.32 1 96.25 124 ALA B CA 1
ATOM 3013 C C . ALA B 1 124 ? 0.39 -8.305 8.953 1 96.25 124 ALA B C 1
ATOM 3015 O O . ALA B 1 124 ? -0.187 -7.262 9.266 1 96.25 124 ALA B O 1
ATOM 3016 N N . SER B 1 125 ? 1.694 -8.477 9.148 1 97.44 125 SER B N 1
ATOM 3017 C CA . SER B 1 125 ? 2.498 -7.367 9.648 1 97.44 125 SER B CA 1
ATOM 3018 C C . SER B 1 125 ? 2.441 -6.176 8.695 1 97.44 125 SER B C 1
ATOM 3020 O O . SER B 1 125 ? 2.184 -6.34 7.5 1 97.44 125 SER B O 1
ATOM 3022 N N . PRO B 1 126 ? 2.645 -4.957 9.242 1 98 126 PRO B N 1
ATOM 3023 C CA . PRO B 1 126 ? 2.652 -3.785 8.367 1 98 126 PRO B CA 1
ATOM 3024 C C . PRO B 1 126 ? 3.598 -3.945 7.176 1 98 126 PRO B C 1
ATOM 3026 O O . PRO B 1 126 ? 4.684 -4.512 7.316 1 98 126 PRO B O 1
ATOM 3029 N N . TYR B 1 127 ? 3.125 -3.508 6 1 98.5 127 TYR B N 1
ATOM 3030 C CA . TYR B 1 127 ? 4.008 -3.428 4.844 1 98.5 127 TYR B CA 1
ATOM 3031 C C . TYR B 1 127 ? 5.234 -2.576 5.152 1 98.5 127 TYR B C 1
ATOM 3033 O O . TYR B 1 127 ? 5.137 -1.565 5.852 1 98.5 127 TYR B O 1
ATOM 3041 N N . ARG B 1 128 ? 6.355 -2.961 4.652 1 98.19 128 ARG B N 1
ATOM 3042 C CA . ARG B 1 128 ? 7.598 -2.199 4.75 1 98.19 128 ARG B CA 1
ATOM 3043 C C . ARG B 1 128 ? 8.5 -2.471 3.553 1 98.19 128 ARG B C 1
ATOM 3045 O O . ARG B 1 128 ? 9.547 -3.107 3.691 1 98.19 128 ARG B O 1
ATOM 3052 N N . PRO B 1 129 ? 8.047 -1.974 2.33 1 98.25 129 PRO B N 1
ATOM 3053 C CA . PRO B 1 129 ? 8.773 -2.27 1.092 1 98.25 129 PRO B CA 1
ATOM 3054 C C . PRO B 1 129 ? 10.195 -1.715 1.095 1 98.25 129 PRO B C 1
ATOM 3056 O O . PRO B 1 129 ? 10.453 -0.676 1.706 1 98.25 129 PRO B O 1
ATOM 3059 N N . ASP B 1 130 ? 11.086 -2.363 0.357 1 97.44 130 ASP B N 1
ATOM 3060 C CA . ASP B 1 130 ? 12.5 -1.987 0.426 1 97.44 130 ASP B CA 1
ATOM 3061 C C . ASP B 1 130 ? 12.977 -1.418 -0.907 1 97.44 130 ASP B C 1
ATOM 3063 O O . ASP B 1 130 ? 14.164 -1.122 -1.069 1 97.44 130 ASP B O 1
ATOM 3067 N N . SER B 1 131 ? 12.117 -1.316 -1.877 1 97.19 131 SER B N 1
ATOM 3068 C CA . SER B 1 131 ? 12.391 -0.828 -3.225 1 97.19 131 SER B CA 1
ATOM 3069 C C . SER B 1 131 ? 11.102 -0.424 -3.938 1 97.19 131 SER B C 1
ATOM 3071 O O . SER B 1 131 ? 10.008 -0.685 -3.441 1 97.19 131 SER B O 1
ATOM 3073 N N . PHE B 1 132 ? 11.234 0.255 -5.07 1 97.88 132 PHE B N 1
ATOM 3074 C CA . PHE B 1 132 ? 10.047 0.529 -5.879 1 97.88 132 PHE B CA 1
ATOM 3075 C C . PHE B 1 132 ? 9.422 -0.768 -6.375 1 97.88 132 PHE B C 1
ATOM 3077 O O . PHE B 1 132 ? 8.203 -0.858 -6.516 1 97.88 132 PHE B O 1
ATOM 3084 N N . TYR B 1 133 ? 10.273 -1.833 -6.539 1 97.44 133 TYR B N 1
ATOM 3085 C CA . TYR B 1 133 ? 9.758 -3.166 -6.824 1 97.44 133 TYR B CA 1
ATOM 3086 C C . TYR B 1 133 ? 8.859 -3.656 -5.699 1 97.44 133 TYR B C 1
ATOM 3088 O O . TYR B 1 133 ? 7.695 -3.992 -5.926 1 97.44 133 TYR B O 1
ATOM 3096 N N . GLY B 1 134 ? 9.352 -3.66 -4.449 1 98.06 134 GLY B N 1
ATOM 3097 C CA . GLY B 1 134 ? 8.547 -4.047 -3.301 1 98.06 134 GLY B CA 1
ATOM 3098 C C . GLY B 1 134 ? 7.309 -3.188 -3.123 1 98.06 134 GLY B C 1
ATOM 3099 O O . GLY B 1 134 ? 6.23 -3.699 -2.818 1 98.06 134 GLY B O 1
ATOM 3100 N N . LEU B 1 135 ? 7.508 -1.915 -3.348 1 98.69 135 LEU B N 1
ATOM 3101 C CA . LEU B 1 135 ? 6.398 -0.976 -3.232 1 98.69 135 LEU B CA 1
ATOM 3102 C C . LEU B 1 135 ? 5.305 -1.302 -4.246 1 98.69 135 LEU B C 1
ATOM 3104 O O . LEU B 1 135 ? 4.117 -1.297 -3.906 1 98.69 135 LEU B O 1
ATOM 3108 N N . SER B 1 136 ? 5.695 -1.563 -5.457 1 98.25 136 SER B N 1
ATOM 3109 C CA . SER B 1 136 ? 4.742 -1.914 -6.5 1 98.25 136 SER B CA 1
ATOM 3110 C C . SER B 1 136 ? 3.955 -3.168 -6.137 1 98.25 136 SER B C 1
ATOM 3112 O O . SER B 1 136 ? 2.75 -3.25 -6.391 1 98.25 136 SER B O 1
ATOM 3114 N N . LYS B 1 137 ? 4.641 -4.148 -5.586 1 98.81 137 LYS B N 1
ATOM 3115 C CA . LYS B 1 137 ? 3.957 -5.367 -5.152 1 98.81 137 LYS B CA 1
ATOM 3116 C C . LYS B 1 137 ? 2.961 -5.07 -4.035 1 98.81 137 LYS B C 1
ATOM 3118 O O . LYS B 1 137 ? 1.831 -5.562 -4.055 1 98.81 137 LYS B O 1
ATOM 3123 N N . CYS B 1 138 ? 3.34 -4.203 -3.088 1 98.88 138 CYS B N 1
ATOM 3124 C CA . CYS B 1 138 ? 2.402 -3.766 -2.059 1 98.88 138 CYS B CA 1
ATOM 3125 C C . CYS B 1 138 ? 1.169 -3.125 -2.682 1 98.88 138 CYS B C 1
ATOM 3127 O O . CYS B 1 138 ? 0.041 -3.42 -2.283 1 98.88 138 CYS B O 1
ATOM 3129 N N . TYR B 1 139 ? 1.398 -2.24 -3.674 1 98.88 139 TYR B N 1
ATOM 3130 C CA . TYR B 1 139 ? 0.299 -1.535 -4.324 1 98.88 139 TYR B CA 1
ATOM 3131 C C . TYR B 1 139 ? -0.686 -2.518 -4.949 1 98.88 139 TYR B C 1
ATOM 3133 O O . TYR B 1 139 ? -1.9 -2.369 -4.797 1 98.88 139 TYR B O 1
ATOM 3141 N N . ILE B 1 140 ? -0.196 -3.549 -5.523 1 98.94 140 ILE B N 1
ATOM 3142 C CA . ILE B 1 140 ? -1.058 -4.48 -6.238 1 98.94 140 ILE B CA 1
ATOM 3143 C C . ILE B 1 140 ? -1.762 -5.402 -5.242 1 98.94 140 ILE B C 1
ATOM 3145 O O . ILE B 1 140 ? -2.924 -5.766 -5.438 1 98.94 140 ILE B O 1
ATOM 3149 N N . GLU B 1 141 ? -1.088 -5.785 -4.125 1 98.94 141 GLU B N 1
ATOM 3150 C CA . GLU B 1 141 ? -1.781 -6.512 -3.066 1 98.94 141 GLU B CA 1
ATOM 3151 C C . GLU B 1 141 ? -2.979 -5.723 -2.545 1 98.94 141 GLU B C 1
ATOM 3153 O O . GLU B 1 141 ? -4.059 -6.281 -2.34 1 98.94 141 GLU B O 1
ATOM 3158 N N . LEU B 1 142 ? -2.771 -4.457 -2.346 1 98.94 142 LEU B N 1
ATOM 3159 C CA . LEU B 1 142 ? -3.82 -3.605 -1.797 1 98.94 142 LEU B CA 1
ATOM 3160 C C . LEU B 1 142 ? -4.953 -3.42 -2.801 1 98.94 142 LEU B C 1
ATOM 3162 O O . LEU B 1 142 ? -6.117 -3.316 -2.416 1 98.94 142 LEU B O 1
ATOM 3166 N N . LEU B 1 143 ? -4.574 -3.299 -4.07 1 98.94 143 LEU B N 1
ATOM 3167 C CA . LEU B 1 143 ? -5.602 -3.293 -5.109 1 98.94 143 LEU B CA 1
ATOM 3168 C C . LEU B 1 143 ? -6.461 -4.551 -5.031 1 98.94 143 LEU B C 1
ATOM 3170 O O . LEU B 1 143 ? -7.691 -4.469 -5.059 1 98.94 143 LEU B O 1
ATOM 3174 N N . GLY B 1 144 ? -5.805 -5.691 -4.883 1 98.94 144 GLY B N 1
ATOM 3175 C CA . GLY B 1 144 ? -6.523 -6.941 -4.723 1 98.94 144 GLY B CA 1
ATOM 3176 C C . GLY B 1 144 ? -7.418 -6.965 -3.498 1 98.94 144 GLY B C 1
ATOM 3177 O O . GLY B 1 144 ? -8.531 -7.484 -3.547 1 98.94 144 GLY B O 1
ATOM 3178 N N . ARG B 1 145 ? -6.918 -6.441 -2.402 1 98.88 145 ARG B N 1
ATOM 3179 C CA . ARG B 1 145 ? -7.711 -6.355 -1.181 1 98.88 145 ARG B CA 1
ATOM 3180 C C . ARG B 1 145 ? -8.992 -5.566 -1.416 1 98.88 145 ARG B C 1
ATOM 3182 O O . ARG B 1 145 ? -10.07 -5.98 -0.987 1 98.88 145 ARG B O 1
ATOM 3189 N N . LEU B 1 146 ? -8.859 -4.43 -2.1 1 98.56 146 LEU B N 1
ATOM 3190 C CA . LEU B 1 146 ? -10.023 -3.6 -2.393 1 98.56 146 LEU B CA 1
ATOM 3191 C C . LEU B 1 146 ? -11.039 -4.363 -3.236 1 98.56 146 LEU B C 1
ATOM 3193 O O . LEU B 1 146 ? -12.234 -4.34 -2.947 1 98.56 146 LEU B O 1
ATOM 3197 N N . TYR B 1 147 ? -10.586 -5.09 -4.242 1 98.62 147 TYR B N 1
ATOM 3198 C CA . TYR B 1 147 ? -11.492 -5.812 -5.129 1 98.62 147 TYR B CA 1
ATOM 3199 C C . TYR B 1 147 ? -12.125 -7 -4.414 1 98.62 147 TYR B C 1
ATOM 3201 O O . TYR B 1 147 ? -13.273 -7.352 -4.684 1 98.62 147 TYR B O 1
ATOM 3209 N N . ALA B 1 148 ? -11.383 -7.602 -3.523 1 98.56 148 ALA B N 1
ATOM 3210 C CA . ALA B 1 148 ? -11.953 -8.68 -2.711 1 98.56 148 ALA B CA 1
ATOM 3211 C C . ALA B 1 148 ? -13.102 -8.164 -1.852 1 98.56 148 ALA B C 1
ATOM 3213 O O . ALA B 1 148 ? -14.188 -8.758 -1.845 1 98.56 148 ALA B O 1
ATOM 3214 N N . ASP B 1 149 ? -12.875 -7.062 -1.194 1 97.44 149 ASP B N 1
ATOM 3215 C CA . ASP B 1 149 ? -13.859 -6.523 -0.264 1 97.44 149 ASP B CA 1
ATOM 3216 C C . ASP B 1 149 ? -15.055 -5.93 -1.013 1 97.44 149 ASP B C 1
ATOM 3218 O O . ASP B 1 149 ? -16.203 -6.141 -0.623 1 97.44 149 ASP B O 1
ATOM 3222 N N . LYS B 1 150 ? -14.758 -5.238 -2.092 1 96.44 150 LYS B N 1
ATOM 3223 C CA . LYS B 1 150 ? -15.789 -4.438 -2.752 1 96.44 150 LYS B CA 1
ATOM 3224 C C . LYS B 1 150 ? -16.562 -5.273 -3.76 1 96.44 150 LYS B C 1
ATOM 3226 O O . LYS B 1 150 ? -17.766 -5.062 -3.951 1 96.44 150 LYS B O 1
ATOM 3231 N N . HIS B 1 151 ? -15.867 -6.246 -4.402 1 97 151 HIS B N 1
ATOM 3232 C CA . HIS B 1 151 ? -16.5 -6.902 -5.543 1 97 151 HIS B CA 1
ATOM 3233 C C . HIS B 1 151 ? -16.547 -8.414 -5.352 1 97 151 HIS B C 1
ATOM 3235 O O . HIS B 1 151 ? -17.078 -9.141 -6.199 1 97 151 HIS B O 1
ATOM 3241 N N . GLY B 1 152 ? -15.914 -8.914 -4.297 1 97.81 152 GLY B N 1
ATOM 3242 C CA . GLY B 1 152 ? -16.031 -10.328 -3.971 1 97.81 152 GLY B CA 1
ATOM 3243 C C . GLY B 1 152 ? -15.062 -11.203 -4.734 1 97.81 152 GLY B C 1
ATOM 3244 O O . GLY B 1 152 ? -15.164 -12.43 -4.711 1 97.81 152 GLY B O 1
ATOM 3245 N N . ILE B 1 153 ? -14.086 -10.641 -5.461 1 98.25 153 ILE B N 1
ATOM 3246 C CA . ILE B 1 153 ? -13.031 -11.406 -6.113 1 98.25 153 ILE B CA 1
ATOM 3247 C C . ILE B 1 153 ? -12.008 -11.867 -5.074 1 98.25 153 ILE B C 1
ATOM 3249 O O . ILE B 1 153 ? -11.391 -11.047 -4.395 1 98.25 153 ILE B O 1
ATOM 3253 N N . SER B 1 154 ? -11.898 -13.219 -4.926 1 98.88 154 SER B N 1
ATOM 3254 C CA . SER B 1 154 ? -10.844 -13.719 -4.051 1 98.88 154 SER B CA 1
ATOM 3255 C C . SER B 1 154 ? -9.461 -13.32 -4.566 1 98.88 154 SER B C 1
ATOM 3257 O O . SER B 1 154 ? -9.18 -13.453 -5.758 1 98.88 154 SER B O 1
ATOM 3259 N N . SER B 1 155 ? -8.648 -12.766 -3.703 1 98.94 155 SER B N 1
ATOM 3260 C CA . SER B 1 155 ? -7.328 -12.297 -4.102 1 98.94 155 SER B CA 1
ATOM 3261 C C . SER B 1 155 ? -6.242 -12.883 -3.199 1 98.94 155 SER B C 1
ATOM 3263 O O . SER B 1 155 ? -6.207 -12.594 -2 1 98.94 155 SER B O 1
ATOM 3265 N N . PHE B 1 156 ? -5.371 -13.719 -3.771 1 98.94 156 PHE B N 1
ATOM 3266 C CA . PHE B 1 156 ? -4.25 -14.312 -3.053 1 98.94 156 PHE B CA 1
ATOM 3267 C C . PHE B 1 156 ? -2.928 -13.711 -3.518 1 98.94 156 PHE B C 1
ATOM 3269 O O . PHE B 1 156 ? -2.707 -13.539 -4.719 1 98.94 156 PHE B O 1
ATOM 3276 N N . ASN B 1 157 ? -2.109 -13.336 -2.596 1 98.94 157 ASN B N 1
ATOM 3277 C CA . ASN B 1 157 ? -0.786 -12.781 -2.863 1 98.94 157 ASN B CA 1
ATOM 3278 C C . ASN B 1 157 ? 0.319 -13.719 -2.373 1 98.94 157 ASN B C 1
ATOM 3280 O O . ASN B 1 157 ? 0.477 -13.922 -1.168 1 98.94 157 ASN B O 1
ATOM 3284 N N . ILE B 1 158 ? 1.05 -14.289 -3.291 1 98.94 158 ILE B N 1
ATOM 3285 C CA . ILE B 1 158 ? 2.207 -15.094 -2.914 1 98.94 158 ILE B CA 1
ATOM 3286 C C . ILE B 1 158 ? 3.451 -14.211 -2.855 1 98.94 158 ILE B C 1
ATOM 3288 O O . ILE B 1 158 ? 3.969 -13.781 -3.891 1 98.94 158 ILE B O 1
ATOM 3292 N N . ARG B 1 159 ? 3.879 -13.938 -1.684 1 98.88 159 ARG B N 1
ATOM 3293 C CA . ARG B 1 159 ? 5.152 -13.242 -1.528 1 98.88 159 ARG B CA 1
ATOM 3294 C C . ARG B 1 159 ? 6.324 -14.195 -1.729 1 98.88 159 ARG B C 1
ATOM 3296 O O . ARG B 1 159 ? 6.867 -14.734 -0.761 1 98.88 159 ARG B O 1
ATOM 3303 N N . ILE B 1 160 ? 6.707 -14.297 -2.975 1 98.81 160 ILE B N 1
ATOM 3304 C CA . ILE B 1 160 ? 7.723 -15.25 -3.404 1 98.81 160 ILE B CA 1
ATOM 3305 C C . ILE B 1 160 ? 9.102 -14.789 -2.938 1 98.81 160 ILE B C 1
ATOM 3307 O O . ILE B 1 160 ? 9.453 -13.617 -3.092 1 98.81 160 ILE B O 1
ATOM 3311 N N . GLY B 1 161 ? 9.789 -15.711 -2.363 1 97.75 161 GLY B N 1
ATOM 3312 C CA . GLY B 1 161 ? 11.156 -15.414 -1.971 1 97.75 161 GLY B CA 1
ATOM 3313 C C . GLY B 1 161 ? 12.133 -15.445 -3.133 1 97.75 161 GLY B C 1
ATOM 3314 O O . GLY B 1 161 ? 11.969 -14.711 -4.109 1 97.75 161 GLY B O 1
ATOM 3315 N N . ASN B 1 162 ? 13.062 -16.375 -3.125 1 97.19 162 ASN B N 1
ATOM 3316 C CA . ASN B 1 162 ? 14.062 -16.516 -4.18 1 97.19 162 ASN B CA 1
ATOM 3317 C C . ASN B 1 162 ? 13.727 -17.672 -5.113 1 97.19 162 ASN B C 1
ATOM 3319 O O . ASN B 1 162 ? 13.617 -18.812 -4.676 1 97.19 162 ASN B O 1
ATOM 3323 N N . PHE B 1 163 ? 13.508 -17.344 -6.379 1 98.12 163 PHE B N 1
ATOM 3324 C CA . PHE B 1 163 ? 13.219 -18.328 -7.414 1 98.12 163 PHE B CA 1
ATOM 3325 C C . PHE B 1 163 ? 14.227 -18.234 -8.555 1 98.12 163 PHE B C 1
ATOM 3327 O O . PHE B 1 163 ? 13.961 -17.594 -9.57 1 98.12 163 PHE B O 1
ATOM 3334 N N . PRO B 1 164 ? 15.359 -18.938 -8.422 1 95.38 164 PRO B N 1
ATOM 3335 C CA . PRO B 1 164 ? 16.375 -18.859 -9.469 1 95.38 164 PRO B CA 1
ATOM 3336 C C . PRO B 1 164 ? 16.078 -19.766 -10.656 1 95.38 164 PRO B C 1
ATOM 3338 O O . PRO B 1 164 ? 15.453 -20.828 -10.492 1 95.38 164 PRO B O 1
ATOM 3341 N N . LYS B 1 165 ? 16.562 -19.453 -11.781 1 93.62 165 LYS B N 1
ATOM 3342 C CA . LYS B 1 165 ? 16.328 -20.156 -13.031 1 93.62 165 LYS B CA 1
ATOM 3343 C C . LYS B 1 165 ? 16.844 -21.594 -12.961 1 93.62 165 LYS B C 1
ATOM 3345 O O . LYS B 1 165 ? 16.25 -22.5 -13.562 1 93.62 165 LYS B O 1
ATOM 3350 N N . ASP B 1 166 ? 17.953 -21.766 -12.172 1 93.81 166 ASP B N 1
ATOM 3351 C CA . ASP B 1 166 ? 18.562 -23.094 -12.164 1 93.81 166 ASP B CA 1
ATOM 3352 C C . ASP B 1 166 ? 18.078 -23.906 -10.969 1 93.81 166 ASP B C 1
ATOM 3354 O O . ASP B 1 166 ? 18.672 -24.938 -10.633 1 93.81 166 ASP B O 1
ATOM 3358 N N . ASP B 1 167 ? 17.125 -23.406 -10.211 1 95.75 167 ASP B N 1
ATOM 3359 C CA . ASP B 1 167 ? 16.391 -24.109 -9.164 1 95.75 167 ASP B CA 1
ATOM 3360 C C . ASP B 1 167 ? 17.312 -24.484 -8 1 95.75 167 ASP B C 1
ATOM 3362 O O . ASP B 1 167 ? 17.188 -25.562 -7.426 1 95.75 167 ASP B O 1
ATOM 3366 N N . ARG B 1 168 ? 18.297 -23.609 -7.773 1 94.06 168 ARG B N 1
ATOM 3367 C CA . ARG B 1 168 ? 19.172 -23.75 -6.609 1 94.06 168 ARG B CA 1
ATOM 3368 C C . ARG B 1 168 ? 19.516 -22.406 -6.004 1 94.06 168 ARG B C 1
ATOM 3370 O O . ARG B 1 168 ? 19.703 -21.422 -6.727 1 94.06 168 ARG B O 1
ATOM 3377 N N . PRO B 1 169 ? 19.578 -22.359 -4.664 1 94.06 169 PRO B N 1
ATOM 3378 C CA . PRO B 1 169 ? 20.016 -21.109 -4.055 1 94.06 169 PRO B CA 1
ATOM 3379 C C . PRO B 1 169 ? 21.5 -20.797 -4.332 1 94.06 169 PRO B C 1
ATOM 3381 O O . PRO B 1 169 ? 22.328 -21.719 -4.359 1 94.06 169 PRO B O 1
ATOM 3384 N N . HIS B 1 170 ? 21.812 -19.469 -4.434 1 92.06 170 HIS B N 1
ATOM 3385 C CA . HIS B 1 170 ? 23.172 -19.094 -4.816 1 92.06 170 HIS B CA 1
ATOM 3386 C C . HIS B 1 170 ? 23.875 -18.328 -3.699 1 92.06 170 HIS B C 1
ATOM 3388 O O . HIS B 1 170 ? 24.984 -17.844 -3.885 1 92.06 170 HIS B O 1
ATOM 3394 N N . SER B 1 171 ? 23.219 -18.172 -2.619 1 90.5 171 SER B N 1
ATOM 3395 C CA . SER B 1 171 ? 23.797 -17.453 -1.479 1 90.5 171 SER B CA 1
ATOM 3396 C C . SER B 1 171 ? 23.156 -17.906 -0.169 1 90.5 171 SER B C 1
ATOM 3398 O O . SER B 1 171 ? 22.125 -18.594 -0.176 1 90.5 171 SER B O 1
ATOM 3400 N N . ASP B 1 172 ? 23.859 -17.562 0.885 1 89.75 172 ASP B N 1
ATOM 3401 C CA . ASP B 1 172 ? 23.297 -17.859 2.197 1 89.75 172 ASP B CA 1
ATOM 3402 C C . ASP B 1 172 ? 21.922 -17.203 2.375 1 89.75 172 ASP B C 1
ATOM 3404 O O . ASP B 1 172 ? 20.984 -17.828 2.867 1 89.75 172 ASP B O 1
ATOM 3408 N N . ARG B 1 173 ? 21.797 -16.031 1.988 1 90.5 173 ARG B N 1
ATOM 3409 C CA . ARG B 1 173 ? 20.531 -15.328 2.109 1 90.5 173 ARG B CA 1
ATOM 3410 C C . ARG B 1 173 ? 19.453 -15.992 1.261 1 90.5 173 ARG B C 1
ATOM 3412 O O . ARG B 1 173 ? 18.328 -16.219 1.732 1 90.5 173 ARG B O 1
ATOM 3419 N N . ALA B 1 174 ? 19.859 -16.219 0.06 1 93.5 174 ALA B N 1
ATOM 3420 C CA . ALA B 1 174 ? 18.906 -16.844 -0.858 1 93.5 174 ALA B CA 1
ATOM 3421 C C . ALA B 1 174 ? 18.391 -18.172 -0.3 1 93.5 174 ALA B C 1
ATOM 3423 O O . ALA B 1 174 ? 17.234 -18.531 -0.515 1 93.5 174 ALA B O 1
ATOM 3424 N N . ALA B 1 175 ? 19.266 -18.875 0.417 1 95.19 175 ALA B N 1
ATOM 3425 C CA . ALA B 1 175 ? 18.906 -20.172 0.961 1 95.19 175 ALA B CA 1
ATOM 3426 C C . ALA B 1 175 ? 17.781 -20.047 1.985 1 95.19 175 ALA B C 1
ATOM 3428 O O . ALA B 1 175 ? 16.938 -20.938 2.098 1 95.19 175 ALA B O 1
ATOM 3429 N N . HIS B 1 176 ? 17.734 -18.938 2.666 1 95.69 176 HIS B N 1
ATOM 3430 C CA . HIS B 1 176 ? 16.719 -18.734 3.703 1 95.69 176 HIS B CA 1
ATOM 3431 C C . HIS B 1 176 ? 15.336 -18.547 3.096 1 95.69 176 HIS B C 1
ATOM 3433 O O . HIS B 1 176 ? 14.328 -18.766 3.764 1 95.69 176 HIS B O 1
ATOM 3439 N N . ILE B 1 177 ? 15.258 -18.125 1.829 1 97.25 177 ILE B N 1
ATOM 3440 C CA . ILE B 1 177 ? 13.977 -17.734 1.271 1 97.25 177 ILE B CA 1
ATOM 3441 C C . ILE B 1 177 ? 13.75 -18.422 -0.068 1 97.25 177 ILE B C 1
ATOM 3443 O O . ILE B 1 177 ? 12.891 -18.016 -0.855 1 97.25 177 ILE B O 1
ATOM 3447 N N . TRP B 1 178 ? 14.461 -19.453 -0.353 1 98.12 178 TRP B N 1
ATOM 3448 C CA . TRP B 1 178 ? 14.414 -20.172 -1.619 1 98.12 178 TRP B CA 1
ATOM 3449 C C . TRP B 1 178 ? 13.117 -20.953 -1.753 1 98.12 178 TRP B C 1
ATOM 3451 O O . TRP B 1 178 ? 12.602 -21.5 -0.769 1 98.12 178 TRP B O 1
ATOM 3461 N N . ILE B 1 179 ? 12.586 -21.016 -2.959 1 98.81 179 ILE B N 1
ATOM 3462 C CA . ILE B 1 179 ? 11.508 -21.938 -3.297 1 98.81 179 ILE B CA 1
ATOM 3463 C C . ILE B 1 179 ? 11.867 -22.703 -4.57 1 98.81 179 ILE B C 1
ATOM 3465 O O . ILE B 1 179 ? 12.289 -22.109 -5.562 1 98.81 179 ILE B O 1
ATOM 3469 N N . SER B 1 180 ? 11.688 -24 -4.531 1 98.75 180 SER B N 1
ATOM 3470 C CA . SER B 1 180 ? 11.984 -24.844 -5.68 1 98.75 180 SER B CA 1
ATOM 3471 C C . SER B 1 180 ? 10.898 -24.75 -6.742 1 98.75 180 SER B C 1
ATOM 3473 O O . SER B 1 180 ? 9.781 -24.312 -6.453 1 98.75 180 SER B O 1
ATOM 3475 N N . GLU B 1 181 ? 11.234 -25.172 -7.891 1 98.44 181 GLU B N 1
ATOM 3476 C CA . GLU B 1 181 ? 10.273 -25.188 -8.992 1 98.44 181 GLU B CA 1
ATOM 3477 C C . GLU B 1 181 ? 9.055 -26.031 -8.648 1 98.44 181 GLU B C 1
ATOM 3479 O O . GLU B 1 181 ? 7.918 -25.609 -8.875 1 98.44 181 GLU B O 1
ATOM 3484 N N . ARG B 1 182 ? 9.305 -27.25 -8.156 1 98.06 182 ARG B N 1
ATOM 3485 C CA . ARG B 1 182 ? 8.18 -28.141 -7.875 1 98.06 182 ARG B CA 1
ATOM 3486 C C . ARG B 1 182 ? 7.316 -27.594 -6.742 1 98.06 182 ARG B C 1
ATOM 3488 O O . ARG B 1 182 ? 6.09 -27.719 -6.77 1 98.06 182 ARG B O 1
ATOM 3495 N N . ASP B 1 183 ? 7.969 -26.984 -5.707 1 98.88 183 ASP B N 1
ATOM 3496 C CA . ASP B 1 183 ? 7.199 -26.391 -4.617 1 98.88 183 ASP B CA 1
ATOM 3497 C C . ASP B 1 183 ? 6.418 -25.172 -5.09 1 98.88 183 ASP B C 1
ATOM 3499 O O . ASP B 1 183 ? 5.309 -24.922 -4.617 1 98.88 183 ASP B O 1
ATOM 3503 N N . MET B 1 184 ? 6.961 -24.375 -5.988 1 98.88 184 MET B N 1
ATOM 3504 C CA . MET B 1 184 ? 6.25 -23.219 -6.551 1 98.88 184 MET B CA 1
ATOM 3505 C C . MET B 1 184 ? 5 -23.672 -7.297 1 98.88 184 MET B C 1
ATOM 3507 O O . MET B 1 184 ? 3.943 -23.047 -7.172 1 98.88 184 MET B O 1
ATOM 3511 N N . VAL B 1 185 ? 5.094 -24.734 -8.062 1 98.81 185 VAL B N 1
ATOM 3512 C CA . VAL B 1 185 ? 3.955 -25.281 -8.797 1 98.81 185 VAL B CA 1
ATOM 3513 C C . VAL B 1 185 ? 2.898 -25.781 -7.82 1 98.81 185 VAL B C 1
ATOM 3515 O O . VAL B 1 185 ? 1.707 -25.516 -7.984 1 98.81 185 VAL B O 1
ATOM 3518 N N . GLN B 1 186 ? 3.377 -26.531 -6.793 1 98.88 186 GLN B N 1
ATOM 3519 C CA . GLN B 1 186 ? 2.434 -27 -5.785 1 98.88 186 GLN B CA 1
ATOM 3520 C C . GLN B 1 186 ? 1.71 -25.828 -5.117 1 98.88 186 GLN B C 1
ATOM 3522 O O . GLN B 1 186 ? 0.492 -25.875 -4.93 1 98.88 186 GLN B O 1
ATOM 3527 N N . LEU B 1 187 ? 2.502 -24.828 -4.738 1 98.94 187 LEU B N 1
ATOM 3528 C CA . LEU B 1 187 ? 1.917 -23.688 -4.055 1 98.94 187 LEU B CA 1
ATOM 3529 C C . LEU B 1 187 ? 0.865 -23 -4.926 1 98.94 187 LEU B C 1
ATOM 3531 O O . LEU B 1 187 ? -0.215 -22.656 -4.445 1 98.94 187 LEU B O 1
ATOM 3535 N N . ALA B 1 188 ? 1.153 -22.797 -6.191 1 98.88 188 ALA B N 1
ATOM 3536 C CA . ALA B 1 188 ? 0.184 -22.219 -7.121 1 98.88 188 ALA B CA 1
ATOM 3537 C C . ALA B 1 188 ? -1.086 -23.062 -7.176 1 98.88 188 ALA B C 1
ATOM 3539 O O . ALA B 1 188 ? -2.197 -22.531 -7.109 1 98.88 188 ALA B O 1
ATOM 3540 N N . GLU B 1 189 ? -0.912 -24.344 -7.27 1 98.88 189 GLU B N 1
ATOM 3541 C CA . GLU B 1 189 ? -2.045 -25.266 -7.305 1 98.88 189 GLU B CA 1
ATOM 3542 C C . GLU B 1 189 ? -2.896 -25.141 -6.047 1 98.88 189 GLU B C 1
ATOM 3544 O O .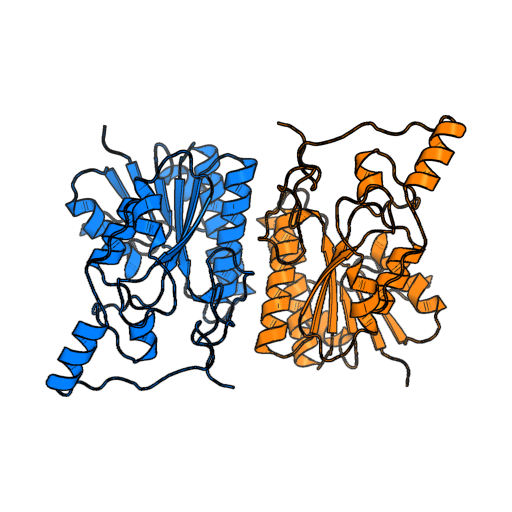 GLU B 1 189 ? -4.125 -25.125 -6.121 1 98.88 189 GLU B O 1
ATOM 3549 N N . ARG B 1 190 ? -2.232 -25.109 -4.902 1 98.88 190 ARG B N 1
ATOM 3550 C CA . ARG B 1 190 ? -2.953 -25.031 -3.637 1 98.88 190 ARG B CA 1
ATOM 3551 C C . ARG B 1 190 ? -3.723 -23.719 -3.533 1 98.88 190 ARG B C 1
ATOM 3553 O O . ARG B 1 190 ? -4.82 -23.672 -2.971 1 98.88 190 ARG B O 1
ATOM 3560 N N . CYS B 1 191 ? -3.127 -22.656 -4.047 1 98.94 191 CYS B N 1
ATOM 3561 C CA . CYS B 1 191 ? -3.838 -21.391 -4.066 1 98.94 191 CYS B CA 1
ATOM 3562 C C . CYS B 1 191 ? -5.066 -21.453 -4.965 1 98.94 191 CYS B C 1
ATOM 3564 O O . CYS B 1 191 ? -6.133 -20.953 -4.605 1 98.94 191 CYS B O 1
ATOM 3566 N N . ILE B 1 192 ? -4.953 -22.078 -6.121 1 98.81 192 ILE B N 1
ATOM 3567 C CA . ILE B 1 192 ? -6.059 -22.234 -7.062 1 98.81 192 ILE B CA 1
ATOM 3568 C C . ILE B 1 192 ? -7.195 -23.016 -6.406 1 98.81 192 ILE B C 1
ATOM 3570 O O . ILE B 1 192 ? -8.359 -22.625 -6.527 1 98.81 192 ILE B O 1
ATOM 3574 N N . GLU B 1 193 ? -6.836 -24.031 -5.637 1 98.62 193 GLU B N 1
ATOM 3575 C CA . GLU B 1 193 ? -7.812 -24.984 -5.121 1 98.62 193 GLU B CA 1
ATOM 3576 C C . GLU B 1 193 ? -8.305 -24.578 -3.734 1 98.62 193 GLU B C 1
ATOM 3578 O O . GLU B 1 193 ? -9.188 -25.234 -3.168 1 98.62 193 GLU B O 1
ATOM 3583 N N . ALA B 1 194 ? -7.727 -23.562 -3.188 1 98.81 194 ALA B N 1
ATOM 3584 C CA . ALA B 1 194 ? -8.062 -23.141 -1.826 1 98.81 194 ALA B CA 1
ATOM 3585 C C . ALA B 1 194 ? -9.562 -22.953 -1.663 1 98.81 194 ALA B C 1
ATOM 3587 O O . ALA B 1 194 ? -10.266 -22.672 -2.637 1 98.81 194 ALA B O 1
ATOM 3588 N N . ASP B 1 195 ? -10.031 -23.047 -0.454 1 98.56 195 ASP B N 1
ATOM 3589 C CA . ASP B 1 195 ? -11.438 -22.859 -0.118 1 98.56 195 ASP B CA 1
ATOM 3590 C C . ASP B 1 195 ? -11.969 -21.547 -0.701 1 98.56 195 ASP B C 1
ATOM 3592 O O . ASP B 1 195 ? -11.375 -20.484 -0.501 1 98.56 195 ASP B O 1
ATOM 3596 N N . PRO B 1 196 ? -13.055 -21.672 -1.465 1 96.69 196 PRO B N 1
ATOM 3597 C CA . PRO B 1 196 ? -13.602 -20.484 -2.131 1 96.69 196 PRO B CA 1
ATOM 3598 C C . PRO B 1 196 ? -14.047 -19.406 -1.146 1 96.69 196 PRO B C 1
ATOM 3600 O O . PRO B 1 196 ? -14.219 -18.234 -1.529 1 96.69 196 PRO B O 1
ATOM 3603 N N . SER B 1 197 ? -14.18 -19.719 0.109 1 97.56 197 SER B N 1
ATOM 3604 C CA . SER B 1 197 ? -14.664 -18.766 1.102 1 97.56 197 SER B CA 1
ATOM 3605 C C . SER B 1 197 ? -13.539 -17.844 1.575 1 97.56 197 SER B C 1
ATOM 3607 O O . SER B 1 197 ? -13.797 -16.828 2.238 1 97.56 197 SER B O 1
ATOM 3609 N N . ILE B 1 198 ? -12.289 -18.141 1.215 1 98.5 198 ILE B N 1
ATOM 3610 C CA . ILE B 1 198 ? -11.18 -17.266 1.576 1 98.5 198 ILE B CA 1
ATOM 3611 C C . ILE B 1 198 ? -11.117 -16.078 0.615 1 98.5 198 ILE B C 1
ATOM 3613 O O . ILE B 1 198 ? -10.75 -16.234 -0.551 1 98.5 198 ILE B O 1
ATOM 3617 N N . PRO B 1 199 ? -11.469 -14.922 1.043 1 98.31 199 PRO B N 1
ATOM 3618 C CA . PRO B 1 199 ? -11.578 -13.789 0.116 1 98.31 199 PRO B CA 1
ATOM 3619 C C . PRO B 1 199 ? -10.227 -13.164 -0.209 1 98.31 199 PRO B C 1
ATOM 3621 O O . PRO B 1 199 ? -10.047 -12.602 -1.294 1 98.31 199 PRO B O 1
ATOM 3624 N N . PHE B 1 200 ? -9.359 -13.156 0.769 1 98.81 200 PHE B N 1
ATOM 3625 C CA . PHE B 1 200 ? -8.07 -12.492 0.654 1 98.81 200 PHE B CA 1
ATOM 3626 C C . PHE B 1 200 ? -7.008 -13.219 1.474 1 98.81 200 PHE B C 1
ATOM 3628 O O . PHE B 1 200 ? -7.258 -13.602 2.617 1 98.81 200 PHE B O 1
ATOM 3635 N N . LEU B 1 201 ? -5.816 -13.414 0.882 1 98.75 201 LEU B N 1
ATOM 3636 C CA . LEU B 1 201 ? -4.734 -14.109 1.575 1 98.75 201 LEU B CA 1
ATOM 3637 C C . LEU B 1 201 ? -3.375 -13.641 1.068 1 98.75 201 LEU B C 1
ATOM 3639 O O . LEU B 1 201 ? -3.115 -13.664 -0.137 1 98.75 201 LEU B O 1
ATOM 3643 N N . SER B 1 202 ? -2.592 -13.133 1.933 1 98.75 202 SER B N 1
ATOM 3644 C CA . SER B 1 202 ? -1.163 -12.969 1.68 1 98.75 202 SER B CA 1
ATOM 3645 C C . SER B 1 202 ? -0.352 -14.062 2.367 1 98.75 202 SER B C 1
ATOM 3647 O O . SER B 1 202 ? -0.643 -14.438 3.506 1 98.75 202 SER B O 1
ATOM 3649 N N . LEU B 1 203 ? 0.599 -14.578 1.681 1 98.88 203 LEU B N 1
ATOM 3650 C CA . LEU B 1 203 ? 1.43 -15.641 2.234 1 98.88 203 LEU B CA 1
ATOM 3651 C C . LEU B 1 203 ? 2.844 -15.578 1.663 1 98.88 203 LEU B C 1
ATOM 3653 O O . LEU B 1 203 ? 3.061 -15 0.595 1 98.88 203 LEU B O 1
ATOM 3657 N N . TYR B 1 204 ? 3.785 -16.141 2.369 1 98.75 204 TYR B N 1
ATOM 3658 C CA . TYR B 1 204 ? 5.145 -16.266 1.856 1 98.75 204 TYR B CA 1
ATOM 3659 C C . TYR B 1 204 ? 5.316 -17.562 1.062 1 98.75 204 TYR B C 1
ATOM 3661 O O . TYR B 1 204 ? 4.832 -18.609 1.476 1 98.75 204 TYR B O 1
ATOM 3669 N N . GLY B 1 205 ? 5.902 -17.438 -0.109 1 98.81 205 GLY B N 1
ATOM 3670 C CA . GLY B 1 205 ? 6.188 -18.578 -0.968 1 98.81 205 GLY B CA 1
ATOM 3671 C C . GLY B 1 205 ? 7.629 -19.031 -0.889 1 98.81 205 GLY B C 1
ATOM 3672 O O . GLY B 1 205 ? 8.469 -18.609 -1.681 1 98.81 205 GLY B O 1
ATOM 3673 N N . THR B 1 206 ? 7.906 -19.906 0.01 1 98.75 206 THR B N 1
ATOM 3674 C CA . THR B 1 206 ? 9.211 -20.547 0.172 1 98.75 206 THR B CA 1
ATOM 3675 C C . THR B 1 206 ? 9.062 -22.062 0.288 1 98.75 206 THR B C 1
ATOM 3677 O O . THR B 1 206 ? 7.961 -22.562 0.498 1 98.75 206 THR B O 1
ATOM 3680 N N . SER B 1 207 ? 10.18 -22.734 0.048 1 98.81 207 SER B N 1
ATOM 3681 C CA . SER B 1 207 ? 10.219 -24.172 0.346 1 98.81 207 SER B CA 1
ATOM 3682 C C . SER B 1 207 ? 10.383 -24.422 1.842 1 98.81 207 SER B C 1
ATOM 3684 O O . SER B 1 207 ? 10.352 -23.484 2.639 1 98.81 207 SER B O 1
ATOM 3686 N N . ALA B 1 208 ? 10.406 -25.703 2.262 1 98.38 208 ALA B N 1
ATOM 3687 C CA . ALA B 1 208 ? 10.562 -26.062 3.67 1 98.38 208 ALA B CA 1
ATOM 3688 C C . ALA B 1 208 ? 12.008 -25.891 4.125 1 98.38 208 ALA B C 1
ATOM 3690 O O . ALA B 1 208 ? 12.594 -26.812 4.691 1 98.38 208 ALA B O 1
ATOM 3691 N N . ASN B 1 209 ? 12.469 -24.703 3.971 1 98 209 ASN B N 1
ATOM 3692 C CA . ASN B 1 209 ? 13.867 -24.422 4.27 1 98 209 ASN B CA 1
ATOM 3693 C C . ASN B 1 209 ? 14.148 -24.469 5.77 1 98 209 ASN B C 1
ATOM 3695 O O . ASN B 1 209 ? 13.375 -23.938 6.566 1 98 209 ASN B O 1
ATOM 3699 N N . THR B 1 210 ? 15.211 -25.141 6.285 1 94.56 210 THR B N 1
ATOM 3700 C CA . THR B 1 210 ? 15.602 -25.281 7.684 1 94.56 210 THR B CA 1
ATOM 3701 C C . THR B 1 210 ? 15.75 -23.906 8.344 1 94.56 210 THR B C 1
ATOM 3703 O O . THR B 1 210 ? 15.32 -23.703 9.477 1 94.56 210 THR B O 1
ATOM 3706 N N . ASP B 1 211 ? 16.328 -22.938 7.781 1 92.69 211 ASP B N 1
ATOM 3707 C CA . ASP B 1 211 ? 16.547 -21.594 8.305 1 92.69 211 ASP B CA 1
ATOM 3708 C C . ASP B 1 211 ? 15.719 -20.562 7.527 1 92.69 211 ASP B C 1
ATOM 3710 O O . ASP B 1 211 ? 16.25 -19.531 7.098 1 92.69 211 ASP B O 1
ATOM 3714 N N . ASN B 1 212 ? 14.422 -20.969 7.473 1 95.81 212 ASN B N 1
ATOM 3715 C CA . ASN B 1 212 ? 13.508 -20.125 6.727 1 95.81 212 ASN B CA 1
ATOM 3716 C C . ASN B 1 212 ? 13.25 -18.797 7.457 1 95.81 212 ASN B C 1
ATOM 3718 O O . ASN B 1 212 ? 12.961 -18.797 8.656 1 95.81 212 ASN B O 1
ATOM 3722 N N . TYR B 1 213 ? 13.359 -17.703 6.738 1 95.81 213 TYR B N 1
ATOM 3723 C CA . TYR B 1 213 ? 13.062 -16.422 7.348 1 95.81 213 TYR B CA 1
ATOM 3724 C C . TYR B 1 213 ? 11.594 -16.328 7.762 1 95.81 213 TYR B C 1
ATOM 3726 O O . TYR B 1 213 ? 11.258 -15.641 8.727 1 95.81 213 TYR B O 1
ATOM 3734 N N . TYR B 1 214 ? 10.742 -17.078 7.031 1 97.12 214 TYR B N 1
ATOM 3735 C CA . TYR B 1 214 ? 9.305 -16.875 7.18 1 97.12 214 TYR B CA 1
ATOM 3736 C C . TYR B 1 214 ? 8.625 -18.125 7.691 1 97.12 214 TYR B C 1
ATOM 3738 O O . TYR B 1 214 ? 8.992 -19.25 7.301 1 97.12 214 TYR B O 1
ATOM 3746 N N . ASP B 1 215 ? 7.672 -17.969 8.539 1 96.38 215 ASP B N 1
ATOM 3747 C CA . ASP B 1 215 ? 6.828 -19.078 8.961 1 96.38 215 ASP B CA 1
ATOM 3748 C C . ASP B 1 215 ? 5.816 -19.453 7.871 1 96.38 215 ASP B C 1
ATOM 3750 O O . ASP B 1 215 ? 5.023 -18.609 7.449 1 96.38 215 ASP B O 1
ATOM 3754 N N . ILE B 1 216 ? 5.852 -20.688 7.449 1 98.25 216 ILE B N 1
ATOM 3755 C CA . ILE B 1 216 ? 4.898 -21.125 6.438 1 98.25 216 ILE B CA 1
ATOM 3756 C C . ILE B 1 216 ? 4.145 -22.344 6.941 1 98.25 216 ILE B C 1
ATOM 3758 O O . ILE B 1 216 ? 3.424 -23 6.18 1 98.25 216 ILE B O 1
ATOM 3762 N N . GLY B 1 217 ? 4.301 -22.703 8.172 1 97.44 217 GLY B N 1
ATOM 3763 C CA . GLY B 1 217 ? 3.736 -23.906 8.75 1 97.44 217 GLY B CA 1
ATOM 3764 C C . GLY B 1 217 ? 2.219 -23.922 8.734 1 97.44 217 GLY B C 1
ATOM 3765 O O . GLY B 1 217 ? 1.609 -25 8.625 1 97.44 217 GLY B O 1
ATOM 3766 N N . TYR B 1 218 ? 1.598 -22.797 8.773 1 97.69 218 TYR B N 1
ATOM 3767 C CA . TYR B 1 218 ? 0.145 -22.703 8.844 1 97.69 218 TYR B CA 1
ATOM 3768 C C . TYR B 1 218 ? -0.487 -23.016 7.492 1 97.69 218 TYR B C 1
ATOM 3770 O O . TYR B 1 218 ? -1.689 -23.281 7.41 1 97.69 218 TYR B O 1
ATOM 3778 N N . LEU B 1 219 ? 0.248 -23 6.457 1 98.69 219 LEU B N 1
ATOM 3779 C CA . LEU B 1 219 ? -0.296 -23.078 5.105 1 98.69 219 LEU B CA 1
ATOM 3780 C C . LEU B 1 219 ? -0.791 -24.5 4.805 1 98.69 219 LEU B C 1
ATOM 3782 O O . LEU B 1 219 ? -1.676 -24.688 3.967 1 98.69 219 LEU B O 1
ATOM 3786 N N . LYS B 1 220 ? -0.197 -25.5 5.484 1 98.69 220 LYS B N 1
ATOM 3787 C CA . LYS B 1 220 ? -0.699 -26.859 5.305 1 98.69 220 LYS B CA 1
ATOM 3788 C C . LYS B 1 220 ? -2.182 -26.953 5.652 1 98.69 220 LYS B C 1
ATOM 3790 O O . LYS B 1 220 ? -2.982 -27.438 4.859 1 98.69 220 LYS B O 1
ATOM 3795 N N . ASP B 1 221 ? -2.492 -26.438 6.781 1 98.56 221 ASP B N 1
ATOM 3796 C CA . ASP B 1 221 ? -3.875 -26.516 7.242 1 98.56 221 ASP B CA 1
ATOM 3797 C C . ASP B 1 221 ? -4.77 -25.562 6.453 1 98.56 221 ASP B C 1
ATOM 3799 O O . ASP B 1 221 ? -5.934 -25.859 6.191 1 98.56 221 ASP B O 1
ATOM 3803 N N . LEU B 1 222 ? -4.27 -24.422 6.062 1 98.62 222 LEU B N 1
ATOM 3804 C CA . LEU B 1 222 ? -5.082 -23.375 5.461 1 98.62 222 LEU B CA 1
ATOM 3805 C C . LEU B 1 222 ? -5.398 -23.688 4.004 1 98.62 222 LEU B C 1
ATOM 3807 O O . LEU B 1 222 ? -6.539 -23.531 3.562 1 98.62 222 LEU B O 1
ATOM 3811 N N . ILE B 1 223 ? -4.344 -24.156 3.244 1 98.81 223 ILE B N 1
ATOM 3812 C CA . ILE B 1 223 ? -4.602 -24.344 1.82 1 98.81 223 ILE B CA 1
ATOM 3813 C C . ILE B 1 223 ? -3.984 -25.656 1.346 1 98.81 223 ILE B C 1
ATOM 3815 O O . ILE B 1 223 ? -4.02 -25.969 0.154 1 98.81 223 ILE B O 1
ATOM 3819 N N . GLY B 1 224 ? -3.33 -26.438 2.193 1 98.81 224 GLY B N 1
ATOM 3820 C CA . GLY B 1 224 ? -2.805 -27.75 1.845 1 98.81 224 GLY B CA 1
ATOM 3821 C C . GLY B 1 224 ? -1.406 -27.688 1.257 1 98.81 224 GLY B C 1
ATOM 3822 O O . GLY B 1 224 ? -0.987 -28.609 0.55 1 98.81 224 GLY B O 1
ATOM 3823 N N . TYR B 1 225 ? -0.674 -26.609 1.522 1 98.88 225 TYR B N 1
ATOM 3824 C CA . TYR B 1 225 ? 0.684 -26.484 1.007 1 98.88 225 TYR B CA 1
ATOM 3825 C C . TYR B 1 225 ? 1.668 -27.281 1.854 1 98.88 225 TYR B C 1
ATOM 3827 O O . TYR B 1 225 ? 1.791 -27.047 3.059 1 98.88 225 TYR B O 1
ATOM 3835 N N . GLU B 1 226 ? 2.35 -28.219 1.243 1 98.5 226 GLU B N 1
ATOM 3836 C CA . GLU B 1 226 ? 3.34 -29.078 1.876 1 98.5 226 GLU B CA 1
ATOM 3837 C C . GLU B 1 226 ? 4.617 -29.156 1.046 1 98.5 226 GLU B C 1
ATOM 3839 O O . GLU B 1 226 ? 4.852 -30.141 0.34 1 98.5 226 GLU B O 1
ATOM 3844 N N . PRO B 1 227 ? 5.398 -28.109 1.166 1 98.69 227 PRO B N 1
ATOM 3845 C CA . PRO B 1 227 ? 6.609 -28.094 0.345 1 98.69 227 PRO B CA 1
ATOM 3846 C C . PRO B 1 227 ? 7.496 -29.328 0.586 1 98.69 227 PRO B C 1
ATOM 3848 O O . PRO B 1 227 ? 7.504 -29.875 1.688 1 98.69 227 PRO B O 1
ATOM 3851 N N . LEU B 1 228 ? 8.289 -29.656 -0.466 1 98.25 228 LEU B N 1
ATOM 3852 C CA . LEU B 1 228 ? 9.016 -30.922 -0.445 1 98.25 228 LEU B CA 1
ATOM 3853 C C . LEU B 1 228 ? 10.523 -30.688 -0.35 1 98.25 228 LEU B C 1
ATOM 3855 O O . LEU B 1 228 ? 11.273 -31.609 -0.018 1 98.25 228 LEU B O 1
ATOM 3859 N N . ASP B 1 229 ? 10.922 -29.469 -0.617 1 98.38 229 ASP B N 1
ATOM 3860 C CA . ASP B 1 229 ? 12.359 -29.25 -0.744 1 98.38 229 ASP B CA 1
ATOM 3861 C C . ASP B 1 229 ? 12.883 -28.344 0.377 1 98.38 229 ASP B C 1
ATOM 3863 O O . ASP B 1 229 ? 12.102 -27.656 1.03 1 98.38 229 ASP B O 1
ATOM 3867 N N . ASP B 1 230 ? 14.172 -28.438 0.637 1 98.19 230 ASP B N 1
ATOM 3868 C CA . ASP B 1 230 ? 14.906 -27.672 1.642 1 98.19 230 ASP B CA 1
ATOM 3869 C C . ASP B 1 230 ? 16.25 -27.188 1.088 1 98.19 230 ASP B C 1
ATOM 3871 O O . ASP B 1 230 ? 17.109 -27.984 0.722 1 98.19 230 ASP B O 1
ATOM 3875 N N . ALA B 1 231 ? 16.406 -25.922 1.087 1 97.25 231 ALA B N 1
ATOM 3876 C CA . ALA B 1 231 ? 17.609 -25.312 0.532 1 97.25 231 ALA B CA 1
ATOM 3877 C C . ALA B 1 231 ? 18.859 -25.828 1.233 1 97.25 231 ALA B C 1
ATOM 3879 O O . ALA B 1 231 ? 19.938 -25.922 0.628 1 97.25 231 ALA B O 1
ATOM 3880 N N . ALA B 1 232 ? 18.75 -26.234 2.539 1 95.62 232 ALA B N 1
ATOM 3881 C CA . ALA B 1 232 ? 19.906 -26.688 3.312 1 95.62 232 ALA B CA 1
ATOM 3882 C C . ALA B 1 232 ? 20.547 -27.922 2.666 1 95.62 232 ALA B C 1
ATOM 3884 O O . ALA B 1 232 ? 21.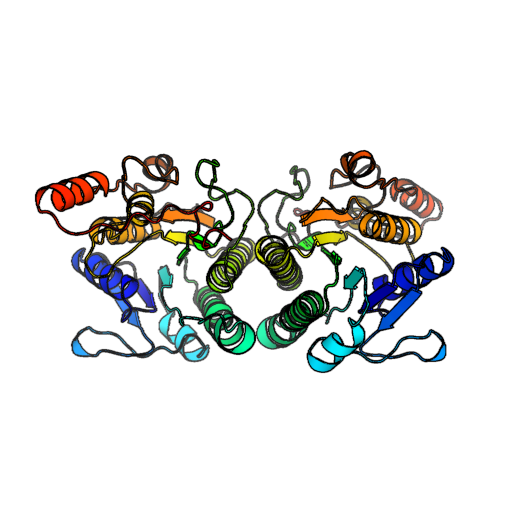766 -28.078 2.699 1 95.62 232 ALA B O 1
ATOM 3885 N N . GLN B 1 233 ? 19.719 -28.766 2.117 1 95.25 233 GLN B N 1
ATOM 3886 C CA . GLN B 1 233 ? 20.219 -29.953 1.449 1 95.25 233 GLN B CA 1
ATOM 3887 C C . GLN B 1 233 ? 21.047 -29.594 0.223 1 95.25 233 GLN B C 1
ATOM 3889 O O . GLN B 1 233 ? 22.109 -30.188 -0.014 1 95.25 233 GLN B O 1
ATOM 3894 N N . LEU B 1 234 ? 20.594 -28.609 -0.506 1 94 234 LEU B N 1
ATOM 3895 C CA . LEU B 1 234 ? 21.281 -28.172 -1.712 1 94 234 LEU B CA 1
ATOM 3896 C C . LEU B 1 234 ? 22.578 -27.438 -1.358 1 94 234 LEU B C 1
ATOM 3898 O O . LEU B 1 234 ? 23.594 -27.578 -2.049 1 94 234 LEU B O 1
ATOM 3902 N N . MET B 1 235 ? 22.484 -26.656 -0.324 1 92.88 235 MET B N 1
ATOM 3903 C CA . MET B 1 235 ? 23.656 -25.922 0.127 1 92.88 235 MET B CA 1
ATOM 3904 C C . MET B 1 235 ? 24.75 -26.891 0.593 1 92.88 235 MET B C 1
ATOM 3906 O O . MET B 1 235 ? 25.938 -26.656 0.333 1 92.88 235 MET B O 1
ATOM 3910 N N . GLU B 1 236 ? 24.406 -27.891 1.312 1 92.31 236 GLU B N 1
ATOM 3911 C CA . GLU B 1 236 ? 25.359 -28.906 1.761 1 92.31 236 GLU B CA 1
ATOM 3912 C C . GLU B 1 236 ? 25.984 -29.625 0.576 1 92.31 236 GLU B C 1
ATOM 3914 O O . GLU B 1 236 ? 27.203 -29.891 0.574 1 92.31 236 GLU B O 1
ATOM 3919 N N . ALA B 1 237 ? 25.156 -29.984 -0.366 1 92 237 ALA B N 1
ATOM 3920 C CA . ALA B 1 237 ? 25.656 -30.641 -1.569 1 92 237 ALA B CA 1
ATOM 3921 C C . ALA B 1 237 ? 26.656 -29.75 -2.309 1 92 237 ALA B C 1
ATOM 3923 O O . ALA B 1 237 ? 27.656 -30.219 -2.832 1 92 237 ALA B O 1
ATOM 3924 N N . ALA B 1 238 ? 26.344 -28.484 -2.379 1 89.81 238 ALA B N 1
ATOM 3925 C CA . ALA B 1 238 ? 27.234 -27.516 -3.037 1 89.81 238 ALA B CA 1
ATOM 3926 C C . ALA B 1 238 ? 28.578 -27.422 -2.312 1 89.81 238 ALA B C 1
ATOM 3928 O O . ALA B 1 238 ? 29.625 -27.344 -2.947 1 89.81 238 ALA B O 1
ATOM 3929 N N . ARG B 1 239 ? 28.5 -27.359 -1.036 1 88.38 239 ARG B N 1
ATOM 3930 C CA . ARG B 1 239 ? 29.719 -27.297 -0.238 1 88.38 239 ARG B CA 1
ATOM 3931 C C . ARG B 1 239 ? 30.594 -28.516 -0.474 1 88.38 239 ARG B C 1
ATOM 3933 O O . ARG B 1 239 ? 31.812 -28.406 -0.643 1 88.38 239 ARG B O 1
ATOM 3940 N N . ARG B 1 240 ? 30 -29.656 -0.553 1 91.75 240 ARG B N 1
ATOM 3941 C CA . ARG B 1 240 ? 30.719 -30.922 -0.754 1 91.75 240 ARG B CA 1
ATOM 3942 C C . ARG B 1 240 ? 31.375 -30.953 -2.133 1 91.75 240 ARG B C 1
ATOM 3944 O O . ARG B 1 240 ? 32.438 -31.531 -2.299 1 91.75 240 ARG B O 1
ATOM 3951 N N . SER B 1 241 ? 30.719 -30.312 -3.014 1 91.69 241 SER B N 1
ATOM 3952 C CA . SER B 1 241 ? 31.219 -30.328 -4.387 1 91.69 241 SER B CA 1
ATOM 3953 C C . SER B 1 241 ? 32.062 -29.094 -4.691 1 91.69 241 SER B C 1
ATOM 3955 O O . SER B 1 241 ? 32.438 -28.875 -5.84 1 91.69 241 SER B O 1
ATOM 3957 N N . HIS B 1 242 ? 32.281 -28.172 -3.752 1 86.5 242 HIS B N 1
ATOM 3958 C CA . HIS B 1 242 ? 33.125 -26.984 -3.832 1 86.5 242 HIS B CA 1
ATOM 3959 C C . HIS B 1 242 ? 32.562 -25.984 -4.844 1 86.5 242 HIS B C 1
ATOM 3961 O O . HIS B 1 242 ? 33.312 -25.359 -5.59 1 86.5 242 HIS B O 1
ATOM 3967 N N . VAL B 1 243 ? 31.344 -26.062 -4.992 1 86.25 243 VAL B N 1
ATOM 3968 C CA . VAL B 1 243 ? 30.672 -25.016 -5.773 1 86.25 243 VAL B CA 1
ATOM 3969 C C . VAL B 1 243 ? 30.625 -23.719 -4.973 1 86.25 243 VAL B C 1
ATOM 3971 O O . VAL B 1 243 ? 30.219 -23.719 -3.805 1 86.25 243 VAL B O 1
ATOM 3974 N N . PRO B 1 244 ? 30.969 -22.594 -5.477 1 81.69 244 PRO B N 1
ATOM 3975 C CA . PRO B 1 244 ? 31 -21.328 -4.738 1 81.69 244 PRO B CA 1
ATOM 3976 C C . PRO B 1 244 ? 29.594 -20.875 -4.312 1 81.69 244 PRO B C 1
ATOM 3978 O O . PRO B 1 244 ? 28.641 -21 -5.086 1 81.69 244 PRO B O 1
ATOM 3981 N N . VAL B 1 245 ? 29.422 -20.547 -3.084 1 81.44 245 VAL B N 1
ATOM 3982 C CA . VAL B 1 245 ? 28.219 -19.953 -2.506 1 81.44 245 VAL B CA 1
ATOM 3983 C C . VAL B 1 245 ? 28.562 -18.578 -1.935 1 81.44 245 VAL B C 1
ATOM 3985 O O . VAL B 1 245 ? 29.547 -18.422 -1.221 1 81.44 245 VAL B O 1
ATOM 3988 N N . LYS B 1 246 ? 27.75 -17.562 -2.285 1 83.69 246 LYS B N 1
ATOM 3989 C CA . LYS B 1 246 ? 27.984 -16.203 -1.777 1 83.69 246 LYS B CA 1
ATOM 3990 C C . LYS B 1 246 ? 27.562 -16.094 -0.32 1 83.69 246 LYS B C 1
ATOM 3992 O O . LYS B 1 246 ? 26.5 -16.594 0.065 1 83.69 246 LYS B O 1
ATOM 3997 N N . HIS B 1 247 ? 28.406 -15.422 0.466 1 82 247 HIS B N 1
ATOM 3998 C CA . HIS B 1 247 ? 28.078 -15.109 1.852 1 82 247 HIS B CA 1
ATOM 3999 C C . HIS B 1 247 ? 27.609 -13.664 2 1 82 247 HIS B C 1
ATOM 4001 O O . HIS B 1 247 ? 28.422 -12.781 2.271 1 82 247 HIS B O 1
ATOM 4007 N N . ASP B 1 248 ? 26.281 -13.406 1.768 1 76.94 248 ASP B N 1
ATOM 4008 C CA . ASP B 1 248 ? 25.734 -12.062 1.626 1 76.94 248 ASP B CA 1
ATOM 4009 C C . ASP B 1 248 ? 24.625 -11.805 2.648 1 76.94 248 ASP B C 1
ATOM 4011 O O . ASP B 1 248 ? 23.609 -11.188 2.328 1 76.94 248 ASP B O 1
ATOM 4015 N N . GLU B 1 249 ? 24.938 -12.172 3.838 1 78.06 249 GLU B N 1
ATOM 4016 C CA . GLU B 1 249 ? 23.938 -11.859 4.859 1 78.06 249 GLU B CA 1
ATOM 4017 C C . GLU B 1 249 ? 23.75 -10.352 5.008 1 78.06 249 GLU B C 1
ATOM 4019 O O . GLU B 1 249 ? 24.719 -9.594 4.938 1 78.06 249 GLU B O 1
ATOM 4024 N N . THR B 1 250 ? 22.5 -9.992 4.867 1 80.56 250 THR B N 1
ATOM 4025 C CA . THR B 1 250 ? 22.172 -8.578 5.008 1 80.56 250 THR B CA 1
ATOM 4026 C C . THR B 1 250 ? 21.469 -8.312 6.34 1 80.56 250 THR B C 1
ATOM 4028 O O . THR B 1 250 ? 21.109 -9.25 7.055 1 80.56 250 THR B O 1
ATOM 4031 N N . ASP B 1 251 ? 21.344 -7.02 6.664 1 88.88 251 ASP B N 1
ATOM 4032 C CA . ASP B 1 251 ? 20.672 -6.637 7.898 1 88.88 251 ASP B CA 1
ATOM 4033 C C . ASP B 1 251 ? 19.156 -6.809 7.773 1 88.88 251 ASP B C 1
ATOM 4035 O O . ASP B 1 251 ? 18.469 -7 8.773 1 88.88 251 ASP B O 1
ATOM 4039 N N . PHE B 1 252 ? 18.734 -6.805 6.5 1 92.31 252 PHE B N 1
ATOM 4040 C CA . PHE B 1 252 ? 17.281 -6.82 6.285 1 92.31 252 PHE B CA 1
ATOM 4041 C C . PHE B 1 252 ? 16.875 -8.055 5.488 1 92.31 252 PHE B C 1
ATOM 4043 O O . PHE B 1 252 ? 17.625 -8.531 4.641 1 92.31 252 PHE B O 1
ATOM 4050 N N . GLN B 1 253 ? 15.625 -8.492 5.66 1 89.5 253 GLN B N 1
ATOM 4051 C CA . GLN B 1 253 ? 15.117 -9.734 5.082 1 89.5 253 GLN B CA 1
ATOM 4052 C C . GLN B 1 253 ? 14.852 -9.57 3.586 1 89.5 253 GLN B C 1
ATOM 4054 O O . GLN B 1 253 ? 14.773 -10.562 2.854 1 89.5 253 GLN B O 1
ATOM 4059 N N . GLY B 1 254 ? 14.602 -8.297 3.102 1 87.06 254 GLY B N 1
ATOM 4060 C CA . GLY B 1 254 ? 14.367 -8.031 1.692 1 87.06 254 GLY B CA 1
ATOM 4061 C C . GLY B 1 254 ? 15.641 -7.992 0.871 1 87.06 254 GLY B C 1
ATOM 4062 O O . GLY B 1 254 ? 15.594 -8.023 -0.36 1 87.06 254 GLY B O 1
ATOM 4063 N N . GLY B 1 255 ? 16.734 -7.898 1.501 1 76.12 255 GLY B N 1
ATOM 4064 C CA . GLY B 1 255 ? 18 -7.961 0.805 1 76.12 255 GLY B CA 1
ATOM 4065 C C . GLY B 1 255 ? 18.641 -6.598 0.6 1 76.12 255 GLY B C 1
ATOM 4066 O O . GLY B 1 255 ? 19.578 -6.457 -0.188 1 76.12 255 GLY B O 1
ATOM 4067 N N . VAL B 1 256 ? 17.969 -5.508 1.091 1 76.12 256 VAL B N 1
ATOM 4068 C CA . VAL B 1 256 ? 18.594 -4.191 1.023 1 76.12 256 VAL B CA 1
ATOM 4069 C C . VAL B 1 256 ? 20 -4.262 1.614 1 76.12 256 VAL B C 1
ATOM 4071 O O . VAL B 1 256 ? 20.203 -4.836 2.688 1 76.12 256 VAL B O 1
ATOM 4074 N N . PRO B 1 257 ? 20.891 -3.807 0.729 1 66.69 257 PRO B N 1
ATOM 4075 C CA . PRO B 1 257 ? 22.25 -3.895 1.237 1 66.69 257 PRO B CA 1
ATOM 4076 C C . PRO B 1 257 ? 22.469 -3.049 2.49 1 66.69 257 PRO B C 1
ATOM 4078 O O . PRO B 1 257 ? 21.719 -2.105 2.744 1 66.69 257 PRO B O 1
ATOM 4081 N N . ASN B 1 258 ? 23.344 -3.605 3.43 1 54.66 258 ASN B N 1
ATOM 4082 C CA . ASN B 1 258 ? 23.766 -2.857 4.609 1 54.66 258 ASN B CA 1
ATOM 4083 C C . ASN B 1 258 ? 24.391 -1.514 4.234 1 54.66 258 ASN B C 1
ATOM 4085 O O . ASN B 1 258 ? 25.062 -1.401 3.211 1 54.66 258 ASN B O 1
ATOM 4089 N N . SER B 1 259 ? 23.656 -0.336 4.496 1 46.38 259 SER B N 1
ATOM 4090 C CA . SER B 1 259 ? 24.297 0.953 4.258 1 46.38 259 SER B CA 1
ATOM 4091 C C . SER B 1 259 ? 25.688 1.004 4.891 1 46.38 259 SER B C 1
ATOM 4093 O O . SER B 1 259 ? 25.938 0.326 5.887 1 46.38 259 SER B O 1
#

Secondary structure (DSSP, 8-state):
-PEEEEEESTTSHHHHHHHHHHHHHT-EEEEEEESS-BGGGTEEE--TT-HHHHHHHTTT-SEEEE------TT-IIIIIIIIIIHHHHHHHHHHHHHT--EEEEEEEGGGGTTSBTT----TTSPP--SSHHHHHHHHHHHHHHHHHHHH--EEEEEEE-B--TTSS--BHHHHHHB--HHHHHHHHHHHHHS-TT--EEEEEE----TT-SS--TTHHHHH-------HHHHHHHHHHTT---B----SBTT-----/-PEEEEEESTTSHHHHHHHHHHHHHT-EEEEEEESS-BGGGTEEE--TT-HHHHHHHTTT-SEEEE------TT-IIIIIIIIIIHHHHHHHHHHHHHT--EEEEEEEGGGGTTSBTT----TTSPP--SSHHHHHHHHHHHHHHHHHHHH--EEEEEEE-B--TTSS--BHHHHHHB--HHHHHHHHHHHHHS-TT--EEEEEE----TT-SS--TTHHHHH-------HHHHHHHHHHTT---B----SBTT-----

Radius of gyration: 24.34 Å; Cα contacts (8 Å, |Δi|>4): 1178; chains: 2; bounding box: 67×70×56 Å

Organism: NCBI:txid582686